Protein AF-A0A957Z2T8-F1 (afdb_monomer)

Foldseek 3Di:
DDDPPPPPCPPPDFPCVLLVDPLLLVLLLLLLLLLLLLVLLLVCVVVVVCDPVLSVLLSVLLSVLLSLLLVVLSVCLDPVNVVLPDVLLVVLSLLLSLVVSQVVVCVVVVVDDDPVCCQQPVCCSRDDPSSVSSSVSSVVSNVSSNLLSNLLSLLADRVVNVVVVVVPPDDDPPDDDDPNPPNVVSLVVLVVSLVVSLVVLVLSLLSSQPDPPPPDPCVVVPRCSPVSSVVSSLSSVLSSQLSSQSSVLSNVVNVCVVVVPDDDPVCSVCSSVVSNVVSVVVSVVVVPDPCVPCPVVCVVVSVVSVVVVVVVVVVVVVVVVVVVVVVVPDPPDPPPPPPPDDDDDDDPDDDDPPDPPPVVSSVVSVVVVVVVCVSSVVSCCSNCVPVPPPCVVVVVVVVVVVVVVVVVVVVVVVVVVVVVVVVVVVPDPDDDPDDDPPDCLLVDFLLVNLVVLLVVVQVLCVVLVQHDDDPQALVRSLVVSLVVLVVVVVVVVVVVVVVVVVVVPPDDDDDDDDDDDDDPPPPPPPVVVLSVLLSVLSVLSSVSNVCSVVVVDRDDPVRSVVNVVSSVSNSVSSVD

Solvent-accessible surface area (backbone atoms only — not comparable to full-atom values): 33283 Å² total; per-residue (Å²): 137,83,77,79,88,75,72,79,80,68,76,80,81,65,64,53,69,67,75,67,41,62,63,57,43,52,34,48,20,47,30,39,32,22,45,41,48,30,51,49,60,36,47,35,74,80,38,72,83,63,48,70,69,57,53,53,50,47,33,51,48,17,28,50,32,11,38,48,26,25,52,52,46,59,53,44,68,36,81,93,32,53,93,57,75,43,69,64,47,54,52,22,50,51,52,53,51,49,55,52,50,52,56,49,47,30,66,74,70,68,60,66,73,51,72,64,51,43,26,60,37,36,64,64,68,65,63,36,74,68,49,52,54,45,47,51,44,30,49,53,19,21,52,54,20,33,51,53,45,48,37,58,52,65,35,33,68,48,71,65,60,51,52,49,61,66,64,61,78,67,87,78,86,82,84,83,83,70,94,62,75,63,46,66,59,40,51,48,51,46,49,51,52,52,52,50,51,50,50,52,41,52,50,37,52,54,58,64,65,70,66,92,76,72,92,48,89,73,57,68,84,70,66,77,70,57,66,68,47,56,50,22,54,52,49,27,53,53,35,50,52,52,50,50,54,51,43,50,52,34,40,52,51,34,49,31,61,75,70,66,48,90,74,61,69,67,57,69,69,46,45,66,56,54,51,50,52,49,53,50,49,54,50,51,53,59,71,67,51,77,68,78,80,45,54,66,58,51,49,52,51,51,50,52,49,50,52,51,48,52,52,52,52,50,50,51,51,51,51,50,51,53,48,51,55,57,50,68,70,48,88,72,72,77,71,76,75,74,68,83,78,73,92,68,82,91,66,80,80,73,75,74,77,74,73,74,60,70,74,60,46,43,52,57,22,48,54,50,50,53,52,51,48,50,52,51,49,50,24,46,45,69,62,38,69,84,67,49,94,56,63,58,62,59,51,48,49,50,51,51,52,53,49,47,53,49,50,52,52,50,52,52,50,50,52,54,49,48,58,52,48,54,54,55,58,74,70,53,94,71,82,84,80,80,77,81,80,79,86,57,57,91,78,46,57,45,59,53,37,42,51,49,51,46,50,49,49,52,52,54,37,36,73,64,74,56,60,80,58,96,83,63,47,69,80,64,42,48,62,55,53,44,50,52,52,51,52,51,52,50,53,55,50,52,54,49,50,53,54,53,60,62,64,67,72,82,76,85,91,83,80,94,75,92,76,92,75,95,70,87,69,78,77,74,59,77,63,61,69,54,52,55,49,19,46,55,18,55,51,51,39,46,52,52,34,53,31,44,75,69,70,74,49,88,58,51,70,74,68,46,52,62,46,53,52,24,45,51,48,31,53,54,58,71,70,107

Mean predicted aligned error: 14.32 Å

Sequence (576 aa):
MAIPQALDARPIYYDTGWLSSFLRPTLIALMTAALNVTLLVFMRRFMPSLGSGYLGMLTALGVIASLVGCTTTTWIAQPNQRKRRTPAYRLAELGLLLVSARVIIWAVTATWPTLYLFVTRPLATLLDGLYLVAVAVVTISWVIATDMTGDLQSMALQPDELALLATDGVRTRDSLQPVATDRVTLLGSFTGRWVTGGMILVMLAAGTRVTIGSRGFFALTRQEIPGLVIAAIVIYFLAGLVLLSHGQLALLRARWTLDKIPSSDAVARSWPLYVTLLVLLVGLIAAVMPFGGTYWLAVIISTILAALYLVFFTVFQLITVVFMLLLSWLPFGAEDSTPPAQAAPMMPPPPPPGEPSALLEWASGTIFWIFAAVIVGYAAIVYFGDKGLQITWLRRLWEMLRWRWRALGQSFQSWRAHLISDNAQAGAPGTTRRRPVRRGWRKLEPDAQIRALYHALLEDAKAFGTPRQRGETPLHYEPRLIDTLDHHHRATGDEVNALVGSNAGEGELAGEGELVGDGAGEVITPHRGHLERAKAGIDAVTRAFVAVRYGRKTFSAEEVAPLEQSWRDVRHQLRK

Radius of gyration: 40.11 Å; Cα contacts (8 Å, |Δi|>4): 344; chains: 1; bounding box: 121×68×128 Å

Secondary structure (DSSP, 8-state):
----TTS--------HHHHT-THHHHHHHHHHHHHHHHHHHHHHHH-TT--HHHHHHHHHHHHHHHHHHHHHHHHHTSGGGGGG--HHHHHHHHHHHHHHHHHHHHHHHT-PPPHHHHHHSHHHHH--HHHHHHHHHHHHHHHHHHHHHHHHHHSS--HHHHHHHHHTTSS--SS-------HHHHHHHHHHHHHHHHHHHHHHHHHTT--TT---GGGGGG----HHHHHHHHHHHHHHHHHHHHHHHHHHHHHHHHTT----HHHHHHHHHHHHHHHHHHHHHHHHS-GGG-HHHHHHHHHHHHHHHHHHHHHHHHHHHHHHHHHTTS----------------PPPPPPPPPP-HHHHHHHHHHHHHHHHHHHHHHHHHHHTTT-S-THHHHHHHHHHHHHHHHHHHHHHHHHHHHHHHHHHHT--S-------TTSGGGS-HHHHHHHHHHHHHHHHHHTT-PPPTT--HHHHHHHHHHHHHHHHHHHHHHHHHHHHHHTTS---S---------------TTHHHHHHHHHHHHHHHHHHHHHHTTS-PPPHHHHHHHHHHHHHHHHHTT-

pLDDT: mean 82.46, std 15.46, range [39.81, 98.38]

Structure (mmCIF, N/CA/C/O backbone):
data_AF-A0A957Z2T8-F1
#
_entry.id   AF-A0A957Z2T8-F1
#
loop_
_atom_site.group_PDB
_atom_site.id
_atom_site.type_symbol
_atom_site.label_atom_id
_atom_site.label_alt_id
_atom_site.label_comp_id
_atom_site.label_asym_id
_atom_site.label_entity_id
_atom_site.label_seq_id
_atom_site.pdbx_PDB_ins_code
_atom_site.Cartn_x
_atom_site.Cartn_y
_atom_site.Cartn_z
_atom_site.occupancy
_atom_site.B_iso_or_equiv
_atom_site.auth_seq_id
_atom_site.auth_comp_id
_atom_site.auth_asym_id
_atom_site.auth_atom_id
_atom_site.pdbx_PDB_model_num
ATOM 1 N N . MET A 1 1 ? 2.663 27.159 40.465 1.00 45.22 1 MET A N 1
ATOM 2 C CA . MET A 1 1 ? 1.502 26.583 39.754 1.00 45.22 1 MET A CA 1
ATOM 3 C C . MET A 1 1 ? 1.806 25.105 39.531 1.00 45.22 1 MET A C 1
ATOM 5 O O . MET A 1 1 ? 2.593 24.779 38.655 1.00 45.22 1 MET A O 1
ATOM 9 N N . ALA A 1 2 ? 1.349 24.238 40.436 1.00 42.28 2 ALA A N 1
ATOM 10 C CA . ALA A 1 2 ? 1.685 22.815 40.428 1.00 42.28 2 ALA A CA 1
ATOM 11 C C . ALA A 1 2 ? 0.763 22.079 39.448 1.00 42.28 2 ALA A C 1
ATOM 13 O O . ALA A 1 2 ? -0.456 22.135 39.593 1.00 42.28 2 ALA A O 1
ATOM 14 N N . ILE A 1 3 ? 1.342 21.431 38.437 1.00 39.81 3 ILE A N 1
ATOM 15 C CA . ILE A 1 3 ? 0.602 20.582 37.500 1.00 39.81 3 ILE A CA 1
ATOM 16 C C . ILE A 1 3 ? 0.155 19.335 38.283 1.00 39.81 3 ILE A C 1
ATOM 18 O O . ILE A 1 3 ? 1.018 18.648 38.836 1.00 39.81 3 ILE A O 1
ATOM 22 N N . PRO A 1 4 ? -1.152 19.036 38.383 1.00 52.56 4 PRO A N 1
ATOM 23 C CA . PRO A 1 4 ? -1.632 17.882 39.134 1.00 52.56 4 PRO A CA 1
ATOM 24 C C . PRO A 1 4 ? -1.116 16.581 38.497 1.00 52.56 4 PRO A C 1
ATOM 26 O O . PRO A 1 4 ? -1.490 16.228 37.382 1.00 52.56 4 PRO A O 1
ATOM 29 N N . GLN A 1 5 ? -0.253 15.863 39.222 1.00 52.28 5 GLN A N 1
ATOM 30 C CA . GLN A 1 5 ? 0.412 14.617 38.804 1.00 52.28 5 GLN A CA 1
ATOM 31 C C . GLN A 1 5 ? -0.492 13.361 38.829 1.00 52.28 5 GLN A C 1
ATOM 33 O O . GLN A 1 5 ? 0.012 12.250 38.707 1.00 52.28 5 GLN A O 1
ATOM 38 N N . ALA A 1 6 ? -1.812 13.498 38.982 1.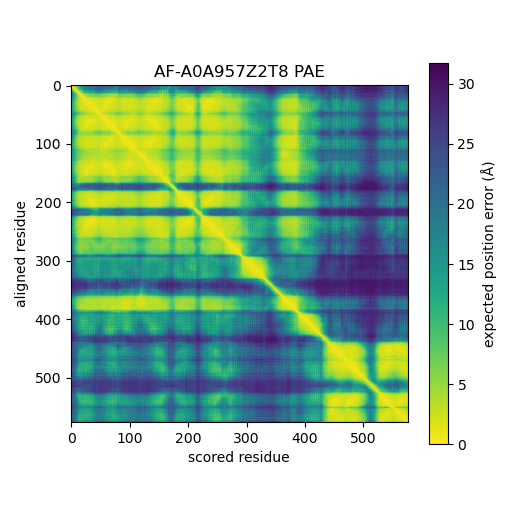00 43.19 6 ALA A N 1
ATOM 39 C CA . ALA A 1 6 ? -2.699 12.376 39.318 1.00 43.19 6 ALA A CA 1
ATOM 40 C C . ALA A 1 6 ? -3.778 12.052 38.266 1.00 43.19 6 ALA A C 1
ATOM 42 O O . ALA A 1 6 ? -4.788 11.433 38.592 1.00 43.19 6 ALA A O 1
ATOM 43 N N . LEU A 1 7 ? -3.593 12.445 37.002 1.00 46.22 7 LEU A N 1
ATOM 44 C CA . LEU A 1 7 ? -4.375 11.846 35.918 1.00 46.22 7 LEU A CA 1
ATOM 45 C C . LEU A 1 7 ? -3.738 10.502 35.573 1.00 46.22 7 LEU A C 1
ATOM 47 O O . LEU A 1 7 ? -2.703 10.462 34.909 1.00 46.22 7 LEU A O 1
ATOM 51 N N . ASP A 1 8 ? -4.353 9.422 36.065 1.00 46.44 8 ASP A N 1
ATOM 52 C CA . ASP A 1 8 ? -4.068 8.037 35.692 1.00 46.44 8 ASP A CA 1
ATOM 53 C C . ASP A 1 8 ? -3.708 7.959 34.208 1.00 46.44 8 ASP A C 1
ATOM 55 O O . ASP A 1 8 ? -4.560 8.150 33.332 1.00 46.44 8 ASP A O 1
ATOM 59 N N . ALA A 1 9 ? -2.432 7.685 33.931 1.00 49.22 9 ALA A N 1
ATOM 60 C CA . ALA A 1 9 ? -1.893 7.485 32.598 1.00 49.22 9 ALA A CA 1
ATOM 61 C C . ALA A 1 9 ? -2.442 6.172 32.032 1.00 49.22 9 ALA A C 1
ATOM 63 O O . ALA A 1 9 ? -1.722 5.188 31.867 1.00 49.22 9 ALA A O 1
ATOM 64 N N . ARG A 1 10 ? -3.747 6.128 31.747 1.00 52.28 10 ARG A N 1
ATOM 65 C CA . ARG A 1 10 ? -4.308 5.082 30.908 1.00 52.28 10 ARG A CA 1
ATOM 66 C C . ARG A 1 10 ? -3.565 5.206 29.584 1.00 52.28 10 ARG A C 1
ATOM 68 O O . ARG A 1 10 ? -3.649 6.268 28.963 1.00 52.28 10 ARG A O 1
ATOM 75 N N . PRO A 1 11 ? -2.787 4.188 29.178 1.00 57.88 11 PRO A N 1
ATOM 76 C CA . PRO A 1 11 ? -2.059 4.257 27.929 1.00 57.88 11 PRO A CA 1
ATOM 77 C C . PRO A 1 11 ? -3.090 4.536 26.845 1.00 57.88 11 PRO A C 1
ATOM 79 O O . PRO A 1 11 ? -4.045 3.776 26.680 1.00 57.88 11 PRO A O 1
ATOM 82 N N . ILE A 1 12 ? -2.945 5.675 26.169 1.00 57.12 12 ILE A N 1
ATOM 83 C CA . ILE A 1 12 ? -3.775 6.009 25.021 1.00 57.12 12 ILE A CA 1
ATOM 84 C C . ILE A 1 12 ? -3.482 4.907 24.005 1.00 57.12 12 ILE A C 1
ATOM 86 O O . ILE A 1 12 ? -2.394 4.844 23.431 1.00 57.12 12 ILE A O 1
ATOM 90 N N . TYR A 1 13 ? -4.411 3.961 23.877 1.00 60.56 13 TYR A N 1
ATOM 91 C CA . TYR A 1 13 ? -4.271 2.825 22.982 1.00 60.56 13 TYR A CA 1
ATOM 92 C C . TYR A 1 13 ? -4.406 3.339 21.549 1.00 60.56 13 TYR A C 1
ATOM 94 O O . TYR A 1 13 ? -5.495 3.416 20.990 1.00 60.56 13 TYR A O 1
ATOM 102 N N . TYR A 1 14 ? -3.276 3.725 20.960 1.00 69.00 14 TYR A N 1
ATOM 103 C CA . TYR A 1 14 ? -3.173 3.962 19.527 1.00 69.00 14 TYR A CA 1
ATOM 104 C C . TYR A 1 14 ? -3.490 2.667 18.773 1.00 69.00 14 TYR A C 1
ATOM 106 O O . TYR A 1 14 ? -3.238 1.567 19.280 1.00 69.00 14 TYR A O 1
ATOM 114 N N . ASP A 1 15 ? -3.962 2.788 17.530 1.00 73.12 15 ASP A N 1
ATOM 115 C CA . ASP A 1 15 ? -4.241 1.661 16.629 1.00 73.12 15 ASP A CA 1
ATOM 116 C C . ASP A 1 15 ? -2.928 1.034 16.100 1.00 73.12 15 ASP A C 1
ATOM 118 O O . ASP A 1 15 ? -2.636 0.951 14.905 1.00 73.12 15 ASP A O 1
ATOM 122 N N . THR A 1 16 ? -2.067 0.626 17.033 1.00 76.88 16 THR A N 1
ATOM 123 C CA . THR A 1 16 ? -0.755 0.017 16.800 1.00 76.88 16 THR A CA 1
ATOM 124 C C . THR A 1 16 ? -0.888 -1.305 16.059 1.00 76.88 16 THR A C 1
ATOM 126 O O . THR A 1 16 ? -0.032 -1.633 15.237 1.00 76.88 16 THR A O 1
ATOM 129 N N . GLY A 1 17 ? -1.979 -2.043 16.285 1.00 79.69 17 GLY A N 1
ATOM 130 C CA . GLY A 1 17 ? -2.302 -3.259 15.542 1.00 79.69 17 GLY A CA 1
ATOM 131 C C . GLY A 1 17 ? -2.467 -2.979 14.049 1.00 79.69 17 GLY A C 1
ATOM 132 O O . GLY A 1 17 ? -1.849 -3.653 13.225 1.00 79.69 17 GLY A O 1
ATOM 133 N N . TRP A 1 18 ? -3.218 -1.931 13.701 1.00 81.88 18 TRP A N 1
ATOM 134 C CA . TRP A 1 18 ? -3.372 -1.480 12.321 1.00 81.88 18 TRP A CA 1
ATOM 135 C C . TRP A 1 18 ? -2.053 -0.986 11.723 1.00 81.88 18 TRP A C 1
ATOM 137 O O . TRP A 1 18 ? -1.625 -1.469 10.670 1.00 81.88 18 TRP A O 1
ATOM 147 N N . LEU A 1 19 ? -1.373 -0.063 12.413 1.00 81.00 19 LEU A N 1
ATOM 148 C CA . LEU A 1 19 ? -0.150 0.564 11.907 1.00 81.00 19 LEU A CA 1
ATOM 149 C C . LEU A 1 19 ? 0.993 -0.437 11.718 1.00 81.00 19 LEU A C 1
ATOM 151 O O . LEU A 1 19 ? 1.755 -0.334 10.758 1.00 81.00 19 LEU A O 1
ATOM 155 N N . SER A 1 20 ? 1.081 -1.439 12.587 1.00 82.06 20 SER A N 1
ATOM 156 C CA . SER A 1 20 ? 2.117 -2.464 12.511 1.00 82.06 20 SER A CA 1
ATOM 157 C C . SER A 1 20 ? 1.730 -3.667 11.648 1.00 82.06 20 SER A C 1
ATOM 159 O O . SER A 1 20 ? 2.540 -4.579 11.509 1.00 82.06 20 SER A O 1
ATOM 161 N N . SER A 1 21 ? 0.518 -3.743 11.091 1.00 85.31 21 SER A N 1
ATOM 162 C CA . SER A 1 21 ? 0.089 -4.910 10.313 1.00 85.31 21 SER A CA 1
ATOM 163 C C . SER A 1 21 ? 0.930 -5.087 9.040 1.00 85.31 21 SER A C 1
ATOM 165 O O . SER A 1 21 ? 1.001 -4.181 8.209 1.00 85.31 21 SER A O 1
ATOM 167 N N . PHE A 1 22 ? 1.519 -6.279 8.864 1.00 88.31 22 PHE A N 1
ATOM 168 C CA . PHE A 1 22 ? 2.245 -6.660 7.640 1.00 88.31 22 PHE A CA 1
ATOM 169 C C . PHE A 1 22 ? 1.317 -6.875 6.450 1.00 88.31 22 PHE A C 1
ATOM 171 O O . PHE A 1 22 ? 1.776 -6.818 5.315 1.00 88.31 22 PHE A O 1
ATOM 178 N N . LEU A 1 23 ? 0.021 -7.070 6.705 1.00 90.12 23 LEU A N 1
ATOM 179 C CA . LEU A 1 23 ? -0.967 -7.311 5.663 1.00 90.12 23 LEU A CA 1
ATOM 180 C C . LEU A 1 23 ? -1.008 -6.159 4.648 1.00 90.12 23 LEU A C 1
ATOM 182 O O . LEU A 1 23 ? -1.129 -6.395 3.452 1.00 90.12 23 LEU A O 1
ATOM 186 N N . ARG A 1 24 ? -0.882 -4.904 5.106 1.00 93.50 24 ARG A N 1
ATOM 187 C CA . ARG A 1 24 ? -0.979 -3.740 4.210 1.00 93.50 24 ARG A CA 1
ATOM 188 C C . ARG A 1 24 ? 0.206 -3.683 3.238 1.00 93.50 24 ARG A C 1
ATOM 190 O O . ARG A 1 24 ? -0.056 -3.700 2.039 1.00 93.50 24 ARG A O 1
ATOM 197 N N . PRO A 1 25 ? 1.481 -3.707 3.692 1.00 95.62 25 PRO A N 1
ATOM 198 C CA . PRO A 1 25 ? 2.613 -3.793 2.772 1.00 95.62 25 PRO A CA 1
ATOM 199 C C . PRO A 1 25 ? 2.546 -4.994 1.829 1.00 95.62 25 PRO A C 1
ATOM 201 O O . PRO A 1 25 ? 2.871 -4.845 0.659 1.00 95.62 25 PRO A O 1
ATOM 204 N N . THR A 1 26 ? 2.105 -6.170 2.296 1.00 95.00 26 THR A N 1
ATOM 205 C CA . THR A 1 26 ? 2.034 -7.354 1.427 1.00 95.00 26 THR A CA 1
ATOM 206 C C . THR A 1 26 ? 0.958 -7.220 0.357 1.00 95.00 26 THR A C 1
ATOM 208 O O . THR A 1 26 ? 1.210 -7.581 -0.785 1.00 95.00 26 THR A O 1
ATOM 211 N N . LEU A 1 27 ? -0.219 -6.680 0.690 1.00 95.88 27 LEU A N 1
ATOM 212 C CA . LEU A 1 27 ? -1.285 -6.452 -0.289 1.00 95.88 27 LEU A CA 1
ATOM 213 C C . LEU A 1 27 ? -0.903 -5.366 -1.301 1.00 95.88 27 LEU A C 1
ATOM 215 O O . LEU A 1 27 ? -1.128 -5.552 -2.491 1.00 95.88 27 LEU A O 1
ATOM 219 N N . ILE A 1 28 ? -0.270 -4.276 -0.856 1.00 97.38 28 ILE A N 1
ATOM 220 C CA . ILE A 1 28 ? 0.228 -3.225 -1.756 1.00 97.38 28 ILE A CA 1
ATOM 221 C C . ILE A 1 28 ? 1.325 -3.783 -2.674 1.00 97.38 28 ILE A C 1
ATOM 223 O O . ILE A 1 28 ? 1.276 -3.563 -3.881 1.00 97.38 28 ILE A O 1
ATOM 227 N N . ALA A 1 29 ? 2.270 -4.561 -2.136 1.00 97.38 29 ALA A N 1
ATOM 228 C CA . ALA A 1 29 ? 3.310 -5.221 -2.926 1.00 97.38 29 ALA A CA 1
ATOM 229 C C . ALA A 1 29 ? 2.738 -6.232 -3.930 1.00 97.38 29 ALA A C 1
ATOM 231 O O . ALA A 1 29 ? 3.254 -6.381 -5.033 1.00 97.38 29 ALA A O 1
ATOM 232 N N . LEU A 1 30 ? 1.647 -6.911 -3.573 1.00 97.44 30 LEU A N 1
ATOM 233 C CA . LEU A 1 30 ? 0.944 -7.825 -4.466 1.00 97.44 30 LEU A CA 1
ATOM 234 C C . LEU A 1 30 ? 0.233 -7.071 -5.604 1.00 97.44 30 LEU A C 1
ATOM 236 O O . LEU A 1 30 ? 0.284 -7.501 -6.756 1.00 97.44 30 LEU A O 1
ATOM 240 N N . MET A 1 31 ? -0.375 -5.918 -5.310 1.00 98.12 31 MET A N 1
ATOM 241 C CA . MET A 1 31 ? -0.969 -5.042 -6.326 1.00 98.12 31 MET A CA 1
ATOM 242 C C . MET A 1 31 ? 0.083 -4.472 -7.281 1.00 98.12 31 MET A C 1
ATOM 244 O O . MET A 1 31 ? -0.115 -4.489 -8.496 1.00 98.12 31 MET A O 1
ATOM 248 N N . THR A 1 32 ? 1.214 -3.991 -6.762 1.00 97.56 32 THR A N 1
ATOM 249 C CA . THR A 1 32 ? 2.307 -3.483 -7.604 1.00 97.56 32 THR A CA 1
ATOM 250 C C . THR A 1 32 ? 2.937 -4.605 -8.426 1.00 97.56 32 THR A C 1
ATOM 252 O O . THR A 1 32 ? 3.183 -4.407 -9.612 1.00 97.56 32 THR A O 1
ATOM 255 N N . ALA A 1 33 ? 3.098 -5.812 -7.869 1.00 97.81 33 ALA A N 1
ATOM 256 C CA . ALA A 1 33 ? 3.528 -6.990 -8.624 1.00 97.81 33 ALA A CA 1
ATOM 257 C C . ALA A 1 33 ? 2.596 -7.286 -9.805 1.00 97.81 33 ALA A C 1
ATOM 259 O O . ALA A 1 33 ? 3.070 -7.491 -10.918 1.00 97.81 33 ALA A O 1
ATOM 260 N N . ALA A 1 34 ? 1.279 -7.274 -9.586 1.00 98.06 34 ALA A N 1
ATOM 261 C CA . ALA A 1 34 ? 0.297 -7.517 -10.639 1.00 98.06 34 ALA A CA 1
ATOM 262 C C . ALA A 1 34 ? 0.360 -6.466 -11.765 1.00 98.06 34 ALA A C 1
ATOM 264 O O . ALA A 1 34 ? 0.314 -6.816 -12.951 1.00 98.06 34 ALA A O 1
ATOM 265 N N . LEU A 1 35 ? 0.525 -5.189 -11.406 1.00 97.38 35 LEU A N 1
ATOM 266 C CA . LEU A 1 35 ? 0.758 -4.111 -12.370 1.00 97.38 35 LEU A CA 1
ATOM 267 C C . LEU A 1 35 ? 2.050 -4.332 -13.160 1.00 97.38 35 LEU A C 1
ATOM 269 O O . LEU A 1 35 ? 2.026 -4.288 -14.388 1.00 97.38 35 LEU A O 1
ATOM 273 N N . ASN A 1 36 ? 3.153 -4.631 -12.471 1.00 97.06 36 ASN A N 1
ATOM 274 C CA . ASN A 1 36 ? 4.453 -4.863 -13.094 1.00 97.06 36 ASN A CA 1
ATOM 275 C C . ASN A 1 36 ? 4.426 -6.052 -14.042 1.00 97.06 36 ASN A C 1
ATOM 277 O O . ASN A 1 36 ? 4.907 -5.938 -15.160 1.00 97.06 36 ASN A O 1
ATOM 281 N N . VAL A 1 37 ? 3.837 -7.176 -13.634 1.00 97.38 37 VAL A N 1
ATOM 282 C CA . VAL A 1 37 ? 3.698 -8.364 -14.482 1.00 97.38 37 VAL A CA 1
ATOM 283 C C . VAL A 1 37 ? 2.950 -8.015 -15.764 1.00 97.38 37 VAL A C 1
ATOM 285 O O . VAL A 1 37 ? 3.407 -8.352 -16.853 1.00 97.38 37 VAL A O 1
ATOM 288 N N . THR A 1 38 ? 1.836 -7.291 -15.653 1.00 96.62 38 THR A N 1
ATOM 289 C CA . THR A 1 38 ? 1.034 -6.899 -16.818 1.00 96.62 38 THR A CA 1
ATOM 290 C C . THR A 1 38 ? 1.801 -5.941 -17.733 1.00 96.62 38 THR A C 1
ATOM 292 O O . THR A 1 38 ? 1.843 -6.149 -18.946 1.00 96.62 38 THR A O 1
ATOM 295 N N . LEU A 1 39 ? 2.471 -4.937 -17.157 1.00 96.06 39 LEU A N 1
ATOM 296 C CA . LEU A 1 39 ? 3.325 -3.996 -17.882 1.00 96.06 39 LEU A CA 1
ATOM 297 C C . LEU A 1 39 ? 4.484 -4.706 -18.591 1.00 96.06 39 LEU A C 1
ATOM 299 O O . LEU A 1 39 ? 4.750 -4.436 -19.755 1.00 96.06 39 LEU A O 1
ATOM 303 N N . LEU A 1 40 ? 5.155 -5.634 -17.916 1.00 96.06 40 LEU A N 1
ATOM 304 C CA . LEU A 1 40 ? 6.304 -6.369 -18.440 1.00 96.06 40 LEU A CA 1
ATOM 305 C C . LEU A 1 40 ? 5.907 -7.349 -19.547 1.00 96.06 40 LEU A C 1
ATOM 307 O O . LEU A 1 40 ? 6.602 -7.442 -20.557 1.00 96.06 40 LEU A O 1
ATOM 311 N N . VAL A 1 41 ? 4.770 -8.038 -19.406 1.00 94.88 41 VAL A N 1
ATOM 312 C CA . VAL A 1 41 ? 4.207 -8.874 -20.480 1.00 94.88 41 VAL A CA 1
ATOM 313 C C . VAL A 1 41 ? 3.845 -8.017 -21.694 1.00 94.88 41 VAL A C 1
ATOM 315 O O . VAL A 1 41 ? 4.130 -8.410 -22.824 1.00 94.88 41 VAL A O 1
ATOM 318 N N . PHE A 1 42 ? 3.279 -6.830 -21.473 1.00 93.62 42 PHE A N 1
ATOM 319 C CA . PHE A 1 42 ? 3.008 -5.871 -22.540 1.00 93.62 42 PHE A CA 1
ATOM 320 C C . PHE A 1 42 ? 4.297 -5.359 -23.206 1.00 93.62 42 PHE A C 1
ATOM 322 O O . PHE A 1 42 ? 4.393 -5.373 -24.429 1.00 93.62 42 PHE A O 1
ATOM 329 N N . MET A 1 43 ? 5.324 -4.993 -22.436 1.00 92.06 43 MET A N 1
ATOM 330 C CA . MET A 1 43 ? 6.619 -4.527 -22.955 1.00 92.06 43 MET A CA 1
ATOM 331 C C . MET A 1 43 ? 7.376 -5.601 -23.740 1.00 92.06 43 MET A C 1
ATOM 333 O O . MET A 1 43 ? 7.982 -5.293 -24.765 1.00 92.06 43 MET A O 1
ATOM 337 N N . ARG A 1 44 ? 7.284 -6.874 -23.332 1.00 92.75 44 ARG A N 1
ATOM 338 C CA . ARG A 1 44 ? 7.874 -8.011 -24.064 1.00 92.75 44 ARG A CA 1
ATOM 339 C C . ARG A 1 44 ? 7.401 -8.085 -25.519 1.00 92.75 44 ARG A C 1
ATOM 341 O O . ARG A 1 44 ? 8.122 -8.594 -26.370 1.00 92.75 44 ARG A O 1
ATOM 348 N N . ARG A 1 45 ? 6.217 -7.548 -25.824 1.00 88.19 45 ARG A N 1
ATOM 349 C CA . ARG A 1 45 ? 5.705 -7.439 -27.194 1.00 88.19 45 ARG A CA 1
ATOM 350 C C . ARG A 1 45 ? 6.569 -6.535 -28.076 1.00 88.19 45 ARG A C 1
ATOM 352 O O . ARG A 1 45 ? 6.770 -6.845 -29.243 1.00 88.19 45 ARG A O 1
ATOM 359 N N . PHE A 1 46 ? 7.048 -5.425 -27.522 1.00 87.81 46 PHE A N 1
ATOM 360 C CA . PHE A 1 46 ? 7.877 -4.447 -28.231 1.00 87.81 46 PHE A CA 1
ATOM 361 C C . PHE A 1 46 ? 9.360 -4.806 -28.167 1.00 87.81 46 PHE A C 1
ATOM 363 O O . PHE A 1 46 ? 10.115 -4.470 -29.072 1.00 87.81 46 PHE A O 1
ATOM 370 N N . MET A 1 47 ? 9.768 -5.520 -27.116 1.00 91.38 47 MET A N 1
ATOM 371 C CA . MET A 1 47 ? 11.142 -5.972 -26.911 1.00 91.38 47 MET A CA 1
ATOM 372 C C . MET A 1 47 ? 11.171 -7.495 -26.703 1.00 91.38 47 MET A C 1
ATOM 374 O O . MET A 1 47 ? 11.312 -7.963 -25.569 1.00 91.38 47 MET A O 1
ATOM 378 N N . PRO A 1 48 ? 11.055 -8.297 -27.781 1.00 89.75 48 PRO A N 1
ATOM 379 C CA . PRO A 1 48 ? 11.063 -9.760 -27.685 1.00 89.75 48 PRO A CA 1
ATOM 380 C C . PRO A 1 48 ? 12.350 -10.331 -27.076 1.00 89.75 48 PRO A C 1
ATOM 382 O O . PRO A 1 48 ? 12.341 -11.445 -26.556 1.00 89.75 48 PRO A O 1
ATOM 385 N N . SER A 1 49 ? 13.442 -9.557 -27.105 1.00 89.25 49 SER A N 1
ATOM 386 C CA . SER A 1 49 ? 14.738 -9.886 -26.505 1.00 89.25 49 SER A CA 1
ATOM 387 C C . SER A 1 49 ? 14.728 -9.926 -24.972 1.00 89.25 49 SER A C 1
ATOM 389 O O . SER A 1 49 ? 15.693 -10.402 -24.374 1.00 89.25 49 SER A O 1
ATOM 391 N N . LEU A 1 50 ? 13.655 -9.468 -24.314 1.00 90.94 50 LEU A N 1
ATOM 392 C CA . LEU A 1 50 ? 13.504 -9.583 -22.865 1.00 90.94 50 LEU A CA 1
ATOM 393 C C . LEU A 1 50 ? 13.340 -11.058 -22.467 1.00 90.94 50 LEU A C 1
ATOM 395 O O . LEU A 1 50 ? 12.252 -11.639 -22.551 1.00 90.94 50 LEU A O 1
ATOM 399 N N . GLY A 1 51 ? 14.437 -11.666 -22.012 1.00 91.62 51 GLY A N 1
ATOM 400 C CA . GLY A 1 51 ? 14.442 -13.024 -21.476 1.00 91.62 51 GLY A CA 1
ATOM 401 C C . GLY A 1 51 ? 13.491 -13.179 -20.283 1.00 91.62 51 GLY A C 1
ATOM 402 O O . GLY A 1 51 ? 13.295 -12.256 -19.491 1.00 91.62 51 GLY A O 1
ATOM 403 N N . SER A 1 52 ? 12.913 -14.370 -20.111 1.00 92.31 52 SER A N 1
ATOM 404 C CA . SER A 1 52 ? 11.980 -14.667 -19.010 1.00 92.31 52 SER A CA 1
ATOM 405 C C . SER A 1 52 ? 12.595 -14.439 -17.624 1.00 92.31 52 SER A C 1
ATOM 407 O O . SER A 1 52 ? 11.925 -13.910 -16.738 1.00 92.31 52 SER A O 1
ATOM 409 N N . GLY A 1 53 ? 13.880 -14.769 -17.451 1.00 93.69 53 GLY A N 1
ATOM 410 C CA . GLY A 1 53 ? 14.617 -14.516 -16.210 1.00 93.69 53 GLY A CA 1
ATOM 411 C C . GLY A 1 53 ? 14.714 -13.026 -15.871 1.00 93.69 53 GLY A C 1
ATOM 412 O O . GLY A 1 53 ? 14.524 -12.639 -14.720 1.00 93.69 53 GLY A O 1
ATOM 413 N N . TYR A 1 54 ? 14.904 -12.178 -16.884 1.00 94.31 54 TYR A N 1
ATOM 414 C CA . TYR A 1 54 ? 14.952 -10.728 -16.710 1.00 94.31 54 TYR A CA 1
ATOM 415 C C . TYR A 1 54 ? 13.588 -10.160 -16.282 1.00 94.31 54 TYR A C 1
ATOM 417 O O . TYR A 1 54 ? 13.521 -9.344 -15.366 1.00 94.31 54 TYR A O 1
ATOM 425 N N . LEU A 1 55 ? 12.483 -10.650 -16.860 1.00 95.19 55 LEU A N 1
ATOM 426 C CA . LEU A 1 55 ? 11.121 -10.265 -16.449 1.00 95.19 55 LEU A CA 1
ATOM 427 C C . LEU A 1 55 ? 10.829 -10.658 -14.992 1.00 95.19 55 LEU A C 1
ATOM 429 O O . LEU A 1 55 ? 10.262 -9.868 -14.232 1.00 95.19 55 LEU A O 1
ATOM 433 N N . GLY A 1 56 ? 11.242 -11.865 -14.591 1.00 95.75 56 GLY A N 1
ATOM 434 C CA . GLY A 1 56 ? 11.145 -12.328 -13.206 1.00 95.75 56 GLY A CA 1
ATOM 435 C C . GLY A 1 56 ? 11.932 -11.437 -12.243 1.00 95.75 56 GLY A C 1
ATOM 436 O O . GLY A 1 56 ? 11.397 -11.005 -11.222 1.00 95.75 56 GLY A O 1
ATOM 437 N N . MET A 1 57 ? 13.168 -11.083 -12.607 1.00 97.12 57 MET A N 1
ATOM 438 C CA . MET A 1 57 ? 14.004 -10.162 -11.835 1.00 97.12 57 MET A CA 1
ATOM 439 C C . MET A 1 57 ? 13.374 -8.768 -11.718 1.00 97.12 57 MET A C 1
ATOM 441 O O . MET A 1 57 ? 13.316 -8.228 -10.616 1.00 97.12 57 MET A O 1
ATOM 445 N N . LEU A 1 58 ? 12.870 -8.183 -12.811 1.00 97.31 58 LEU A N 1
ATOM 446 C CA . LEU A 1 58 ? 12.226 -6.865 -12.765 1.00 97.31 58 LEU A CA 1
ATOM 447 C C . LEU A 1 58 ? 10.966 -6.866 -11.901 1.00 97.31 58 LEU A C 1
ATOM 449 O O . LEU A 1 58 ? 10.736 -5.926 -11.142 1.00 97.31 58 LEU A O 1
ATOM 453 N N . THR A 1 59 ? 10.182 -7.943 -11.960 1.00 97.25 59 THR A N 1
ATOM 454 C CA . THR A 1 59 ? 9.019 -8.118 -11.084 1.00 97.25 59 THR A CA 1
ATOM 455 C C . THR A 1 59 ? 9.455 -8.156 -9.617 1.00 97.25 59 THR A C 1
ATOM 457 O O . THR A 1 59 ? 8.870 -7.463 -8.785 1.00 97.25 59 THR A O 1
ATOM 460 N N . ALA A 1 60 ? 10.521 -8.899 -9.299 1.00 97.06 60 ALA A N 1
ATOM 461 C CA . ALA A 1 60 ? 11.075 -8.968 -7.949 1.00 97.06 60 ALA A CA 1
ATOM 462 C C . ALA A 1 60 ? 11.619 -7.611 -7.467 1.00 97.06 60 ALA A C 1
ATOM 464 O O . ALA A 1 60 ? 11.334 -7.211 -6.339 1.00 97.06 60 ALA A O 1
ATOM 465 N N . LEU A 1 61 ? 12.337 -6.870 -8.318 1.00 97.75 61 LEU A N 1
ATOM 466 C CA . LEU A 1 61 ? 12.812 -5.517 -8.009 1.00 97.75 61 LEU A CA 1
ATOM 467 C C . LEU A 1 61 ? 11.652 -4.557 -7.732 1.00 97.75 61 LEU A C 1
ATOM 469 O O . LEU A 1 61 ? 11.711 -3.806 -6.761 1.00 97.75 61 LEU A O 1
ATOM 473 N N . GLY A 1 62 ? 10.578 -4.615 -8.523 1.00 97.81 62 GLY A N 1
ATOM 474 C CA . GLY A 1 62 ? 9.371 -3.825 -8.284 1.00 97.81 62 GLY A CA 1
ATOM 475 C C . GLY A 1 62 ? 8.691 -4.162 -6.951 1.00 97.81 62 GLY A C 1
ATOM 476 O O . GLY A 1 62 ? 8.324 -3.261 -6.197 1.00 97.81 62 GLY A O 1
ATOM 477 N N . VAL A 1 63 ? 8.601 -5.449 -6.595 1.00 97.88 63 VAL A N 1
ATOM 478 C CA . VAL A 1 63 ? 8.087 -5.895 -5.285 1.00 97.88 63 VAL A CA 1
ATOM 479 C C . VAL A 1 63 ? 8.954 -5.378 -4.140 1.00 97.88 63 VAL A C 1
ATOM 481 O O . VAL A 1 63 ? 8.428 -4.843 -3.164 1.00 97.88 63 VAL A O 1
ATOM 484 N N . ILE A 1 64 ? 10.280 -5.493 -4.254 1.00 97.06 64 ILE A N 1
ATOM 485 C CA . ILE A 1 64 ? 11.219 -4.982 -3.248 1.00 97.06 64 ILE A CA 1
ATOM 486 C C . ILE A 1 64 ? 11.061 -3.466 -3.106 1.00 97.06 64 ILE A C 1
ATOM 488 O O . ILE A 1 64 ? 10.928 -2.978 -1.987 1.00 97.06 64 ILE A O 1
ATOM 492 N N . ALA A 1 65 ? 11.011 -2.730 -4.217 1.00 98.25 65 ALA A N 1
ATOM 493 C CA . ALA A 1 65 ? 10.818 -1.284 -4.220 1.00 98.25 65 ALA A CA 1
ATOM 494 C C . ALA A 1 65 ? 9.497 -0.880 -3.547 1.00 98.25 65 ALA A C 1
ATOM 496 O O . ALA A 1 65 ? 9.473 0.049 -2.741 1.00 98.25 65 ALA A O 1
ATOM 497 N N . SER A 1 66 ? 8.419 -1.625 -3.805 1.00 98.19 66 SER A N 1
ATOM 498 C CA . SER A 1 66 ? 7.123 -1.421 -3.158 1.00 98.19 66 SER A CA 1
ATOM 499 C C . SER A 1 66 ? 7.183 -1.680 -1.648 1.00 98.19 66 SER A C 1
ATOM 501 O O . SER A 1 66 ? 6.720 -0.853 -0.866 1.00 98.19 66 SER A O 1
ATOM 503 N N . LEU A 1 67 ? 7.810 -2.775 -1.208 1.00 96.44 67 LEU A N 1
ATOM 504 C CA . LEU A 1 67 ? 7.982 -3.076 0.218 1.00 96.44 67 LEU A CA 1
ATOM 505 C C . LEU A 1 67 ? 8.847 -2.023 0.924 1.00 96.44 67 LEU A C 1
ATOM 507 O O . LEU A 1 67 ? 8.510 -1.590 2.030 1.00 96.44 67 LEU A O 1
ATOM 511 N N . VAL A 1 68 ? 9.936 -1.582 0.290 1.00 96.12 68 VAL A N 1
ATOM 512 C CA . VAL A 1 68 ? 10.780 -0.493 0.799 1.00 96.12 68 VAL A CA 1
ATOM 513 C C . VAL A 1 68 ? 9.943 0.780 0.933 1.00 96.12 68 VAL A C 1
ATOM 515 O O . VAL A 1 68 ? 9.843 1.294 2.044 1.00 96.12 68 VAL A O 1
ATOM 518 N N . GLY A 1 69 ? 9.215 1.185 -0.111 1.00 97.00 69 GLY A N 1
ATOM 519 C CA . GLY A 1 69 ? 8.319 2.344 -0.076 1.00 97.00 69 GLY A CA 1
ATOM 520 C C . GLY A 1 69 ? 7.259 2.263 1.031 1.00 97.00 69 GLY A C 1
ATOM 521 O O . GLY A 1 69 ? 7.050 3.227 1.770 1.00 97.00 69 GLY A O 1
ATOM 522 N N . CYS A 1 70 ? 6.622 1.105 1.232 1.00 96.50 70 CYS A N 1
ATOM 523 C CA . CYS A 1 70 ? 5.663 0.903 2.323 1.00 96.50 70 CYS A CA 1
ATOM 524 C C . CYS A 1 70 ? 6.319 1.045 3.706 1.00 96.50 70 CYS A C 1
ATOM 526 O O . CYS A 1 70 ? 5.785 1.709 4.603 1.00 96.50 70 CYS A O 1
ATOM 528 N N . THR A 1 71 ? 7.472 0.404 3.907 1.00 93.62 71 THR A N 1
ATOM 529 C CA . THR A 1 71 ? 8.154 0.384 5.210 1.00 93.62 71 THR A CA 1
ATOM 530 C C . THR A 1 71 ? 8.711 1.753 5.580 1.00 93.62 71 THR A C 1
ATOM 532 O O . THR A 1 71 ? 8.501 2.204 6.707 1.00 93.62 71 THR A O 1
ATOM 535 N N . THR A 1 72 ? 9.344 2.456 4.640 1.00 94.31 72 THR A N 1
ATOM 536 C CA . THR A 1 72 ? 9.867 3.809 4.858 1.00 94.31 72 THR A CA 1
ATOM 537 C C . THR A 1 72 ? 8.742 4.799 5.114 1.00 94.31 72 THR A C 1
ATOM 539 O O . THR A 1 72 ? 8.843 5.587 6.050 1.00 94.31 72 THR A O 1
ATOM 542 N N . THR A 1 73 ? 7.624 4.704 4.386 1.00 95.31 73 THR A N 1
ATOM 543 C CA . THR A 1 73 ? 6.444 5.553 4.625 1.00 95.31 73 THR A CA 1
ATOM 544 C C . THR A 1 73 ? 5.869 5.338 6.017 1.00 95.31 73 THR A C 1
ATOM 546 O O . THR A 1 73 ? 5.653 6.298 6.751 1.00 95.31 73 THR A O 1
ATOM 549 N N . THR A 1 74 ? 5.725 4.079 6.435 1.00 92.56 74 THR A N 1
ATOM 550 C CA . THR A 1 74 ? 5.276 3.733 7.795 1.00 92.56 74 THR A CA 1
ATOM 551 C C . THR A 1 74 ? 6.213 4.235 8.878 1.00 92.56 74 THR A C 1
ATOM 553 O O . THR A 1 74 ? 5.765 4.678 9.935 1.00 92.56 74 THR A O 1
ATOM 556 N N . TRP A 1 75 ? 7.514 4.192 8.626 1.00 91.00 75 TRP A N 1
ATOM 557 C CA . TRP A 1 75 ? 8.504 4.671 9.573 1.00 91.00 75 TRP A CA 1
ATOM 558 C C . TRP A 1 75 ? 8.497 6.204 9.694 1.00 91.00 75 TRP A C 1
ATOM 560 O O . TRP A 1 75 ? 8.469 6.731 10.804 1.00 91.00 75 TRP A O 1
ATOM 570 N N . ILE A 1 76 ? 8.419 6.921 8.570 1.00 91.56 76 ILE A N 1
ATOM 571 C CA . ILE A 1 76 ? 8.341 8.392 8.515 1.00 91.56 76 ILE A CA 1
ATOM 572 C C . ILE A 1 76 ? 7.026 8.923 9.117 1.00 91.56 76 ILE A C 1
ATOM 574 O O . ILE A 1 76 ? 6.954 10.061 9.599 1.00 91.56 76 ILE A O 1
ATOM 578 N N . ALA A 1 77 ? 5.969 8.109 9.115 1.00 89.44 77 ALA A N 1
ATOM 579 C CA . ALA A 1 77 ? 4.701 8.464 9.737 1.00 89.44 77 ALA A CA 1
ATOM 580 C C . ALA A 1 77 ? 4.788 8.576 11.270 1.00 89.44 77 ALA A C 1
ATOM 582 O O . ALA A 1 77 ? 3.958 9.258 11.870 1.00 89.44 77 ALA A O 1
ATOM 583 N N . GLN A 1 78 ? 5.802 7.986 11.912 1.00 87.19 78 GLN A N 1
ATOM 584 C CA . GLN A 1 78 ? 5.957 8.050 13.366 1.00 87.19 78 GLN A CA 1
ATOM 585 C C . GLN A 1 78 ? 6.238 9.488 13.854 1.00 87.19 78 GLN A C 1
ATOM 587 O O . GLN A 1 78 ? 7.000 10.213 13.207 1.00 87.19 78 GLN A O 1
ATOM 592 N N . PRO A 1 79 ? 5.699 9.910 15.020 1.00 84.31 79 PRO A N 1
ATOM 593 C CA . PRO A 1 79 ? 5.864 11.276 15.535 1.00 84.31 79 PRO A CA 1
ATOM 594 C C . PRO A 1 79 ? 7.325 11.719 15.663 1.00 84.31 79 PRO A C 1
ATOM 596 O O . PRO A 1 79 ? 7.674 12.845 15.315 1.00 84.31 79 PRO A O 1
ATOM 599 N N . ASN A 1 80 ? 8.201 10.800 16.073 1.00 86.12 80 ASN A N 1
ATOM 600 C CA . ASN A 1 80 ? 9.625 11.076 16.273 1.00 86.12 80 ASN A CA 1
ATOM 601 C C . ASN A 1 80 ? 10.377 11.351 14.957 1.00 86.12 80 ASN A C 1
ATOM 603 O O . ASN A 1 80 ? 11.495 11.855 14.990 1.00 86.12 80 ASN A O 1
ATOM 607 N N . GLN A 1 81 ? 9.780 11.034 13.802 1.00 86.44 81 GLN A N 1
ATOM 608 C CA . GLN A 1 81 ? 10.407 11.141 12.481 1.00 86.44 81 GLN A CA 1
ATOM 609 C C . GLN A 1 81 ? 9.865 12.305 11.634 1.00 86.44 81 GLN A C 1
ATOM 611 O O . GLN A 1 81 ? 10.240 12.446 10.470 1.00 86.44 81 GLN A O 1
ATOM 616 N N . ARG A 1 82 ? 9.021 13.190 12.192 1.00 83.12 82 ARG A N 1
ATOM 617 C CA . ARG A 1 82 ? 8.368 14.277 11.429 1.00 83.12 82 ARG A CA 1
ATOM 618 C C . ARG A 1 82 ? 9.336 15.199 10.689 1.00 83.12 82 ARG A C 1
ATOM 620 O O . ARG A 1 82 ? 9.051 15.570 9.554 1.00 83.12 82 ARG A O 1
ATOM 627 N N . LYS A 1 83 ? 10.495 15.513 11.282 1.00 86.12 83 LYS A N 1
ATOM 628 C CA . LYS A 1 83 ? 11.529 16.367 10.658 1.00 86.12 83 LYS A CA 1
ATOM 629 C C . LYS A 1 83 ? 12.062 15.803 9.330 1.00 86.12 83 LYS A C 1
ATOM 631 O O . LYS A 1 83 ? 12.705 16.525 8.580 1.00 86.12 83 LYS A O 1
ATOM 636 N N . ARG A 1 84 ? 11.787 14.529 9.028 1.00 83.31 84 ARG A N 1
ATOM 637 C CA . ARG A 1 84 ? 12.284 13.810 7.847 1.00 83.31 84 ARG A CA 1
ATOM 638 C C . ARG A 1 84 ? 11.255 13.589 6.758 1.00 83.31 84 ARG A C 1
ATOM 640 O O . ARG A 1 84 ? 11.548 12.921 5.772 1.00 83.31 84 ARG A O 1
ATOM 647 N N . AR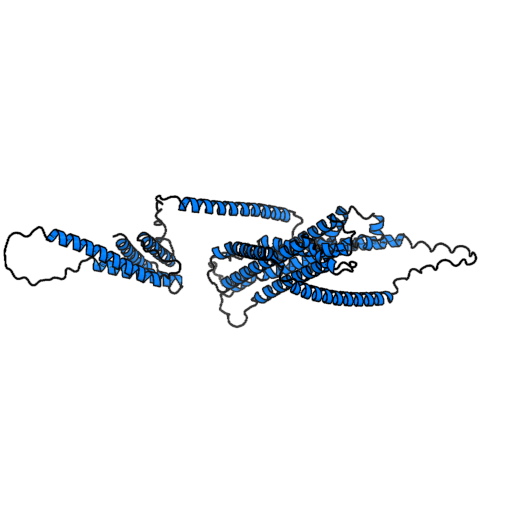G A 1 85 ? 10.062 14.166 6.892 1.00 85.69 85 ARG A N 1
ATOM 648 C CA . ARG A 1 85 ? 9.047 14.195 5.829 1.00 85.69 85 ARG A CA 1
ATOM 649 C C . ARG A 1 85 ? 9.445 15.135 4.679 1.00 85.69 85 ARG A C 1
ATOM 651 O O . ARG A 1 85 ? 8.591 15.787 4.094 1.00 85.69 85 ARG A O 1
ATOM 658 N N . THR A 1 86 ? 10.737 15.242 4.374 1.00 92.06 86 THR A N 1
ATOM 659 C CA . THR A 1 86 ? 11.242 16.090 3.300 1.00 92.06 86 THR A CA 1
ATOM 660 C C . THR A 1 86 ? 11.237 15.311 1.984 1.00 92.06 86 THR A C 1
ATOM 662 O O . THR A 1 86 ? 11.550 14.115 1.965 1.00 92.06 86 THR A O 1
ATOM 665 N N . PRO A 1 87 ? 10.925 15.969 0.855 1.00 93.25 87 PRO A N 1
ATOM 666 C CA . PRO A 1 87 ? 11.019 15.339 -0.461 1.00 93.25 87 PRO A CA 1
ATOM 667 C C . PRO A 1 87 ? 12.453 14.875 -0.767 1.00 93.25 87 PRO A C 1
ATOM 669 O O . PRO A 1 87 ? 12.638 13.874 -1.450 1.00 93.25 87 PRO A O 1
ATOM 672 N N . ALA A 1 88 ? 13.468 15.528 -0.188 1.00 92.50 88 ALA A N 1
ATOM 673 C CA . ALA A 1 88 ? 14.869 15.133 -0.318 1.00 92.50 88 ALA A CA 1
ATOM 674 C C . ALA A 1 88 ? 15.139 13.706 0.195 1.00 92.50 88 ALA A C 1
ATOM 676 O O . ALA A 1 88 ? 15.825 12.941 -0.478 1.00 92.50 88 ALA A O 1
ATOM 677 N N . TYR A 1 89 ? 14.559 13.310 1.337 1.00 93.75 89 TYR A N 1
ATOM 678 C CA . TYR A 1 89 ? 14.705 11.940 1.848 1.00 93.75 89 TYR A CA 1
ATOM 679 C C . TYR A 1 89 ? 14.109 10.911 0.879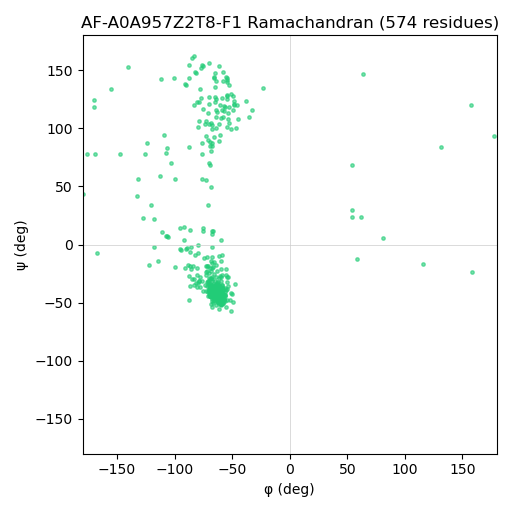 1.00 93.75 89 TYR A C 1
ATOM 681 O O . TYR A 1 89 ? 14.685 9.850 0.649 1.00 93.75 89 TYR A O 1
ATOM 689 N N . ARG A 1 90 ? 12.962 11.245 0.282 1.00 95.06 90 ARG A N 1
ATOM 690 C CA . ARG A 1 90 ? 12.254 10.397 -0.682 1.00 95.06 90 ARG A CA 1
ATOM 691 C C . ARG A 1 90 ? 13.000 10.249 -2.003 1.00 95.06 90 ARG A C 1
ATOM 693 O O . ARG A 1 90 ? 13.097 9.145 -2.526 1.00 95.06 90 ARG A O 1
ATOM 700 N N . LEU A 1 91 ? 13.580 11.338 -2.500 1.00 95.75 91 LEU A N 1
ATOM 701 C CA . LEU A 1 91 ? 14.442 11.310 -3.679 1.00 95.75 91 LEU A CA 1
ATOM 702 C C . LEU A 1 91 ? 15.724 10.511 -3.422 1.00 95.75 91 LEU A C 1
ATOM 704 O O . LEU A 1 91 ? 16.131 9.735 -4.282 1.00 95.75 91 LEU A O 1
ATOM 708 N N . ALA A 1 92 ? 16.324 10.639 -2.235 1.00 95.75 92 ALA A N 1
ATOM 709 C CA . ALA A 1 92 ? 17.484 9.840 -1.847 1.00 95.75 92 ALA A CA 1
ATOM 710 C C . ALA A 1 92 ? 17.153 8.338 -1.777 1.00 95.75 92 ALA A C 1
ATOM 712 O O . ALA A 1 92 ? 17.906 7.516 -2.293 1.00 95.75 92 ALA A O 1
ATOM 713 N N . GLU A 1 93 ? 16.007 7.979 -1.191 1.00 96.06 93 GLU A N 1
ATOM 714 C CA . GLU A 1 93 ? 15.500 6.603 -1.147 1.00 96.06 93 GLU A CA 1
ATOM 715 C C . GLU A 1 93 ? 15.327 6.015 -2.557 1.00 96.06 93 GLU A C 1
ATOM 717 O O . GLU A 1 93 ? 15.850 4.935 -2.840 1.00 96.06 93 GLU A O 1
ATOM 722 N N . LEU A 1 94 ? 14.649 6.739 -3.454 1.00 97.12 94 LEU A N 1
ATOM 723 C CA . LEU A 1 94 ? 14.460 6.309 -4.839 1.00 97.12 94 LEU A CA 1
ATOM 724 C C . LEU A 1 94 ? 15.801 6.196 -5.578 1.00 97.12 94 LEU A C 1
ATOM 726 O O . LEU A 1 94 ? 16.053 5.187 -6.230 1.00 97.12 94 LEU A O 1
ATOM 730 N N . GLY A 1 95 ? 16.691 7.181 -5.432 1.00 96.38 95 GLY A N 1
ATOM 731 C CA . GLY A 1 95 ? 18.020 7.160 -6.046 1.00 96.38 95 GLY A CA 1
ATOM 732 C C . GLY A 1 95 ? 18.833 5.927 -5.645 1.00 96.38 95 GLY A C 1
ATOM 733 O O . GLY A 1 95 ? 19.406 5.258 -6.505 1.00 96.38 95 GLY A O 1
ATOM 734 N N . LEU A 1 96 ? 18.816 5.557 -4.361 1.00 96.69 96 LEU A N 1
ATOM 735 C CA . LEU A 1 96 ? 19.478 4.341 -3.877 1.00 96.69 96 LEU A CA 1
ATOM 736 C C . LEU A 1 96 ? 18.846 3.063 -4.440 1.00 96.69 96 LEU A C 1
ATOM 738 O O . LEU A 1 96 ? 19.576 2.130 -4.783 1.00 96.69 96 LEU A O 1
ATOM 742 N N . LEU A 1 97 ? 17.515 3.006 -4.566 1.00 97.19 97 LEU A N 1
ATOM 743 C CA . LEU A 1 97 ? 16.826 1.874 -5.197 1.00 97.19 97 LEU A CA 1
ATOM 744 C C . LEU A 1 97 ? 17.220 1.722 -6.671 1.00 97.19 97 LEU A C 1
ATOM 746 O O . LEU A 1 97 ? 17.480 0.603 -7.110 1.00 97.19 97 LEU A O 1
ATOM 750 N N . LEU A 1 98 ? 17.318 2.825 -7.415 1.00 97.62 98 LEU A N 1
ATOM 751 C CA . LEU A 1 98 ? 17.700 2.814 -8.830 1.00 97.62 98 LEU A CA 1
ATOM 752 C C . LEU A 1 98 ? 19.156 2.374 -9.031 1.00 97.62 98 LEU A C 1
ATOM 754 O O . LEU A 1 98 ? 19.427 1.489 -9.842 1.00 97.62 98 LEU A O 1
ATOM 758 N N . VAL A 1 99 ? 20.088 2.901 -8.233 1.00 96.94 99 VAL A N 1
ATOM 759 C CA . VAL A 1 99 ? 21.497 2.468 -8.263 1.00 96.94 99 VAL A CA 1
ATOM 760 C C . VAL A 1 99 ? 21.621 0.986 -7.912 1.00 96.94 99 VAL A C 1
ATOM 762 O O . VAL A 1 99 ? 22.314 0.240 -8.602 1.00 96.94 99 VAL A O 1
ATOM 765 N N . SER A 1 100 ? 20.898 0.531 -6.885 1.00 96.94 100 SER A N 1
ATOM 766 C CA . SER A 1 100 ? 20.874 -0.885 -6.499 1.00 96.94 100 SER A CA 1
ATOM 767 C C . SER A 1 100 ? 20.321 -1.761 -7.626 1.00 96.94 100 SER A C 1
ATOM 769 O O . SER A 1 100 ? 20.895 -2.803 -7.934 1.00 96.94 100 SER A O 1
ATOM 771 N N . ALA A 1 101 ? 19.247 -1.321 -8.289 1.00 97.25 101 ALA A N 1
ATOM 772 C CA . ALA A 1 101 ? 18.684 -2.008 -9.444 1.00 97.25 101 ALA A CA 1
ATOM 773 C C . ALA A 1 101 ? 19.699 -2.112 -10.593 1.00 97.25 101 ALA A C 1
ATOM 775 O O . ALA A 1 101 ? 19.803 -3.178 -11.198 1.00 97.25 101 ALA A O 1
ATOM 776 N N . ARG A 1 102 ? 20.496 -1.063 -10.858 1.00 97.06 102 ARG A N 1
ATOM 777 C CA . ARG A 1 102 ? 21.548 -1.106 -11.889 1.00 97.06 102 ARG A CA 1
ATOM 778 C C . ARG A 1 102 ? 22.591 -2.178 -11.595 1.00 97.06 102 ARG A C 1
ATOM 780 O O . ARG A 1 102 ? 22.898 -2.984 -12.469 1.00 97.06 102 ARG A O 1
ATOM 787 N N . VAL A 1 103 ? 23.099 -2.208 -10.365 1.00 96.62 103 VAL A N 1
ATOM 788 C CA . VAL A 1 103 ? 24.106 -3.191 -9.938 1.00 96.62 103 VAL A CA 1
ATOM 789 C C . VAL A 1 103 ? 23.556 -4.616 -10.032 1.00 96.62 103 VAL A C 1
ATOM 791 O O . VAL A 1 103 ? 24.240 -5.511 -10.523 1.00 96.62 103 VAL A O 1
ATOM 794 N N . ILE A 1 104 ? 22.302 -4.826 -9.617 1.00 96.69 104 ILE A N 1
ATOM 795 C CA . ILE A 1 104 ? 21.632 -6.131 -9.717 1.00 96.69 104 ILE A CA 1
ATOM 796 C C . ILE A 1 104 ? 21.487 -6.559 -11.180 1.00 96.69 104 ILE A C 1
ATOM 798 O O . ILE A 1 104 ? 21.737 -7.720 -11.492 1.00 96.69 104 ILE A O 1
ATOM 802 N N . ILE A 1 105 ? 21.137 -5.637 -12.082 1.00 95.94 105 ILE A N 1
ATOM 803 C CA . ILE A 1 105 ? 21.041 -5.932 -13.516 1.00 95.94 105 ILE A CA 1
ATOM 804 C C . ILE A 1 105 ? 22.389 -6.411 -14.051 1.00 95.94 105 ILE A C 1
ATOM 806 O O . ILE A 1 105 ? 22.424 -7.500 -14.610 1.00 95.94 105 ILE A O 1
ATOM 810 N N . TRP A 1 106 ? 23.488 -5.680 -13.816 1.00 96.00 106 TRP A N 1
ATOM 811 C CA . TRP A 1 106 ? 24.828 -6.111 -14.246 1.00 96.00 106 TRP A CA 1
ATOM 812 C C . TRP A 1 106 ? 25.215 -7.487 -13.706 1.00 96.00 106 TRP A C 1
ATOM 814 O O . TRP A 1 106 ? 25.775 -8.303 -14.438 1.00 96.00 106 TRP A O 1
ATOM 824 N N . ALA A 1 107 ? 24.889 -7.760 -12.441 1.00 95.94 107 ALA A N 1
ATOM 825 C CA . ALA A 1 107 ? 25.164 -9.048 -11.821 1.00 95.94 107 ALA A CA 1
ATOM 826 C C . ALA A 1 107 ? 24.368 -10.192 -12.471 1.00 95.94 107 ALA A C 1
ATOM 828 O O . ALA A 1 107 ? 24.928 -11.255 -12.724 1.00 95.94 107 ALA A O 1
ATOM 829 N N . VAL A 1 108 ? 23.080 -9.983 -12.761 1.00 94.31 108 VAL A N 1
ATOM 830 C CA . VAL A 1 108 ? 22.190 -11.023 -13.306 1.00 94.31 108 VAL A CA 1
ATOM 831 C C . VAL A 1 108 ? 22.415 -11.257 -14.799 1.00 94.31 108 VAL A C 1
ATOM 833 O O . VAL A 1 108 ? 22.332 -12.397 -15.250 1.00 94.31 108 VAL A O 1
ATOM 836 N N . THR A 1 109 ? 22.708 -10.214 -15.576 1.00 93.25 109 THR A N 1
ATOM 837 C CA . THR A 1 109 ? 22.997 -10.350 -17.014 1.00 93.25 109 THR A CA 1
ATOM 838 C C . THR A 1 109 ? 24.444 -10.747 -17.291 1.00 93.25 109 THR A C 1
ATOM 840 O O . THR A 1 109 ? 24.770 -11.049 -18.435 1.00 93.25 109 THR A O 1
ATOM 843 N N . ALA A 1 110 ? 25.312 -10.737 -16.272 1.00 94.31 110 ALA A N 1
ATOM 844 C CA . ALA A 1 110 ? 26.760 -10.913 -16.398 1.00 94.31 110 ALA A CA 1
ATOM 845 C C . ALA A 1 110 ? 27.415 -9.934 -17.396 1.00 94.31 110 ALA A C 1
ATOM 847 O O . ALA A 1 110 ? 28.500 -10.191 -17.914 1.00 94.31 110 ALA A O 1
ATOM 848 N N . THR A 1 111 ? 26.781 -8.784 -17.651 1.00 92.69 111 THR A N 1
ATOM 849 C CA . THR A 1 111 ? 27.271 -7.747 -18.571 1.00 92.69 111 THR A CA 1
ATOM 850 C C . THR A 1 111 ? 27.951 -6.622 -17.799 1.00 92.69 111 THR A C 1
ATOM 852 O O . THR A 1 111 ? 27.537 -5.462 -17.875 1.00 92.69 111 THR A O 1
ATOM 855 N N . TRP A 1 112 ? 28.965 -6.963 -17.004 1.00 96.06 112 TRP A N 1
ATOM 856 C CA . TRP A 1 112 ? 29.768 -5.946 -16.331 1.00 96.06 112 TRP A CA 1
ATOM 857 C C . TRP A 1 112 ? 30.516 -5.112 -17.379 1.00 96.06 112 TRP A C 1
ATOM 859 O O . TRP A 1 112 ? 31.182 -5.688 -18.245 1.00 96.06 112 TRP A O 1
ATOM 869 N N . PRO A 1 113 ? 30.405 -3.773 -17.345 1.00 94.38 113 PRO A N 1
ATOM 870 C CA . PRO A 1 113 ? 31.115 -2.929 -18.292 1.00 94.38 113 PRO A CA 1
ATOM 871 C C . PRO A 1 113 ? 32.625 -3.075 -18.088 1.00 94.38 113 PRO A C 1
ATOM 873 O O . PRO A 1 113 ? 33.112 -3.140 -16.958 1.00 94.38 113 PRO A O 1
ATOM 876 N N . THR A 1 114 ? 33.383 -3.101 -19.184 1.00 95.12 114 THR A N 1
ATOM 877 C CA . THR A 1 114 ? 34.845 -3.017 -19.101 1.00 95.12 114 THR A CA 1
ATOM 878 C C . THR A 1 114 ? 35.241 -1.652 -18.541 1.00 95.12 114 THR A C 1
ATOM 880 O O . THR A 1 114 ? 34.569 -0.656 -18.810 1.00 95.12 114 THR A O 1
ATOM 883 N N . LEU A 1 115 ? 36.348 -1.581 -17.791 1.00 93.88 115 LEU A N 1
ATOM 884 C CA . LEU A 1 115 ? 36.835 -0.316 -17.214 1.00 93.88 115 LEU A CA 1
ATOM 885 C C . LEU A 1 115 ? 36.996 0.776 -18.278 1.00 93.88 115 LEU A C 1
ATOM 887 O O . LEU A 1 115 ? 36.679 1.935 -18.029 1.00 93.88 115 LEU A O 1
ATOM 891 N N . TYR A 1 116 ? 37.419 0.385 -19.482 1.00 93.38 116 TYR A N 1
ATOM 892 C CA . TYR A 1 116 ? 37.524 1.293 -20.614 1.00 93.38 116 TYR A CA 1
ATOM 893 C C . TYR A 1 116 ? 36.165 1.897 -20.999 1.00 93.38 116 TYR A C 1
ATOM 895 O O . TYR A 1 116 ? 36.030 3.114 -20.981 1.00 93.38 116 TYR A O 1
ATOM 903 N N . LEU A 1 117 ? 35.139 1.076 -21.272 1.00 91.38 117 LEU A N 1
ATOM 904 C CA . LEU A 1 117 ? 33.799 1.570 -21.632 1.00 91.38 117 LEU A CA 1
ATOM 905 C C . LEU A 1 117 ? 33.141 2.352 -20.496 1.00 91.38 117 LEU A C 1
ATOM 907 O O . LEU A 1 117 ? 32.426 3.321 -20.746 1.00 91.38 117 LEU A O 1
ATOM 911 N N . PHE A 1 118 ? 33.390 1.936 -19.256 1.00 92.44 118 PHE A N 1
ATOM 912 C CA . PHE A 1 118 ? 32.890 2.605 -18.064 1.00 92.44 118 PHE A CA 1
ATOM 913 C C . PHE A 1 118 ? 33.371 4.058 -18.009 1.00 92.44 118 PHE A C 1
ATOM 915 O O . PHE A 1 118 ? 32.580 4.953 -17.728 1.00 92.44 118 PHE A O 1
ATOM 922 N N . VAL A 1 119 ? 34.642 4.311 -18.335 1.00 93.88 119 VAL A N 1
ATOM 923 C CA . VAL A 1 119 ? 35.236 5.654 -18.291 1.00 93.88 119 VAL A CA 1
ATOM 924 C C . VAL A 1 119 ? 35.011 6.442 -19.585 1.00 93.88 119 VAL A C 1
ATOM 926 O O . VAL A 1 119 ? 34.790 7.643 -19.512 1.00 93.88 119 VAL A O 1
ATOM 929 N N . THR A 1 120 ? 35.026 5.819 -20.765 1.00 91.50 120 THR A N 1
ATOM 930 C CA . THR A 1 120 ? 34.883 6.559 -22.036 1.00 91.50 120 THR A CA 1
ATOM 931 C C . THR A 1 120 ? 33.433 6.822 -22.426 1.00 91.50 120 THR A C 1
ATOM 933 O O . THR A 1 120 ? 33.138 7.825 -23.069 1.00 91.50 120 THR A O 1
ATOM 936 N N . ARG A 1 121 ? 32.496 5.949 -22.033 1.00 93.56 121 ARG A N 1
ATOM 937 C CA . ARG A 1 121 ? 31.069 6.059 -22.384 1.00 93.56 121 ARG A CA 1
ATOM 938 C C . ARG A 1 121 ? 30.165 5.881 -21.159 1.00 93.56 121 ARG A C 1
ATOM 940 O O . ARG A 1 121 ? 29.254 5.047 -21.181 1.00 93.56 121 ARG A O 1
ATOM 947 N N . PRO A 1 122 ? 30.349 6.688 -20.098 1.00 92.69 122 PRO A N 1
ATOM 948 C CA . PRO A 1 122 ? 29.659 6.507 -18.822 1.00 92.69 122 PRO A CA 1
ATOM 949 C C . PRO A 1 122 ? 28.134 6.497 -18.972 1.00 92.69 122 PRO A C 1
ATOM 951 O O . PRO A 1 122 ? 27.470 5.608 -18.445 1.00 92.69 122 PRO A O 1
ATOM 954 N N . LEU A 1 123 ? 27.573 7.422 -19.758 1.00 92.19 123 LEU A N 1
ATOM 955 C CA . LEU A 1 123 ? 26.128 7.531 -19.947 1.00 92.19 123 LEU A CA 1
ATOM 956 C C . LEU A 1 123 ? 25.550 6.296 -20.647 1.00 92.19 123 LEU A C 1
ATOM 958 O O . LEU A 1 123 ? 24.543 5.767 -20.195 1.00 92.19 123 LEU A O 1
ATOM 962 N N . ALA A 1 124 ? 26.211 5.799 -21.696 1.00 90.56 124 ALA A N 1
ATOM 963 C CA . ALA A 1 124 ? 25.778 4.595 -22.404 1.00 90.56 124 ALA A CA 1
ATOM 964 C C . ALA A 1 124 ? 25.920 3.340 -21.529 1.00 90.56 124 ALA A C 1
ATOM 966 O O . ALA A 1 124 ? 25.080 2.445 -21.586 1.00 90.56 124 ALA A O 1
ATOM 967 N N . THR A 1 125 ? 26.956 3.282 -20.680 1.00 92.69 125 THR A N 1
ATOM 968 C CA . THR A 1 125 ? 27.102 2.185 -19.713 1.00 92.69 125 THR A CA 1
ATOM 969 C C . THR A 1 125 ? 26.114 2.268 -18.558 1.00 92.69 125 THR A C 1
ATOM 971 O O . THR A 1 125 ? 25.797 1.233 -17.985 1.00 92.69 125 THR A O 1
ATOM 974 N N . LEU A 1 126 ? 25.611 3.448 -18.192 1.00 93.69 126 LEU A N 1
ATOM 975 C CA . LEU A 1 126 ? 24.637 3.604 -17.111 1.00 93.69 126 LEU A CA 1
ATOM 976 C C . LEU A 1 126 ? 23.194 3.449 -17.617 1.00 93.69 126 LEU A C 1
ATOM 978 O O . LEU A 1 126 ? 22.414 2.720 -17.010 1.00 93.69 126 LEU A O 1
ATOM 982 N N . LEU A 1 127 ? 22.847 4.121 -18.717 1.00 94.25 127 LEU A N 1
ATOM 983 C CA . LEU A 1 127 ? 21.502 4.225 -19.287 1.00 94.25 127 LEU A CA 1
ATOM 984 C C . LEU A 1 127 ? 21.346 3.322 -20.515 1.00 94.25 127 LEU A C 1
ATOM 986 O O . LEU A 1 127 ? 21.223 3.797 -21.643 1.00 94.25 127 LEU A O 1
ATOM 990 N N . ASP A 1 128 ? 21.321 2.008 -20.294 1.00 93.00 128 ASP A N 1
ATOM 991 C CA . ASP A 1 128 ? 20.892 1.071 -21.334 1.00 93.00 128 ASP A CA 1
ATOM 992 C C . ASP A 1 128 ? 19.361 0.908 -21.353 1.00 93.00 128 ASP A C 1
ATOM 994 O O . ASP A 1 128 ? 18.654 1.215 -20.389 1.00 93.00 128 ASP A O 1
ATOM 998 N N . GLY A 1 129 ? 18.823 0.420 -22.475 1.00 90.69 129 GLY A N 1
ATOM 999 C CA . GLY A 1 129 ? 17.375 0.255 -22.640 1.00 90.69 129 GLY A CA 1
ATOM 1000 C C . GLY A 1 129 ? 16.749 -0.670 -21.590 1.00 90.69 129 GLY A C 1
ATOM 1001 O O . GLY A 1 129 ? 15.639 -0.416 -21.127 1.00 90.69 129 GLY A O 1
ATOM 1002 N N . LEU A 1 130 ? 17.478 -1.705 -21.159 1.00 93.06 130 LEU A N 1
ATOM 1003 C CA . LEU A 1 130 ? 17.049 -2.608 -20.089 1.00 93.06 130 LEU A CA 1
ATOM 1004 C C . LEU A 1 130 ? 16.890 -1.847 -18.764 1.00 93.06 130 LEU A C 1
ATOM 1006 O O . LEU A 1 130 ? 15.849 -1.917 -18.111 1.00 93.06 130 LEU A O 1
ATOM 1010 N N . TYR A 1 131 ? 17.889 -1.057 -18.384 1.00 95.69 131 TYR A N 1
ATOM 1011 C CA . TYR A 1 131 ? 17.853 -0.241 -17.182 1.00 95.69 131 TYR A CA 1
ATOM 1012 C C . TYR A 1 131 ? 16.751 0.804 -17.226 1.00 95.69 131 TYR A C 1
ATOM 1014 O O . TYR A 1 131 ? 16.100 0.999 -16.210 1.00 95.69 131 TYR A O 1
ATOM 1022 N N . LEU A 1 132 ? 16.461 1.416 -18.376 1.00 94.69 132 LEU A N 1
ATOM 1023 C CA . LEU A 1 132 ? 15.333 2.346 -18.489 1.00 94.69 132 LEU A CA 1
ATOM 1024 C C . LEU A 1 132 ? 13.988 1.670 -18.171 1.00 94.69 132 LEU A C 1
ATOM 1026 O O . LEU A 1 132 ? 13.175 2.236 -17.438 1.00 94.69 132 LEU A O 1
ATOM 1030 N N . VAL A 1 133 ? 13.774 0.432 -18.634 1.00 94.00 133 VAL A N 1
ATOM 1031 C CA . VAL A 1 133 ? 12.588 -0.360 -18.255 1.00 94.00 133 VAL A CA 1
ATOM 1032 C C . VAL A 1 133 ? 12.589 -0.644 -16.749 1.00 94.00 133 VAL A C 1
ATOM 1034 O O . VAL A 1 133 ? 11.556 -0.510 -16.091 1.00 94.00 133 VAL A O 1
ATOM 1037 N N . ALA A 1 134 ? 13.746 -0.981 -16.175 1.00 96.44 134 ALA A N 1
ATOM 1038 C CA . ALA A 1 134 ? 13.879 -1.207 -14.739 1.00 96.44 134 ALA A CA 1
ATOM 1039 C C . ALA A 1 134 ? 13.593 0.052 -13.908 1.00 96.44 134 ALA A C 1
ATOM 1041 O O . ALA A 1 134 ? 12.886 -0.032 -12.905 1.00 96.44 134 ALA A O 1
ATOM 1042 N N . VAL A 1 135 ? 14.089 1.217 -14.340 1.00 96.81 135 VAL A N 1
ATOM 1043 C CA . VAL A 1 135 ? 13.829 2.524 -13.724 1.00 96.81 135 VAL A CA 1
ATOM 1044 C C . VAL A 1 135 ? 12.331 2.794 -13.708 1.00 96.81 135 VAL A C 1
ATOM 1046 O O . VAL A 1 135 ? 11.801 3.153 -12.657 1.00 96.81 135 VAL A O 1
ATOM 1049 N N . ALA A 1 136 ? 11.633 2.564 -14.824 1.00 95.44 136 ALA A N 1
ATOM 1050 C CA . ALA A 1 136 ? 10.185 2.730 -14.897 1.00 95.44 136 ALA A CA 1
ATOM 1051 C C . ALA A 1 136 ? 9.455 1.795 -13.917 1.00 95.44 136 ALA A C 1
ATOM 1053 O O . ALA A 1 136 ? 8.653 2.261 -13.109 1.00 95.44 136 ALA A O 1
ATOM 1054 N N . VAL A 1 137 ? 9.773 0.496 -13.924 1.00 97.38 137 VAL A N 1
ATOM 1055 C CA . VAL A 1 137 ? 9.146 -0.505 -13.041 1.00 97.38 137 VAL A CA 1
ATOM 1056 C C . VAL A 1 137 ? 9.384 -0.188 -11.563 1.00 97.38 137 VAL A C 1
ATOM 1058 O O . VAL A 1 137 ? 8.435 -0.157 -10.778 1.00 97.38 137 VAL A O 1
ATOM 1061 N N . VAL A 1 138 ? 10.633 0.075 -11.173 1.00 98.19 138 VAL A N 1
ATOM 1062 C CA . VAL A 1 138 ? 11.012 0.379 -9.784 1.00 98.19 138 VAL A CA 1
ATOM 1063 C C . VAL A 1 138 ? 10.357 1.674 -9.318 1.00 98.19 138 VAL A C 1
ATOM 1065 O O . VAL A 1 138 ? 9.761 1.694 -8.242 1.00 98.19 138 VAL A O 1
ATOM 1068 N N . THR A 1 139 ? 10.400 2.729 -10.137 1.00 97.88 139 THR A N 1
ATOM 1069 C CA . THR A 1 139 ? 9.823 4.034 -9.789 1.00 97.88 139 THR A CA 1
ATOM 1070 C C . THR A 1 139 ? 8.308 3.953 -9.657 1.00 97.88 139 THR A C 1
ATOM 1072 O O . THR A 1 139 ? 7.774 4.382 -8.639 1.00 97.88 139 THR A O 1
ATOM 1075 N N . ILE A 1 140 ? 7.605 3.353 -10.625 1.00 96.62 140 ILE A N 1
ATOM 1076 C CA . ILE A 1 140 ? 6.142 3.194 -10.571 1.00 96.62 140 ILE A CA 1
ATOM 1077 C C . ILE A 1 140 ? 5.740 2.375 -9.340 1.00 96.62 140 ILE A C 1
ATOM 1079 O O . ILE A 1 140 ? 4.844 2.775 -8.597 1.00 96.62 140 ILE A O 1
ATOM 1083 N N . SER A 1 141 ? 6.426 1.256 -9.087 1.00 98.12 141 SER A N 1
ATOM 1084 C CA . SER A 1 141 ? 6.148 0.405 -7.924 1.00 98.12 141 SER A CA 1
ATOM 1085 C C . SER A 1 141 ? 6.335 1.151 -6.613 1.00 98.12 141 SER A C 1
ATOM 1087 O O . SER A 1 141 ? 5.517 1.022 -5.702 1.00 98.12 141 SER A O 1
ATOM 1089 N N . TRP A 1 142 ? 7.414 1.926 -6.518 1.00 98.38 142 TRP A N 1
ATOM 1090 C CA . TRP A 1 142 ? 7.732 2.706 -5.336 1.00 98.38 142 TRP A CA 1
ATOM 1091 C C . TRP A 1 142 ? 6.714 3.832 -5.117 1.00 98.38 142 TRP A C 1
ATOM 1093 O O . TRP A 1 142 ? 6.158 3.904 -4.026 1.00 98.38 142 TRP A O 1
ATOM 1103 N N . VAL A 1 143 ? 6.382 4.623 -6.149 1.00 97.75 143 VAL A N 1
ATOM 1104 C CA . VAL A 1 143 ? 5.397 5.722 -6.065 1.00 97.75 143 VAL A CA 1
ATOM 1105 C C . VAL A 1 143 ? 4.022 5.202 -5.649 1.00 97.75 143 VAL A C 1
ATOM 1107 O O . VAL A 1 143 ? 3.433 5.699 -4.690 1.00 97.75 143 VAL A O 1
ATOM 1110 N N . ILE A 1 144 ? 3.519 4.156 -6.316 1.00 97.44 144 ILE A N 1
ATOM 1111 C CA . ILE A 1 144 ? 2.220 3.558 -5.970 1.00 97.44 144 ILE A CA 1
ATOM 1112 C C . ILE A 1 144 ? 2.231 3.083 -4.516 1.00 97.44 144 ILE A C 1
ATOM 1114 O O . ILE A 1 144 ? 1.266 3.296 -3.779 1.00 97.44 144 ILE A O 1
ATOM 1118 N N . ALA A 1 145 ? 3.328 2.462 -4.082 1.00 97.69 145 ALA A N 1
ATOM 1119 C CA . ALA A 1 145 ? 3.440 1.959 -2.727 1.00 97.69 145 ALA A CA 1
ATOM 1120 C C . ALA A 1 145 ? 3.488 3.074 -1.680 1.00 97.69 145 ALA A C 1
ATOM 1122 O O . ALA A 1 145 ? 2.808 2.961 -0.656 1.00 97.69 145 ALA A O 1
ATOM 1123 N N . THR A 1 146 ? 4.254 4.143 -1.912 1.00 97.38 146 THR A N 1
ATOM 1124 C CA . THR A 1 146 ? 4.330 5.289 -0.997 1.00 97.38 146 THR A CA 1
ATOM 1125 C C . THR A 1 146 ? 2.994 6.012 -0.899 1.00 97.38 146 THR A C 1
ATOM 1127 O O . THR A 1 146 ? 2.559 6.310 0.213 1.00 97.38 146 THR A O 1
ATOM 1130 N N . ASP A 1 147 ? 2.309 6.209 -2.025 1.00 96.88 147 ASP A N 1
ATOM 1131 C CA . ASP A 1 147 ? 1.033 6.923 -2.090 1.00 96.88 147 ASP A CA 1
ATOM 1132 C C . ASP A 1 147 ? -0.088 6.135 -1.409 1.00 96.88 147 ASP A C 1
ATOM 1134 O O . ASP A 1 147 ? -0.746 6.648 -0.503 1.00 96.88 147 ASP A O 1
ATOM 1138 N N . MET A 1 148 ? -0.259 4.854 -1.761 1.00 96.94 148 MET A N 1
ATOM 1139 C CA . MET A 1 148 ? -1.275 4.001 -1.131 1.00 96.94 148 MET A CA 1
ATOM 1140 C C . MET A 1 148 ? -1.019 3.816 0.365 1.00 96.94 148 MET A C 1
ATOM 1142 O O . MET A 1 148 ? -1.953 3.791 1.168 1.00 96.94 148 MET A O 1
ATOM 1146 N N . THR A 1 149 ? 0.250 3.696 0.764 1.00 96.56 149 THR A N 1
ATOM 1147 C CA . THR A 1 149 ? 0.607 3.594 2.182 1.00 96.56 149 THR A CA 1
ATOM 1148 C C . THR A 1 149 ? 0.310 4.896 2.920 1.00 96.56 149 THR A C 1
ATOM 1150 O O . THR A 1 149 ? -0.192 4.845 4.043 1.00 96.56 149 THR A O 1
ATOM 1153 N N . GLY A 1 150 ? 0.588 6.042 2.292 1.00 95.19 150 GLY A N 1
ATOM 1154 C CA . GLY A 1 150 ? 0.265 7.363 2.819 1.00 95.19 150 GLY A CA 1
ATOM 1155 C C . GLY A 1 150 ? -1.232 7.525 3.069 1.00 95.19 150 GLY A C 1
ATOM 1156 O O . GLY A 1 150 ? -1.616 7.845 4.193 1.00 95.19 150 GLY A O 1
ATOM 1157 N N . ASP A 1 151 ? -2.066 7.207 2.075 1.00 95.50 151 ASP A N 1
ATOM 1158 C CA . ASP A 1 151 ? -3.532 7.273 2.183 1.00 95.50 151 ASP A CA 1
ATOM 1159 C C . ASP A 1 151 ? -4.065 6.375 3.312 1.00 95.50 151 ASP A C 1
ATOM 1161 O O . ASP A 1 151 ? -4.857 6.793 4.154 1.00 95.50 151 ASP A O 1
ATOM 1165 N N . LEU A 1 152 ? -3.604 5.123 3.388 1.00 94.50 152 LEU A N 1
ATOM 1166 C CA . LEU A 1 152 ? -4.067 4.180 4.414 1.00 94.50 152 LEU A CA 1
ATOM 1167 C C . LEU A 1 152 ? -3.588 4.536 5.829 1.00 94.50 152 LEU A C 1
ATOM 1169 O O . LEU A 1 152 ? -4.184 4.100 6.820 1.00 94.50 152 LEU A O 1
ATOM 1173 N N . GLN A 1 153 ? -2.484 5.271 5.952 1.00 92.81 153 GLN A N 1
ATOM 1174 C CA . GLN A 1 153 ? -1.997 5.766 7.240 1.00 92.81 153 GLN A CA 1
ATOM 1175 C C . GLN A 1 153 ? -2.737 7.012 7.685 1.00 92.81 153 GLN A C 1
ATOM 1177 O O . GLN A 1 153 ? -3.018 7.137 8.873 1.00 92.81 153 GLN A O 1
ATOM 1182 N N . SER A 1 154 ? -3.087 7.893 6.752 1.00 92.12 154 SER A N 1
ATOM 1183 C CA . SER A 1 154 ? -3.844 9.099 7.055 1.00 92.12 154 SER A CA 1
ATOM 1184 C C . SER A 1 154 ? -5.316 8.811 7.377 1.00 92.12 154 SER A C 1
ATOM 1186 O O . SER A 1 154 ? -5.920 9.572 8.127 1.00 92.12 154 SER A O 1
ATOM 1188 N N . MET A 1 155 ? -5.875 7.683 6.913 1.00 92.81 155 MET A N 1
ATOM 1189 C CA . MET A 1 155 ? -7.195 7.194 7.349 1.00 92.81 155 MET A CA 1
ATOM 1190 C C . MET A 1 155 ? -7.227 6.740 8.816 1.00 92.81 155 MET A C 1
ATOM 1192 O O . MET A 1 155 ? -8.273 6.822 9.467 1.00 92.81 155 MET A O 1
ATOM 1196 N N . ALA A 1 156 ? -6.106 6.229 9.333 1.00 90.88 156 ALA A N 1
ATOM 1197 C CA . ALA A 1 156 ? -6.016 5.776 10.715 1.00 90.88 156 ALA A CA 1
ATOM 1198 C C . ALA A 1 156 ? -6.059 6.963 11.684 1.00 90.88 156 ALA A C 1
ATOM 1200 O O . ALA A 1 156 ? -5.714 8.089 11.329 1.00 90.88 156 ALA A O 1
ATOM 1201 N N . LEU A 1 157 ? -6.466 6.708 12.928 1.00 87.81 157 LEU A N 1
ATOM 1202 C CA . LEU A 1 157 ? -6.405 7.719 13.978 1.00 87.81 157 LEU A CA 1
ATOM 1203 C C . LEU A 1 157 ? -4.939 8.088 14.239 1.00 87.81 157 LEU A C 1
ATOM 1205 O O . LEU A 1 157 ? -4.142 7.232 14.641 1.00 87.81 157 LEU A O 1
ATOM 1209 N N . GLN A 1 158 ? -4.574 9.341 13.967 1.00 86.31 158 GLN A N 1
ATOM 1210 C CA . GLN A 1 158 ? -3.199 9.796 14.122 1.00 86.31 158 GLN A CA 1
ATOM 1211 C C . GLN A 1 158 ? -2.918 10.135 15.590 1.00 86.31 158 GLN A C 1
ATOM 1213 O O . GLN A 1 158 ? -3.803 10.613 16.304 1.00 86.31 158 GLN A O 1
ATOM 1218 N N . PRO A 1 159 ? -1.680 9.923 16.068 1.00 81.81 159 PRO A N 1
ATOM 1219 C CA . PR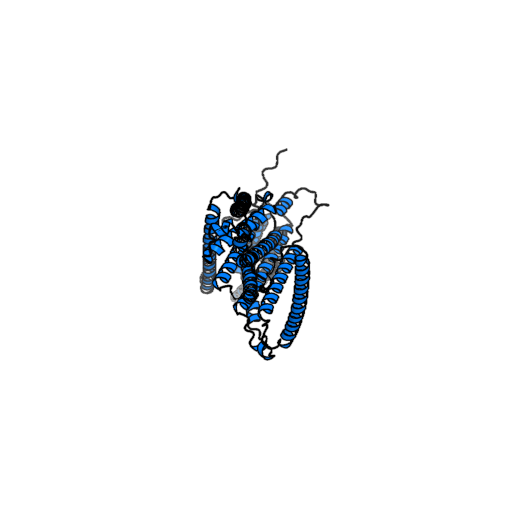O A 1 159 ? -1.323 10.265 17.440 1.00 81.81 159 PRO A CA 1
ATOM 1220 C C . PRO A 1 159 ? -1.492 11.759 17.742 1.00 81.81 159 PRO A C 1
ATOM 1222 O O . PRO A 1 159 ? -1.771 12.137 18.873 1.00 81.81 159 PRO A O 1
ATOM 1225 N N . ASP A 1 160 ? -1.374 12.590 16.714 1.00 81.38 160 ASP A N 1
ATOM 1226 C CA . ASP A 1 160 ? -1.489 14.042 16.775 1.00 81.38 160 ASP A CA 1
ATOM 1227 C C . ASP A 1 160 ? -2.925 14.467 17.089 1.00 81.38 160 ASP A C 1
ATOM 1229 O O . ASP A 1 160 ? -3.149 15.319 17.943 1.00 81.38 160 ASP A O 1
ATOM 1233 N N . GLU A 1 161 ? -3.899 13.814 16.454 1.00 83.12 161 GLU A N 1
ATOM 1234 C CA . GLU A 1 161 ? -5.323 14.049 16.704 1.00 83.12 161 GLU A CA 1
ATOM 1235 C C . GLU A 1 161 ? -5.691 13.640 18.136 1.00 83.12 161 GLU A C 1
ATOM 1237 O O . GLU A 1 161 ? -6.434 14.342 18.814 1.00 83.12 161 GLU A O 1
ATOM 1242 N N . LEU A 1 162 ? -5.116 12.542 18.636 1.00 81.44 162 LEU A N 1
ATOM 1243 C CA . LEU A 1 162 ? -5.299 12.105 20.022 1.00 81.44 162 LEU A CA 1
ATOM 1244 C C . LEU A 1 162 ? -4.642 13.044 21.037 1.00 81.44 162 LEU A C 1
ATOM 1246 O O . LEU A 1 162 ? -5.228 13.300 22.087 1.00 81.44 162 LEU A O 1
ATOM 1250 N N . ALA A 1 163 ? -3.453 13.569 20.738 1.00 80.69 163 ALA A N 1
ATOM 1251 C CA . ALA A 1 163 ? -2.784 14.544 21.596 1.00 80.69 163 ALA A CA 1
ATOM 1252 C C . ALA A 1 163 ? -3.593 15.847 21.699 1.00 80.69 163 ALA A C 1
ATOM 1254 O O . ALA A 1 163 ? -3.731 16.398 22.793 1.00 80.69 163 ALA A O 1
ATOM 1255 N N . LEU A 1 164 ? -4.185 16.297 20.588 1.00 76.44 164 LEU A N 1
ATOM 1256 C CA . LEU A 1 164 ? -5.104 17.438 20.573 1.00 76.44 164 LEU A CA 1
ATOM 1257 C C . LEU A 1 164 ? -6.350 17.156 21.424 1.00 76.44 164 LEU A C 1
ATOM 1259 O O . LEU A 1 164 ? -6.667 17.937 22.315 1.00 76.44 164 LEU A O 1
ATOM 1263 N N . LEU A 1 165 ? -6.983 15.990 21.254 1.00 75.19 165 LEU A N 1
ATOM 1264 C CA . LEU A 1 165 ? -8.147 15.581 22.056 1.00 75.19 165 LEU A CA 1
ATOM 1265 C C . LEU A 1 165 ? -7.850 15.467 23.556 1.00 75.19 165 LEU A C 1
ATOM 1267 O O . LEU A 1 165 ? -8.727 15.739 24.374 1.00 75.19 165 LEU A O 1
ATOM 1271 N N . ALA A 1 166 ? -6.639 15.045 23.923 1.00 76.94 166 ALA A N 1
ATOM 1272 C CA . ALA A 1 166 ? -6.213 14.961 25.317 1.00 76.94 166 ALA A CA 1
ATOM 1273 C C . ALA A 1 166 ? -5.978 16.350 25.936 1.00 76.94 166 ALA A C 1
ATOM 1275 O O . ALA A 1 166 ? -6.221 16.537 27.127 1.00 76.94 166 ALA A O 1
ATOM 1276 N N . THR A 1 167 ? -5.528 17.317 25.131 1.00 73.81 167 THR A N 1
ATOM 1277 C CA . THR A 1 167 ? -5.237 18.690 25.578 1.00 73.81 167 THR A CA 1
ATOM 1278 C C . THR A 1 167 ? -6.515 19.541 25.660 1.00 73.81 167 THR A C 1
ATOM 1280 O O . THR A 1 167 ? -6.665 20.339 26.583 1.00 73.81 167 THR A O 1
ATOM 1283 N N . ASP A 1 168 ? -7.492 19.296 24.779 1.00 63.06 168 ASP A N 1
ATOM 1284 C CA . ASP A 1 168 ? -8.758 20.046 24.659 1.00 63.06 168 ASP A CA 1
ATOM 1285 C C . ASP A 1 168 ? -9.814 19.740 25.749 1.00 63.06 168 ASP A C 1
ATOM 1287 O O . ASP A 1 168 ? -10.970 20.160 25.657 1.00 63.06 168 ASP A O 1
ATOM 1291 N N . GLY A 1 169 ? -9.437 19.084 26.853 1.00 59.31 169 GLY A N 1
ATOM 1292 C CA . GLY A 1 169 ? -10.273 19.008 28.063 1.00 59.31 169 GLY A CA 1
ATOM 1293 C C . GLY A 1 169 ? -10.567 20.378 28.706 1.00 59.31 169 GLY A C 1
ATOM 1294 O O . GLY A 1 169 ? -11.412 20.477 29.597 1.00 59.31 169 GLY A O 1
ATOM 1295 N N . VAL A 1 170 ? -9.902 21.444 28.247 1.00 52.28 170 VAL A N 1
ATOM 1296 C CA . VAL A 1 170 ? -9.967 22.802 28.793 1.00 52.28 170 VAL A CA 1
ATOM 1297 C C . VAL A 1 170 ? -10.770 23.727 27.861 1.00 52.28 170 VAL A C 1
ATOM 1299 O O . VAL A 1 170 ? -10.231 24.480 27.067 1.00 52.28 170 VAL A O 1
ATOM 1302 N N . ARG A 1 171 ? -12.099 23.683 28.008 1.00 48.94 171 ARG A N 1
ATOM 1303 C CA . ARG A 1 171 ? -13.068 24.797 27.857 1.00 48.94 171 ARG A CA 1
ATOM 1304 C C . ARG A 1 171 ? -13.221 25.614 26.557 1.00 48.94 171 ARG A C 1
ATOM 1306 O O . ARG A 1 171 ? -14.238 26.294 26.468 1.00 48.94 171 ARG A O 1
ATOM 1313 N N . THR A 1 172 ? -12.358 25.560 25.551 1.00 49.97 172 THR A N 1
ATOM 1314 C CA . THR A 1 172 ? -12.519 26.382 24.325 1.00 49.97 172 THR A CA 1
ATOM 1315 C C . THR A 1 172 ? -12.944 25.540 23.130 1.00 49.97 172 THR A C 1
ATOM 1317 O O . THR A 1 172 ? -12.143 25.175 22.279 1.00 49.97 172 THR A O 1
ATOM 1320 N N . ARG A 1 173 ? -14.240 25.217 23.080 1.00 50.59 173 ARG A N 1
ATOM 1321 C CA . ARG A 1 173 ? -14.849 24.383 22.032 1.00 50.59 173 ARG A CA 1
ATOM 1322 C C . ARG A 1 173 ? -15.406 25.176 20.838 1.00 50.59 173 ARG A C 1
ATOM 1324 O O . ARG A 1 173 ? -15.987 24.570 19.949 1.00 50.59 173 ARG A O 1
ATOM 1331 N N . ASP A 1 174 ? -15.239 26.499 20.802 1.00 48.53 174 ASP A N 1
ATOM 1332 C CA . ASP A 1 174 ? -16.232 27.352 20.132 1.00 48.53 174 ASP A CA 1
ATOM 1333 C C . ASP A 1 174 ? -15.831 28.053 18.827 1.00 48.53 174 ASP A C 1
ATOM 1335 O O . ASP A 1 174 ? -16.582 28.901 18.362 1.00 48.53 174 ASP A O 1
ATOM 1339 N N . SER A 1 175 ? -14.700 27.757 18.176 1.00 46.41 175 SER A N 1
ATOM 1340 C CA . SER A 1 175 ? -14.478 28.371 16.837 1.00 46.41 175 SER A CA 1
ATOM 1341 C C . SER A 1 175 ? -13.349 27.829 15.962 1.00 46.41 175 SER A C 1
ATOM 1343 O O . SER A 1 175 ? -13.259 28.238 14.808 1.00 46.41 175 SER A O 1
ATOM 1345 N N . LEU A 1 176 ? -12.491 26.924 16.443 1.00 43.47 176 LEU A N 1
ATOM 1346 C CA . LEU A 1 176 ? -11.277 26.544 15.699 1.00 43.47 176 LEU A CA 1
ATOM 1347 C C . LEU A 1 176 ? -11.081 25.042 15.482 1.00 43.47 176 LEU A C 1
ATOM 1349 O O . LEU A 1 176 ? -9.957 24.618 15.218 1.00 43.47 176 LEU A O 1
ATOM 1353 N N . GLN A 1 177 ? -12.139 24.226 15.532 1.00 50.44 177 GLN A N 1
ATOM 1354 C CA . GLN A 1 177 ? -12.009 22.827 15.118 1.00 50.44 177 GLN A CA 1
ATOM 1355 C C . GLN A 1 177 ? -12.779 22.490 13.830 1.00 50.44 177 GLN A C 1
ATOM 1357 O O . GLN A 1 177 ? -13.920 22.934 13.704 1.00 50.44 177 GLN A O 1
ATOM 1362 N N . PRO A 1 178 ? -12.227 21.626 12.939 1.00 49.91 178 PRO A N 1
ATOM 1363 C CA . PRO A 1 178 ? -10.984 20.855 13.129 1.00 49.91 178 PRO A CA 1
ATOM 1364 C C . PRO A 1 178 ? -10.061 20.729 11.895 1.00 49.91 178 PRO A C 1
ATOM 1366 O O . PRO A 1 178 ? -10.500 20.577 10.759 1.00 49.91 178 PRO A O 1
ATOM 1369 N N . VAL A 1 179 ? -8.755 20.564 12.148 1.00 56.28 179 VAL A N 1
ATOM 1370 C CA . VAL A 1 179 ? -7.864 19.745 11.295 1.00 56.28 179 VAL A CA 1
ATOM 1371 C C . VAL A 1 179 ? -8.271 18.267 11.456 1.00 56.28 179 VAL A C 1
ATOM 1373 O O . VAL A 1 179 ? -7.465 17.401 11.778 1.00 56.28 179 VAL A O 1
ATOM 1376 N N . ALA A 1 180 ? -9.564 17.957 11.327 1.00 62.69 180 ALA A N 1
ATOM 1377 C CA . ALA A 1 180 ? -10.011 16.590 11.171 1.00 62.69 180 ALA A CA 1
ATOM 1378 C C . ALA A 1 180 ? -9.728 16.304 9.716 1.00 62.69 180 ALA A C 1
ATOM 1380 O O . ALA A 1 180 ? -10.385 16.844 8.827 1.00 62.69 180 ALA A O 1
ATOM 1381 N N . THR A 1 181 ? -8.694 15.508 9.482 1.00 73.69 181 THR A N 1
ATOM 1382 C CA . THR A 1 181 ? -8.393 15.033 8.141 1.00 73.69 181 THR A CA 1
ATOM 1383 C C . THR A 1 181 ? -9.691 14.499 7.538 1.00 73.69 181 THR A C 1
ATOM 1385 O O . THR A 1 181 ? -10.336 13.643 8.155 1.00 73.69 181 THR A O 1
ATOM 1388 N N . ASP A 1 182 ? -10.113 15.026 6.385 1.00 87.56 182 ASP A N 1
ATOM 1389 C CA . ASP A 1 182 ? -11.302 14.528 5.700 1.00 87.56 182 ASP A CA 1
ATOM 1390 C C . ASP A 1 182 ? -11.005 13.123 5.165 1.00 87.56 182 ASP A C 1
ATOM 1392 O O . ASP A 1 182 ? -10.521 12.905 4.052 1.00 87.56 182 ASP A O 1
ATOM 1396 N N . ARG A 1 183 ? -11.255 12.137 6.025 1.00 90.75 183 ARG A N 1
ATOM 1397 C CA . ARG A 1 183 ? -10.968 10.735 5.741 1.00 90.75 183 ARG A CA 1
ATOM 1398 C C . ARG A 1 183 ? -11.857 10.174 4.635 1.00 90.75 183 ARG A C 1
ATOM 1400 O O . ARG A 1 183 ? -11.492 9.158 4.051 1.00 90.75 183 ARG A O 1
ATOM 1407 N N . VAL A 1 184 ? -12.999 10.804 4.343 1.00 90.12 184 VAL A N 1
ATOM 1408 C CA . VAL A 1 184 ? -13.844 10.406 3.208 1.00 90.12 184 VAL A CA 1
ATOM 1409 C C . VAL A 1 184 ? -13.142 10.778 1.908 1.00 90.12 184 VAL A C 1
ATOM 1411 O O . VAL A 1 184 ? -13.040 9.936 1.018 1.00 90.12 184 VAL A O 1
ATOM 1414 N N . THR A 1 185 ? -12.558 11.975 1.838 1.00 93.56 185 THR A N 1
ATOM 1415 C CA . THR A 1 185 ? -11.733 12.392 0.696 1.00 93.56 185 THR A CA 1
ATOM 1416 C C . THR A 1 185 ? -10.501 11.500 0.523 1.00 93.56 185 THR A C 1
ATOM 1418 O O . THR A 1 185 ? -10.214 11.084 -0.597 1.00 93.56 185 THR A O 1
ATOM 1421 N N . LEU A 1 186 ? -9.822 11.107 1.609 1.00 93.62 186 LEU A N 1
ATOM 1422 C CA . LEU A 1 186 ? -8.698 10.153 1.542 1.00 93.62 186 LEU A CA 1
ATOM 1423 C C . LEU A 1 186 ? -9.113 8.767 1.034 1.00 93.62 186 LEU A C 1
ATOM 1425 O O . LEU A 1 186 ? -8.397 8.116 0.274 1.00 93.62 186 LEU A O 1
ATOM 1429 N N . LEU A 1 187 ? -10.275 8.282 1.466 1.00 94.69 187 LEU A N 1
ATOM 1430 C CA . LEU A 1 187 ? -10.819 7.030 0.957 1.00 94.69 187 LEU A CA 1
ATOM 1431 C C . LEU A 1 187 ? -11.164 7.151 -0.533 1.00 94.69 187 LEU A C 1
ATOM 1433 O O . LEU A 1 187 ? -10.906 6.223 -1.303 1.00 94.69 187 LEU A O 1
ATOM 1437 N N . GLY A 1 188 ? -11.697 8.302 -0.945 1.00 95.56 188 GLY A N 1
ATOM 1438 C CA . GLY A 1 188 ? -11.930 8.649 -2.342 1.00 95.56 188 GLY A CA 1
ATOM 1439 C C . GLY A 1 188 ? -10.640 8.662 -3.162 1.00 95.56 188 GLY A C 1
ATOM 1440 O O . GLY A 1 188 ? -10.605 8.051 -4.228 1.00 95.56 188 GLY A O 1
ATOM 1441 N N . SER A 1 189 ? -9.557 9.265 -2.658 1.00 95.44 189 SER A N 1
ATOM 1442 C CA . SER A 1 189 ? -8.260 9.298 -3.349 1.00 95.44 189 SER A CA 1
ATOM 1443 C C . SER A 1 189 ? -7.648 7.906 -3.485 1.00 95.44 189 SER A C 1
ATOM 1445 O O . SER A 1 189 ? -7.205 7.541 -4.576 1.00 95.44 189 SER A O 1
ATOM 1447 N N . PHE A 1 190 ? -7.699 7.092 -2.425 1.00 96.44 190 PHE A N 1
ATOM 1448 C CA . PHE A 1 190 ? -7.256 5.699 -2.473 1.00 96.44 190 PHE A CA 1
ATOM 1449 C C . PHE A 1 190 ? -8.054 4.899 -3.510 1.00 96.44 190 PHE A C 1
ATOM 1451 O O . PHE A 1 190 ? -7.475 4.225 -4.364 1.00 96.44 190 PHE A O 1
ATOM 1458 N N . THR A 1 191 ? -9.386 5.011 -3.471 1.00 96.88 191 THR A N 1
ATOM 1459 C CA . THR A 1 191 ? -10.287 4.319 -4.406 1.00 96.88 191 THR A CA 1
ATOM 1460 C C . THR A 1 191 ? -10.028 4.768 -5.841 1.00 96.88 191 THR A C 1
ATOM 1462 O O . THR A 1 191 ? -9.905 3.928 -6.727 1.00 96.88 191 THR A O 1
ATOM 1465 N N . GLY A 1 192 ? -9.869 6.072 -6.075 1.00 96.44 192 GLY A N 1
ATOM 1466 C CA . GLY A 1 192 ? -9.559 6.631 -7.388 1.00 96.44 192 GLY A CA 1
ATOM 1467 C C . GLY A 1 192 ? -8.235 6.106 -7.942 1.00 96.44 192 GLY A C 1
ATOM 1468 O O . GLY A 1 192 ? -8.187 5.665 -9.090 1.00 96.44 192 GLY A O 1
ATOM 1469 N N . ARG A 1 193 ? -7.175 6.064 -7.124 1.00 96.75 193 ARG A N 1
ATOM 1470 C CA . ARG A 1 193 ? -5.869 5.506 -7.521 1.00 96.75 193 ARG A CA 1
ATOM 1471 C C . ARG A 1 193 ? -5.944 4.009 -7.810 1.00 96.75 193 ARG A C 1
ATOM 1473 O O . ARG A 1 193 ? -5.372 3.556 -8.798 1.00 96.75 193 ARG A O 1
ATOM 1480 N N . TRP A 1 194 ? -6.662 3.249 -6.985 1.00 97.56 194 TRP A N 1
ATOM 1481 C CA . TRP A 1 194 ? -6.882 1.818 -7.198 1.00 97.56 194 TRP A CA 1
ATOM 1482 C C . TRP A 1 194 ? -7.653 1.539 -8.495 1.00 97.56 194 TRP A C 1
ATOM 1484 O O . TRP A 1 194 ? -7.213 0.728 -9.307 1.00 97.56 194 TRP A O 1
ATOM 1494 N N . VAL A 1 195 ? -8.762 2.241 -8.737 1.00 96.69 195 VAL A N 1
ATOM 1495 C CA . VAL A 1 195 ? -9.545 2.095 -9.974 1.00 96.69 195 VAL A CA 1
ATOM 1496 C C . VAL A 1 195 ? -8.723 2.516 -11.190 1.00 96.69 195 VAL A C 1
ATOM 1498 O O . VAL A 1 195 ? -8.707 1.797 -12.185 1.00 96.69 195 VAL A O 1
ATOM 1501 N N . THR A 1 196 ? -7.981 3.624 -11.101 1.00 96.06 196 THR A N 1
ATOM 1502 C CA . THR A 1 196 ? -7.104 4.097 -12.186 1.00 96.06 196 THR A CA 1
ATOM 1503 C C . THR A 1 196 ? -6.020 3.069 -12.504 1.00 96.06 196 THR A C 1
ATOM 1505 O O . THR A 1 196 ? -5.825 2.721 -13.666 1.00 96.06 196 THR A O 1
ATOM 1508 N N . GLY A 1 197 ? -5.349 2.521 -11.486 1.00 96.50 197 GLY A N 1
ATOM 1509 C CA . GLY A 1 197 ? -4.362 1.461 -11.680 1.00 96.50 197 GLY A CA 1
ATOM 1510 C C . GLY A 1 197 ? -4.982 0.200 -12.289 1.00 96.50 197 GLY A C 1
ATOM 1511 O O . GLY A 1 197 ? -4.418 -0.359 -13.224 1.00 96.50 197 GLY A O 1
ATOM 1512 N N . GLY A 1 198 ? -6.176 -0.198 -11.844 1.00 96.44 198 GLY A N 1
ATOM 1513 C CA . GLY A 1 198 ? -6.928 -1.310 -12.430 1.00 96.44 198 GLY A CA 1
ATOM 1514 C C . GLY A 1 198 ? -7.307 -1.071 -13.893 1.00 96.44 198 GLY A C 1
ATOM 1515 O O . GLY A 1 198 ? -7.169 -1.972 -14.717 1.00 96.44 198 GLY A O 1
ATOM 1516 N N . MET A 1 199 ? -7.715 0.150 -14.242 1.00 92.50 199 MET A N 1
ATOM 1517 C CA . MET A 1 199 ? -8.023 0.546 -15.617 1.00 92.50 199 MET A CA 1
ATOM 1518 C C . MET A 1 199 ? -6.778 0.489 -16.505 1.00 92.50 199 MET A C 1
ATOM 1520 O O . MET A 1 199 ? -6.832 -0.114 -17.575 1.00 92.50 199 MET A O 1
ATOM 1524 N N . ILE A 1 200 ? -5.643 1.030 -16.044 1.00 92.88 200 ILE A N 1
ATOM 1525 C CA . ILE A 1 200 ? -4.355 0.924 -16.749 1.00 92.88 200 ILE A CA 1
ATOM 1526 C C . ILE A 1 200 ? -3.984 -0.549 -16.945 1.00 92.88 200 ILE A C 1
ATOM 1528 O O . ILE A 1 200 ? -3.603 -0.947 -18.042 1.00 92.88 200 ILE A O 1
ATOM 1532 N N . LEU A 1 201 ? -4.139 -1.377 -15.910 1.00 95.62 201 LEU A N 1
ATOM 1533 C CA . LEU A 1 201 ? -3.840 -2.806 -15.962 1.00 95.62 201 LEU A CA 1
ATOM 1534 C C . LEU A 1 201 ? -4.701 -3.518 -17.020 1.00 95.62 201 LEU A C 1
ATOM 1536 O O . LEU A 1 201 ? -4.170 -4.249 -17.853 1.00 95.62 201 LEU A O 1
ATOM 1540 N N . VAL A 1 202 ? -6.011 -3.256 -17.054 1.00 92.44 202 VAL A N 1
ATOM 1541 C CA . VAL A 1 202 ? -6.925 -3.808 -18.069 1.00 92.44 202 VAL A CA 1
ATOM 1542 C C . VAL A 1 202 ? -6.593 -3.289 -19.472 1.00 92.44 202 VAL A C 1
ATOM 1544 O O . VAL A 1 202 ? -6.613 -4.071 -20.421 1.00 92.44 202 VAL A O 1
ATOM 1547 N N . MET A 1 203 ? -6.237 -2.010 -19.623 1.00 87.56 203 MET A N 1
ATOM 1548 C CA . MET A 1 203 ? -5.811 -1.441 -20.907 1.00 87.56 203 MET A CA 1
ATOM 1549 C C . MET A 1 203 ? -4.516 -2.083 -21.415 1.00 87.56 203 MET A C 1
ATOM 1551 O O . MET A 1 203 ? -4.443 -2.458 -22.583 1.00 87.56 203 MET A O 1
ATOM 1555 N N . LEU A 1 204 ? -3.518 -2.276 -20.548 1.00 91.75 204 LEU A N 1
ATOM 1556 C CA . LEU A 1 204 ? -2.279 -2.981 -20.888 1.00 91.75 204 LEU A CA 1
ATOM 1557 C C . LEU A 1 204 ? -2.570 -4.433 -21.277 1.00 91.75 204 LEU A C 1
ATOM 1559 O O . LEU A 1 204 ? -2.085 -4.901 -22.307 1.00 91.75 204 LEU A O 1
ATOM 1563 N N . ALA A 1 205 ? -3.421 -5.125 -20.514 1.00 90.75 205 ALA A N 1
ATOM 1564 C CA . ALA A 1 205 ? -3.857 -6.480 -20.831 1.00 90.75 205 ALA A CA 1
ATOM 1565 C C . ALA A 1 205 ? -4.578 -6.545 -22.188 1.00 90.75 205 ALA A C 1
ATOM 1567 O O . ALA A 1 205 ? -4.292 -7.424 -22.999 1.00 90.75 205 ALA A O 1
ATOM 1568 N N . ALA A 1 206 ? -5.455 -5.590 -22.496 1.00 85.12 206 ALA A N 1
ATOM 1569 C CA . ALA A 1 206 ? -6.090 -5.485 -23.806 1.00 85.12 206 ALA A CA 1
ATOM 1570 C C . ALA A 1 206 ? -5.060 -5.203 -24.915 1.00 85.12 206 ALA A C 1
ATOM 1572 O O . ALA A 1 206 ? -5.110 -5.828 -25.972 1.00 85.12 206 ALA A O 1
ATOM 1573 N N . GLY A 1 207 ? -4.064 -4.353 -24.658 1.00 85.94 207 GLY A N 1
ATOM 1574 C CA . GLY A 1 207 ? -2.959 -4.071 -25.578 1.00 85.94 207 GLY A CA 1
ATOM 1575 C C . GLY A 1 207 ? -2.109 -5.303 -25.913 1.00 85.94 207 GLY A C 1
ATOM 1576 O O . GLY A 1 207 ? -1.601 -5.425 -27.032 1.00 85.94 207 GLY A O 1
ATOM 1577 N N . THR A 1 208 ? -2.018 -6.286 -25.006 1.00 87.50 208 THR A N 1
ATOM 1578 C CA . THR A 1 208 ? -1.358 -7.573 -25.313 1.00 87.50 208 THR A CA 1
ATOM 1579 C C . THR A 1 208 ? -2.081 -8.368 -26.408 1.00 87.50 208 THR A C 1
ATOM 1581 O O . THR A 1 208 ? -1.464 -9.207 -27.063 1.00 87.50 208 THR A O 1
ATOM 1584 N N . ARG A 1 209 ? -3.347 -8.050 -26.714 1.00 79.38 209 ARG A N 1
ATOM 1585 C CA . ARG A 1 209 ? -4.153 -8.734 -27.737 1.00 79.38 209 ARG A CA 1
ATOM 1586 C C . ARG A 1 209 ? -3.987 -8.215 -29.168 1.00 79.38 209 ARG A C 1
ATOM 1588 O O . ARG A 1 209 ? -4.323 -8.937 -30.103 1.00 79.38 209 ARG A O 1
ATOM 1595 N N . VAL A 1 210 ? -3.518 -6.982 -29.361 1.00 72.69 210 VAL A N 1
ATOM 1596 C CA . VAL A 1 210 ? -3.493 -6.314 -30.679 1.00 72.69 210 VAL A CA 1
ATOM 1597 C C . VAL A 1 210 ? -2.353 -6.853 -31.555 1.00 72.69 210 VAL A C 1
ATOM 1599 O O . VAL A 1 210 ? -1.291 -6.248 -31.662 1.00 72.69 210 VAL A O 1
ATOM 1602 N N . THR A 1 211 ? -2.529 -8.032 -32.158 1.00 64.06 211 THR A N 1
ATOM 1603 C CA . THR A 1 211 ? -1.557 -8.634 -33.089 1.00 64.06 211 THR A CA 1
ATOM 1604 C C . THR A 1 211 ? -1.556 -7.908 -34.427 1.00 64.06 211 THR A C 1
ATOM 1606 O O . THR A 1 211 ? -2.471 -8.057 -35.233 1.00 64.06 211 THR A O 1
ATOM 1609 N N . ILE A 1 212 ? -0.500 -7.127 -34.668 1.00 59.91 212 ILE A N 1
ATOM 1610 C CA . ILE A 1 212 ? -0.203 -6.478 -35.948 1.00 59.91 212 ILE A CA 1
ATOM 1611 C C . ILE A 1 212 ? 0.149 -7.592 -36.950 1.00 59.91 212 ILE A C 1
ATOM 1613 O O . ILE A 1 212 ? 1.308 -7.969 -37.072 1.00 59.91 212 ILE A O 1
ATOM 1617 N N . GLY A 1 213 ? -0.846 -8.208 -37.595 1.00 56.66 213 GLY A N 1
ATOM 1618 C CA . GLY A 1 213 ? -0.573 -9.184 -38.659 1.00 56.66 213 GLY A CA 1
ATOM 1619 C C . GLY A 1 213 ? -1.662 -10.201 -38.988 1.00 56.66 213 GLY A C 1
ATOM 1620 O O . GLY A 1 213 ? -1.697 -10.678 -40.118 1.00 56.66 213 GLY A O 1
ATOM 1621 N N . SER A 1 214 ? -2.594 -10.524 -38.087 1.00 51.94 214 SER A N 1
ATOM 1622 C CA . SER A 1 214 ? -3.656 -11.486 -38.417 1.00 51.94 214 SER A CA 1
ATOM 1623 C C . SER A 1 214 ? -4.847 -10.777 -39.068 1.00 51.94 214 SER A C 1
ATOM 1625 O O . SER A 1 214 ? -5.821 -10.429 -38.400 1.00 51.94 214 SER A O 1
ATOM 1627 N N . ARG A 1 215 ? -4.773 -10.549 -40.385 1.00 48.69 215 ARG A N 1
ATOM 1628 C CA . ARG A 1 215 ? -5.930 -10.181 -41.221 1.00 48.69 215 ARG A CA 1
ATOM 1629 C C . ARG A 1 215 ? -6.886 -11.378 -41.313 1.00 48.69 215 ARG A C 1
ATOM 1631 O O . ARG A 1 215 ? -6.846 -12.139 -42.270 1.00 48.69 215 ARG A O 1
ATOM 1638 N N . GLY A 1 216 ? -7.716 -11.581 -40.296 1.00 56.88 216 GLY A N 1
ATOM 1639 C CA . GLY A 1 216 ? -8.729 -12.633 -40.298 1.00 56.88 216 GLY A CA 1
ATOM 1640 C C . GLY A 1 216 ? -9.696 -12.491 -39.129 1.00 56.88 216 GLY A C 1
ATOM 1641 O O . GLY A 1 216 ? -9.279 -12.482 -37.974 1.00 56.88 216 GLY A O 1
ATOM 1642 N N . PHE A 1 217 ? -10.994 -12.419 -39.430 1.00 51.28 217 PHE A N 1
ATOM 1643 C CA . PHE A 1 217 ? -12.083 -12.239 -38.457 1.00 51.28 217 PHE A CA 1
ATOM 1644 C C . PHE A 1 217 ? -12.133 -13.365 -37.397 1.00 51.28 217 PHE A C 1
ATOM 1646 O O . PHE A 1 217 ? -12.531 -13.143 -36.258 1.00 51.28 217 PHE A O 1
ATOM 1653 N N . PHE A 1 218 ? -11.632 -14.559 -37.738 1.00 51.25 218 PHE A N 1
ATOM 1654 C CA . PHE A 1 218 ? -11.564 -15.735 -36.857 1.00 51.25 218 PHE A CA 1
ATOM 1655 C C . PHE A 1 218 ? -10.314 -15.807 -35.956 1.00 51.25 218 PHE A C 1
ATOM 1657 O O . PHE A 1 218 ? -10.205 -16.713 -35.127 1.00 51.25 218 PHE A O 1
ATOM 1664 N N . ALA A 1 219 ? -9.376 -14.857 -36.056 1.00 51.53 219 ALA A N 1
ATOM 1665 C CA . ALA A 1 219 ? -8.231 -14.782 -35.142 1.00 51.53 219 ALA A CA 1
ATOM 1666 C C . ALA A 1 219 ? -8.625 -14.289 -33.730 1.00 51.53 219 ALA A C 1
ATOM 1668 O O . ALA A 1 219 ? -7.904 -14.544 -32.767 1.00 51.53 219 ALA A O 1
ATOM 1669 N N . LEU A 1 220 ? -9.795 -13.651 -33.576 1.00 49.09 220 LEU A N 1
ATOM 1670 C CA . LEU A 1 220 ? -10.311 -13.207 -32.273 1.00 49.09 220 LEU A CA 1
ATOM 1671 C C . LEU A 1 220 ? -10.713 -14.372 -31.355 1.00 49.09 220 LEU A C 1
ATOM 1673 O O . LEU A 1 220 ? -10.627 -14.253 -30.137 1.00 49.09 220 LEU A O 1
ATOM 1677 N N . THR A 1 221 ? -11.123 -15.512 -31.914 1.00 49.44 221 THR A N 1
ATOM 1678 C CA . THR A 1 221 ? -11.581 -16.674 -31.132 1.00 49.44 221 THR A CA 1
ATOM 1679 C C . THR A 1 221 ? -10.448 -17.529 -30.551 1.00 49.44 221 THR A C 1
ATOM 1681 O O . THR A 1 221 ? -10.717 -18.397 -29.730 1.00 49.44 221 THR A O 1
ATOM 1684 N N . ARG A 1 222 ? -9.180 -17.267 -30.912 1.00 52.28 222 ARG A N 1
ATOM 1685 C CA . ARG A 1 222 ? -7.984 -17.902 -30.313 1.00 52.28 222 ARG A CA 1
ATOM 1686 C C . ARG A 1 222 ? -7.042 -16.880 -29.672 1.00 52.28 222 ARG A C 1
ATOM 1688 O O . ARG A 1 222 ? -5.824 -17.017 -29.730 1.00 52.28 222 ARG A O 1
ATOM 1695 N N . GLN A 1 223 ? -7.595 -15.813 -29.103 1.00 55.88 223 GLN A N 1
ATOM 1696 C CA . GLN A 1 223 ? -6.802 -14.830 -28.370 1.00 55.88 223 GLN A CA 1
ATOM 1697 C C . GLN A 1 223 ? -6.437 -15.394 -26.995 1.00 55.88 223 GLN A C 1
ATOM 1699 O O . GLN A 1 223 ? -7.147 -15.203 -26.008 1.00 55.88 223 GLN A O 1
ATOM 1704 N N . GLU A 1 224 ? -5.321 -16.115 -26.949 1.00 71.69 224 GLU A N 1
ATOM 1705 C CA . GLU A 1 224 ? -4.707 -16.599 -25.718 1.00 71.69 224 GLU A CA 1
ATOM 1706 C C . GLU A 1 224 ? -4.180 -15.399 -24.921 1.00 71.69 224 GLU A C 1
ATOM 1708 O O . GLU A 1 224 ? -3.030 -14.984 -25.059 1.00 71.69 224 GLU A O 1
ATOM 1713 N N . ILE A 1 225 ? -5.035 -14.790 -24.090 1.00 81.62 225 ILE A N 1
ATOM 1714 C CA . ILE A 1 225 ? -4.530 -13.921 -23.026 1.00 81.62 225 ILE A CA 1
ATOM 1715 C C . ILE A 1 225 ? -3.627 -14.806 -22.166 1.00 81.62 225 ILE A C 1
ATOM 1717 O O . ILE A 1 225 ? -4.100 -15.841 -21.684 1.00 81.62 225 ILE A O 1
ATOM 1721 N N . PRO A 1 226 ? -2.362 -14.421 -21.926 1.00 89.06 226 PRO A N 1
ATOM 1722 C CA . PRO A 1 226 ? -1.505 -15.188 -21.043 1.00 89.06 226 PRO A CA 1
ATOM 1723 C C . PRO A 1 226 ? -2.206 -15.357 -19.694 1.00 89.06 226 PRO A C 1
ATOM 1725 O O . PRO A 1 226 ? -2.592 -14.365 -19.072 1.00 89.06 226 PRO A O 1
ATOM 1728 N N . GLY A 1 227 ? -2.362 -16.598 -19.222 1.00 87.81 227 GLY A N 1
ATOM 1729 C CA . GLY A 1 227 ? -3.052 -16.876 -17.954 1.00 87.81 227 GLY A CA 1
ATOM 1730 C C . GLY A 1 227 ? -2.469 -16.088 -16.774 1.00 87.81 227 GLY A C 1
ATOM 1731 O O . GLY A 1 227 ? -3.196 -15.692 -15.867 1.00 87.81 227 GLY A O 1
ATOM 1732 N N . LEU A 1 228 ? -1.175 -15.754 -16.845 1.00 92.44 228 LEU A N 1
ATOM 1733 C CA . LEU A 1 228 ? -0.484 -14.887 -15.892 1.00 92.44 228 LEU A CA 1
ATOM 1734 C C . LEU A 1 228 ? -1.090 -13.472 -15.802 1.00 92.44 228 LEU A C 1
ATOM 1736 O O . LEU A 1 228 ? -1.196 -12.930 -14.706 1.00 92.44 228 LEU A O 1
ATOM 1740 N N . VAL A 1 229 ? -1.510 -12.876 -16.923 1.00 94.31 229 VAL A N 1
ATOM 1741 C CA . VAL A 1 229 ? -2.138 -11.542 -16.952 1.00 94.31 229 VAL A CA 1
ATOM 1742 C C . VAL A 1 229 ? -3.537 -11.599 -16.345 1.00 94.31 229 VAL A C 1
ATOM 1744 O O . VAL A 1 229 ? -3.899 -10.725 -15.565 1.00 94.31 229 VAL A O 1
ATOM 1747 N N . ILE A 1 230 ? -4.305 -12.656 -16.636 1.00 90.25 230 ILE A N 1
ATOM 1748 C CA . ILE A 1 230 ? -5.618 -12.876 -16.010 1.00 90.25 230 ILE A CA 1
ATOM 1749 C C . ILE A 1 230 ? -5.455 -13.003 -14.492 1.00 90.25 230 ILE A C 1
ATOM 1751 O O . ILE A 1 230 ? -6.140 -12.315 -13.736 1.00 90.25 230 ILE A O 1
ATOM 1755 N N . ALA A 1 231 ? -4.505 -13.829 -14.043 1.00 91.06 231 ALA A N 1
ATOM 1756 C CA . ALA A 1 231 ? -4.196 -13.982 -12.627 1.00 91.06 231 ALA A CA 1
ATOM 1757 C C . ALA A 1 231 ? -3.782 -12.646 -11.989 1.00 91.06 231 ALA A C 1
ATOM 1759 O O . ALA A 1 231 ? -4.280 -12.310 -10.917 1.00 91.06 231 ALA A O 1
ATOM 1760 N N . ALA A 1 232 ? -2.939 -11.853 -12.659 1.00 95.56 232 ALA A N 1
ATOM 1761 C CA . ALA A 1 232 ? -2.533 -10.531 -12.192 1.00 95.56 232 ALA A CA 1
ATOM 1762 C C . ALA A 1 232 ? -3.729 -9.574 -12.037 1.00 95.56 232 ALA A C 1
ATOM 1764 O O . ALA A 1 232 ? -3.861 -8.949 -10.987 1.00 95.56 232 ALA A O 1
ATOM 1765 N N . ILE A 1 233 ? -4.635 -9.506 -13.023 1.00 93.94 233 ILE A N 1
ATOM 1766 C CA . ILE A 1 233 ? -5.869 -8.703 -12.945 1.00 93.94 233 ILE A CA 1
ATOM 1767 C C . ILE A 1 233 ? -6.678 -9.094 -11.702 1.00 93.94 233 ILE A C 1
ATOM 1769 O O . ILE A 1 233 ? -7.016 -8.239 -10.882 1.00 93.94 233 ILE A O 1
ATOM 1773 N N . VAL A 1 234 ? -6.969 -10.387 -11.540 1.00 91.38 234 VAL A N 1
ATOM 1774 C CA . VAL A 1 234 ? -7.786 -10.892 -10.426 1.00 91.38 234 VAL A CA 1
ATOM 1775 C C . VAL A 1 234 ? -7.128 -10.568 -9.086 1.00 91.38 234 VAL A C 1
ATOM 1777 O O . VAL A 1 234 ? -7.765 -9.998 -8.200 1.00 91.38 234 VAL A O 1
ATOM 1780 N N . ILE A 1 235 ? -5.836 -10.868 -8.953 1.00 94.06 235 ILE A N 1
ATOM 1781 C CA . ILE A 1 235 ? -5.057 -10.598 -7.744 1.00 94.06 235 ILE A CA 1
ATOM 1782 C C . ILE A 1 235 ? -5.064 -9.101 -7.401 1.00 94.06 235 ILE A C 1
ATOM 1784 O O . ILE A 1 235 ? -5.257 -8.748 -6.237 1.00 94.06 235 ILE A O 1
ATOM 1788 N N . TYR A 1 236 ? -4.903 -8.222 -8.395 1.00 96.56 236 TYR A N 1
ATOM 1789 C CA . TYR A 1 236 ? -4.914 -6.772 -8.208 1.00 96.56 236 TYR A CA 1
ATOM 1790 C C . TYR A 1 236 ? -6.237 -6.275 -7.612 1.00 96.56 236 TYR A C 1
ATOM 1792 O O . TYR A 1 236 ? -6.243 -5.548 -6.614 1.00 96.56 236 TYR A O 1
ATOM 1800 N N . PHE A 1 237 ? -7.368 -6.681 -8.197 1.00 95.12 237 PHE A N 1
ATOM 1801 C CA . PHE A 1 237 ? -8.687 -6.251 -7.731 1.00 95.12 237 PHE A CA 1
ATOM 1802 C C . PHE A 1 237 ? -9.037 -6.843 -6.363 1.00 95.12 237 PHE A C 1
ATOM 1804 O O . PHE A 1 237 ? -9.530 -6.113 -5.504 1.00 95.12 237 PHE A O 1
ATOM 1811 N N . LEU A 1 238 ? -8.729 -8.122 -6.117 1.00 92.50 238 LEU A N 1
ATOM 1812 C CA . LEU A 1 238 ? -8.954 -8.745 -4.809 1.00 92.50 238 LEU A CA 1
ATOM 1813 C C . LEU A 1 238 ? -8.128 -8.059 -3.714 1.00 92.50 238 LEU A C 1
ATOM 1815 O O . LEU A 1 238 ? -8.670 -7.711 -2.665 1.00 92.50 238 LEU A O 1
ATOM 1819 N N . ALA A 1 239 ? -6.839 -7.810 -3.959 1.00 94.94 239 ALA A N 1
ATOM 1820 C CA . ALA A 1 239 ? -5.977 -7.132 -2.994 1.00 94.94 239 ALA A CA 1
ATOM 1821 C C . ALA A 1 239 ? -6.458 -5.702 -2.699 1.00 94.94 239 ALA A C 1
ATOM 1823 O O . ALA A 1 239 ? -6.514 -5.303 -1.534 1.00 94.94 239 ALA A O 1
ATOM 1824 N N . GLY A 1 240 ? -6.882 -4.963 -3.729 1.00 95.81 240 GLY A N 1
ATOM 1825 C CA . GLY A 1 240 ? -7.450 -3.625 -3.575 1.00 95.81 240 GLY A CA 1
ATOM 1826 C C . GLY A 1 240 ? -8.762 -3.604 -2.788 1.00 95.81 240 GLY A C 1
ATOM 1827 O O . GLY A 1 240 ? -8.910 -2.775 -1.896 1.00 95.81 240 GLY A O 1
ATOM 1828 N N . LEU A 1 241 ? -9.677 -4.553 -3.024 1.00 94.69 241 LEU A N 1
ATOM 1829 C CA . LEU A 1 241 ? -10.920 -4.688 -2.249 1.00 94.69 241 LEU A CA 1
ATOM 1830 C C . LEU A 1 241 ? -10.651 -5.002 -0.775 1.00 94.69 241 LEU A C 1
ATOM 1832 O O . LEU A 1 241 ? -11.280 -4.423 0.116 1.00 94.69 241 LEU A O 1
ATOM 1836 N N . VAL A 1 242 ? -9.691 -5.892 -0.506 1.00 92.00 242 VAL A N 1
ATOM 1837 C CA . VAL A 1 242 ? -9.279 -6.200 0.867 1.00 92.00 242 VAL A CA 1
ATOM 1838 C C . VAL A 1 242 ? -8.704 -4.951 1.534 1.00 92.00 242 VAL A C 1
ATOM 1840 O O . VAL A 1 242 ? -9.104 -4.642 2.657 1.00 92.00 242 VAL A O 1
ATOM 1843 N N . LEU A 1 243 ? -7.825 -4.199 0.858 1.00 94.44 243 LEU A N 1
ATOM 1844 C CA . LEU A 1 243 ? -7.282 -2.939 1.380 1.00 94.44 243 LEU A CA 1
ATOM 1845 C C . LEU A 1 243 ? -8.365 -1.879 1.605 1.00 94.44 243 LEU A C 1
ATOM 1847 O O . LEU A 1 243 ? -8.351 -1.224 2.646 1.00 94.44 243 LEU A O 1
ATOM 1851 N N . LEU A 1 244 ? -9.318 -1.741 0.683 1.00 95.25 244 LEU A N 1
ATOM 1852 C CA . LEU A 1 244 ? -10.419 -0.784 0.782 1.00 95.25 244 LEU A CA 1
ATOM 1853 C C . LEU A 1 244 ? -11.286 -1.065 2.012 1.00 95.25 244 LEU A C 1
ATOM 1855 O O . LEU A 1 244 ? -11.576 -0.164 2.796 1.00 95.25 244 LEU A O 1
ATOM 1859 N N . SER A 1 245 ? -11.649 -2.328 2.225 1.00 93.19 245 SER A N 1
ATOM 1860 C CA . SER A 1 245 ? -12.419 -2.734 3.402 1.00 93.19 245 SER A CA 1
ATOM 1861 C C . SER A 1 245 ? -11.652 -2.523 4.710 1.00 93.19 245 SER A C 1
ATOM 1863 O O . SER A 1 245 ? -12.211 -2.090 5.719 1.00 93.19 245 SER A O 1
ATOM 1865 N N . HIS A 1 246 ? -10.344 -2.773 4.689 1.00 91.94 246 HIS A N 1
ATOM 1866 C CA . HIS A 1 246 ? -9.463 -2.465 5.806 1.00 91.94 246 HIS A CA 1
ATOM 1867 C C . HIS A 1 246 ? -9.451 -0.947 6.084 1.00 91.94 246 HIS A C 1
ATOM 1869 O O . HIS A 1 246 ? -9.568 -0.540 7.241 1.00 91.94 246 HIS A O 1
ATOM 1875 N N . GLY A 1 247 ? -9.365 -0.110 5.045 1.00 92.94 247 GLY A N 1
ATOM 1876 C CA . GLY A 1 247 ? -9.447 1.351 5.154 1.00 92.94 247 GLY A CA 1
ATOM 1877 C C . GLY A 1 247 ? -10.777 1.825 5.751 1.00 92.94 247 GLY A C 1
ATOM 1878 O O . GLY A 1 247 ? -10.781 2.629 6.680 1.00 92.94 247 GLY A O 1
ATOM 1879 N N . GLN A 1 248 ? -11.898 1.247 5.311 1.00 93.62 248 GLN A N 1
ATOM 1880 C CA . GLN A 1 248 ? -13.233 1.501 5.872 1.00 93.62 248 GLN A CA 1
ATOM 1881 C C . GLN A 1 248 ? -13.324 1.139 7.360 1.00 93.62 248 GLN A C 1
ATOM 1883 O O . GLN A 1 248 ? -13.862 1.900 8.162 1.00 93.62 248 GLN A O 1
ATOM 1888 N N . LEU A 1 249 ? -12.752 0.002 7.766 1.00 91.75 249 LEU A N 1
ATOM 1889 C CA . LEU A 1 249 ? -12.701 -0.377 9.178 1.00 91.75 249 LEU A CA 1
ATOM 1890 C C . LEU A 1 249 ? -11.862 0.613 10.001 1.00 91.75 249 LEU A C 1
ATOM 1892 O O . LEU A 1 249 ? -12.213 0.916 11.141 1.00 91.75 249 LEU A O 1
ATOM 1896 N N . ALA A 1 250 ? -10.743 1.101 9.461 1.00 91.19 250 ALA A N 1
ATOM 1897 C CA . ALA A 1 250 ? -9.934 2.125 10.122 1.00 91.19 250 ALA A CA 1
ATOM 1898 C C . ALA A 1 250 ? -10.717 3.441 10.278 1.00 91.19 250 ALA A C 1
ATOM 1900 O O . ALA A 1 250 ? -10.701 4.034 11.355 1.00 91.19 250 ALA A O 1
ATOM 1901 N N . LEU A 1 251 ? -11.477 3.835 9.250 1.00 91.94 251 LEU A N 1
ATOM 1902 C CA . LEU A 1 251 ? -12.365 4.996 9.279 1.00 91.94 251 LEU A CA 1
ATOM 1903 C C . LEU A 1 251 ? -13.451 4.871 10.357 1.00 91.94 251 LEU A C 1
ATOM 1905 O O . LEU A 1 251 ? -13.633 5.791 11.154 1.00 91.94 251 LEU A O 1
ATOM 1909 N N . LEU A 1 252 ? -14.157 3.737 10.404 1.00 91.75 252 LEU A N 1
ATOM 1910 C CA . LEU A 1 252 ? -15.200 3.480 11.403 1.00 91.75 252 LEU A CA 1
ATOM 1911 C C . LEU A 1 252 ? -14.631 3.480 12.821 1.00 91.75 252 LEU A C 1
ATOM 1913 O O . LEU A 1 252 ? -15.211 4.097 13.709 1.00 91.75 252 LEU A O 1
ATOM 1917 N N . ARG A 1 253 ? -13.466 2.856 13.027 1.00 89.94 253 ARG A N 1
ATOM 1918 C CA . ARG A 1 253 ? -12.792 2.862 14.332 1.00 89.94 253 ARG A CA 1
ATOM 1919 C C . ARG A 1 253 ? -12.361 4.259 14.754 1.00 89.94 253 ARG A C 1
ATOM 1921 O O . ARG A 1 253 ? -12.550 4.615 15.916 1.00 89.94 253 ARG A O 1
ATOM 1928 N N . ALA A 1 254 ? -11.827 5.057 13.831 1.00 89.88 254 ALA A N 1
ATOM 1929 C CA . ALA A 1 254 ? -11.494 6.448 14.109 1.00 89.88 254 ALA A CA 1
ATOM 1930 C C . ALA A 1 254 ? -12.747 7.234 14.526 1.00 89.88 254 ALA A C 1
ATOM 1932 O O . ALA A 1 254 ? -12.723 7.877 15.570 1.00 89.88 254 ALA A O 1
ATOM 1933 N N . ARG A 1 255 ? -13.860 7.104 13.788 1.00 90.25 255 ARG A N 1
ATOM 1934 C CA . ARG A 1 255 ? -15.143 7.743 14.133 1.00 90.25 255 ARG A CA 1
ATOM 1935 C C . ARG A 1 255 ? -15.661 7.306 15.502 1.00 90.25 255 ARG A C 1
ATOM 1937 O O . ARG A 1 255 ? -15.888 8.156 16.347 1.00 90.25 255 ARG A O 1
ATOM 1944 N N . TRP A 1 256 ? -15.741 6.004 15.778 1.00 90.00 256 TRP A N 1
ATOM 1945 C CA . TRP A 1 256 ? -16.187 5.512 17.089 1.00 90.00 256 TRP A CA 1
ATOM 1946 C C . TRP A 1 256 ? -15.312 6.009 18.240 1.00 90.00 256 TRP A C 1
ATOM 1948 O O . TRP A 1 256 ? -15.831 6.317 19.309 1.00 90.00 256 TRP A O 1
ATOM 1958 N N . THR A 1 257 ? -13.998 6.118 18.021 1.00 87.25 257 THR A N 1
ATOM 1959 C CA . THR A 1 257 ? -13.070 6.636 19.036 1.00 87.25 257 THR A CA 1
ATOM 1960 C C . THR A 1 257 ? -13.286 8.131 19.276 1.00 87.25 257 THR A C 1
ATOM 1962 O O . THR A 1 257 ? -13.322 8.557 20.429 1.00 87.25 257 THR A O 1
ATOM 1965 N N . LEU A 1 258 ? -13.475 8.916 18.209 1.00 85.38 258 LEU A N 1
ATOM 1966 C CA . LEU A 1 258 ? -13.775 10.350 18.291 1.00 85.38 258 LEU A CA 1
ATOM 1967 C C . LEU A 1 258 ? -15.129 10.612 18.969 1.00 85.38 258 LEU A C 1
ATOM 1969 O O . LEU A 1 258 ? -15.218 11.460 19.856 1.00 85.38 258 LEU A O 1
ATOM 1973 N N . ASP A 1 259 ? -16.144 9.818 18.630 1.00 87.69 259 ASP A N 1
ATOM 1974 C CA . ASP A 1 259 ? -17.504 9.910 19.173 1.00 87.69 259 ASP A CA 1
ATOM 1975 C C . ASP A 1 259 ? -17.645 9.254 20.559 1.00 87.69 259 ASP A C 1
ATOM 1977 O O . ASP A 1 259 ? -18.727 9.252 21.148 1.00 87.69 259 ASP A O 1
ATOM 1981 N N . LYS A 1 260 ? -16.558 8.682 21.101 1.00 85.88 260 LYS A N 1
ATOM 1982 C CA . LYS A 1 260 ? -16.525 7.941 22.377 1.00 85.88 260 LYS A CA 1
ATOM 1983 C C . LYS A 1 260 ? -17.554 6.801 22.448 1.00 85.88 260 LYS A C 1
ATOM 1985 O O . LYS A 1 260 ? -18.017 6.439 23.531 1.00 85.88 260 LYS A O 1
ATOM 1990 N N . ILE A 1 261 ? -17.897 6.210 21.304 1.00 87.50 261 ILE A N 1
ATOM 1991 C CA . ILE A 1 261 ? -18.818 5.077 21.218 1.00 87.50 261 ILE A CA 1
ATOM 1992 C C . ILE A 1 261 ? -18.043 3.809 21.611 1.00 87.50 261 ILE A C 1
ATOM 1994 O O . ILE A 1 261 ? -17.030 3.494 20.979 1.00 87.50 261 ILE A O 1
ATOM 1998 N N . PRO A 1 262 ? -18.483 3.054 22.637 1.00 81.81 262 PRO A N 1
ATOM 1999 C CA . PRO A 1 262 ? -17.797 1.838 23.052 1.00 81.81 262 PRO A CA 1
ATOM 2000 C C . PRO A 1 262 ? -17.859 0.799 21.927 1.00 81.81 262 PRO A C 1
ATOM 2002 O O . PRO A 1 262 ? -18.917 0.242 21.635 1.00 81.81 262 PRO A O 1
ATOM 2005 N N . SER A 1 263 ? -16.717 0.535 21.293 1.00 81.50 263 SER A N 1
ATOM 2006 C CA . SER A 1 263 ? -16.598 -0.497 20.263 1.00 81.50 263 SER A CA 1
ATOM 2007 C C . SER A 1 263 ? -16.192 -1.830 20.890 1.00 81.50 263 SER A C 1
ATOM 2009 O O . SER A 1 263 ? -15.360 -1.889 21.794 1.00 81.50 263 SER A O 1
ATOM 2011 N N . SER A 1 264 ? -16.810 -2.923 20.446 1.00 84.50 264 SER A N 1
ATOM 2012 C CA . SER A 1 264 ? -16.426 -4.261 20.891 1.00 84.50 264 SER A CA 1
ATOM 2013 C C . SER A 1 264 ? -15.194 -4.743 20.121 1.00 84.50 264 SER A C 1
ATOM 2015 O O . SER A 1 264 ? -15.263 -4.904 18.898 1.00 84.50 264 SER A O 1
ATOM 2017 N N . ASP A 1 265 ? -14.116 -5.083 20.828 1.00 80.69 265 ASP A N 1
ATOM 2018 C CA . ASP A 1 265 ? -12.874 -5.614 20.238 1.00 80.69 265 ASP A CA 1
ATOM 2019 C C . ASP A 1 265 ? -13.090 -6.856 19.354 1.00 80.69 265 ASP A C 1
ATOM 2021 O O . ASP A 1 265 ? -12.333 -7.113 18.415 1.00 80.69 265 ASP A O 1
ATOM 2025 N N . ALA A 1 266 ? -14.140 -7.635 19.634 1.00 81.75 266 ALA A N 1
ATOM 2026 C CA . ALA A 1 266 ? -14.477 -8.848 18.893 1.00 81.75 266 ALA A CA 1
ATOM 2027 C C . ALA A 1 266 ? -14.815 -8.576 17.415 1.00 81.75 266 ALA A C 1
ATOM 2029 O O . ALA A 1 266 ? -14.398 -9.333 16.533 1.00 81.75 266 ALA A O 1
ATOM 2030 N N . VAL A 1 267 ? -15.527 -7.479 17.131 1.00 81.81 267 VAL A N 1
ATOM 2031 C CA . VAL A 1 267 ? -15.902 -7.105 15.757 1.00 81.81 267 VAL A CA 1
ATOM 2032 C C . VAL A 1 267 ? -14.658 -6.688 14.976 1.00 81.81 267 VAL A C 1
ATOM 2034 O O . VAL A 1 267 ? -14.433 -7.179 13.874 1.00 81.81 267 VAL A O 1
ATOM 2037 N N . ALA A 1 268 ? -13.785 -5.875 15.577 1.00 79.81 268 ALA A N 1
ATOM 2038 C CA . ALA A 1 268 ? -12.557 -5.416 14.928 1.00 79.81 268 ALA A CA 1
ATOM 2039 C C . ALA A 1 268 ? -11.591 -6.566 14.588 1.00 79.81 268 ALA A C 1
ATOM 2041 O O . ALA A 1 268 ? -10.941 -6.533 13.544 1.00 79.81 268 ALA A O 1
ATOM 2042 N N . ARG A 1 269 ? -11.508 -7.599 15.439 1.00 81.69 269 ARG A N 1
ATOM 2043 C CA . ARG A 1 269 ? -10.635 -8.765 15.205 1.00 81.69 269 ARG A CA 1
ATOM 2044 C C . ARG A 1 269 ? -11.146 -9.705 14.115 1.00 81.69 269 ARG A C 1
ATOM 2046 O O . ARG A 1 269 ? -10.336 -10.292 13.406 1.00 81.69 269 ARG A O 1
ATOM 2053 N N . SER A 1 270 ? -12.463 -9.870 13.996 1.00 86.00 270 SER A N 1
ATOM 2054 C CA . SER A 1 270 ? -13.076 -10.823 13.057 1.00 86.00 270 SER A CA 1
ATOM 2055 C C . SER A 1 270 ? -13.389 -10.219 11.683 1.00 86.00 270 SER A C 1
ATOM 2057 O O . SER A 1 270 ? -13.459 -10.946 10.694 1.00 86.00 270 SER A O 1
ATOM 2059 N N . TRP A 1 271 ? -13.488 -8.890 11.589 1.00 87.00 271 TRP A N 1
ATOM 2060 C CA . TRP A 1 271 ? -13.783 -8.176 10.344 1.00 87.00 271 TRP A CA 1
ATOM 2061 C C . TRP A 1 271 ? -12.879 -8.548 9.153 1.00 87.00 271 TRP A C 1
ATOM 2063 O O . TRP A 1 271 ? -13.424 -8.856 8.090 1.00 87.00 271 TRP A O 1
ATOM 2073 N N . PRO A 1 272 ? -11.532 -8.605 9.280 1.00 79.69 272 PRO A N 1
ATOM 2074 C CA . PRO A 1 272 ? -10.666 -8.969 8.157 1.00 79.69 272 PRO A CA 1
ATOM 2075 C C . PRO A 1 272 ? -10.978 -10.349 7.584 1.00 79.69 272 PRO A C 1
ATOM 2077 O O . PRO A 1 272 ? -10.939 -10.536 6.369 1.00 79.69 272 PRO A O 1
ATOM 2080 N N . LEU A 1 273 ? -11.311 -11.307 8.454 1.00 83.50 273 LEU A N 1
ATOM 2081 C CA . LEU A 1 273 ? -11.642 -12.670 8.058 1.00 83.50 273 LEU A CA 1
ATOM 2082 C C . LEU A 1 273 ? -12.941 -12.687 7.249 1.00 83.50 273 LEU A C 1
ATOM 2084 O O . LEU A 1 273 ? -12.953 -13.228 6.148 1.00 83.50 273 LEU A O 1
ATOM 2088 N N . TYR A 1 274 ? -14.006 -12.058 7.757 1.00 85.62 274 TYR A N 1
ATOM 2089 C CA . TYR A 1 274 ? -15.308 -12.047 7.084 1.00 85.62 274 TYR A CA 1
ATOM 2090 C C . TYR A 1 274 ? -15.259 -11.357 5.728 1.00 85.62 274 TYR A C 1
ATOM 2092 O O . TYR A 1 274 ? -15.828 -11.856 4.765 1.00 85.62 274 TYR A O 1
ATOM 2100 N N . VAL A 1 275 ? -14.538 -10.242 5.631 1.00 84.25 275 VAL A N 1
ATOM 2101 C CA . VAL A 1 275 ? -14.389 -9.524 4.365 1.00 84.25 275 VAL A CA 1
ATOM 2102 C C . VAL A 1 275 ? -13.565 -10.342 3.386 1.00 84.25 275 VAL A C 1
ATOM 2104 O O . VAL A 1 275 ? -13.952 -10.454 2.230 1.00 84.25 275 VAL A O 1
ATOM 2107 N N . THR A 1 276 ? -12.449 -10.927 3.825 1.00 80.94 276 THR A N 1
ATOM 2108 C CA . THR A 1 276 ? -11.619 -11.753 2.938 1.00 80.94 276 THR A CA 1
ATOM 2109 C C . THR A 1 276 ? -12.412 -12.956 2.434 1.00 80.94 276 THR A C 1
ATOM 2111 O O . THR A 1 276 ? -12.380 -13.246 1.243 1.00 80.94 276 THR A O 1
ATOM 2114 N N . LEU A 1 277 ? -13.181 -13.607 3.313 1.00 85.62 277 LEU A N 1
ATOM 2115 C CA . LEU A 1 277 ? -14.074 -14.707 2.953 1.00 85.62 277 LEU A CA 1
ATOM 2116 C C . LEU A 1 277 ? -15.147 -14.256 1.952 1.00 85.62 277 LEU A C 1
ATOM 2118 O O . LEU A 1 277 ? -15.360 -14.927 0.950 1.00 85.62 277 LEU A O 1
ATOM 2122 N N . LEU A 1 278 ? -15.791 -13.111 2.195 1.00 86.12 278 LEU A N 1
ATOM 2123 C CA . LEU A 1 278 ? -16.820 -12.557 1.316 1.00 86.12 278 LEU A CA 1
ATOM 2124 C C . LEU A 1 278 ? -16.254 -12.202 -0.063 1.00 86.12 278 LEU A C 1
ATOM 2126 O O . LEU A 1 278 ? -16.834 -12.568 -1.078 1.00 86.12 278 LEU A O 1
ATOM 2130 N N . VAL A 1 279 ? -15.110 -11.519 -0.109 1.00 84.56 279 VAL A N 1
ATOM 2131 C CA . VAL A 1 279 ? -14.435 -11.133 -1.354 1.00 84.56 279 VAL A CA 1
ATOM 2132 C C . VAL A 1 279 ? -13.988 -12.371 -2.132 1.00 84.56 279 VAL A C 1
ATOM 2134 O O . VAL A 1 279 ? -14.166 -12.425 -3.346 1.00 84.56 279 VAL A O 1
ATOM 2137 N N . LEU A 1 280 ? -13.474 -13.394 -1.444 1.00 84.38 280 LEU A N 1
ATOM 2138 C CA . LEU A 1 280 ? -13.100 -14.664 -2.062 1.00 84.38 280 LEU A CA 1
ATOM 2139 C C . LEU A 1 280 ? -14.324 -15.428 -2.585 1.00 84.38 280 LEU A C 1
ATOM 2141 O O . LEU A 1 280 ? -14.271 -15.968 -3.685 1.00 84.38 280 LEU A O 1
ATOM 2145 N N . LEU A 1 281 ? -15.437 -15.424 -1.846 1.00 86.75 281 LEU A N 1
ATOM 2146 C CA . LEU A 1 281 ? -16.701 -16.023 -2.275 1.00 86.75 281 LEU A CA 1
ATOM 2147 C C . LEU A 1 281 ? -17.254 -15.328 -3.525 1.00 86.75 281 LEU A C 1
ATOM 2149 O O . LEU A 1 281 ? -17.582 -15.997 -4.500 1.00 86.75 281 LEU A O 1
ATOM 2153 N N . VAL A 1 282 ? -17.313 -13.994 -3.528 1.00 81.25 282 VAL A N 1
ATOM 2154 C CA . VAL A 1 282 ? -17.753 -13.209 -4.693 1.00 81.25 282 VAL A CA 1
ATOM 2155 C C . VAL A 1 282 ? -16.819 -13.440 -5.882 1.00 81.25 282 VAL A C 1
ATOM 2157 O O . VAL A 1 282 ? -17.293 -13.622 -6.999 1.00 81.25 282 VAL A O 1
ATOM 2160 N N . GLY A 1 283 ? -15.505 -13.503 -5.647 1.00 80.69 283 GLY A N 1
ATOM 2161 C CA . GLY A 1 283 ? -14.519 -13.837 -6.674 1.00 80.69 283 GLY A CA 1
ATOM 2162 C C . GLY A 1 283 ? -14.717 -15.237 -7.262 1.00 80.69 283 GLY A C 1
ATOM 2163 O O . GLY A 1 283 ? -14.637 -15.404 -8.475 1.00 80.69 283 GLY A O 1
ATOM 2164 N N . LEU A 1 284 ? -15.037 -16.230 -6.428 1.00 82.69 284 LEU A N 1
ATOM 2165 C CA . LEU A 1 284 ? -15.329 -17.595 -6.868 1.00 82.69 284 LEU A CA 1
ATOM 2166 C C . LEU A 1 284 ? -16.621 -17.655 -7.693 1.00 82.69 284 LEU A C 1
ATOM 2168 O O . LEU A 1 284 ? -16.640 -18.269 -8.756 1.00 82.69 284 LEU A O 1
ATOM 2172 N N . ILE A 1 285 ? -17.677 -16.972 -7.243 1.00 80.62 285 ILE A N 1
ATOM 2173 C CA . ILE A 1 285 ? -18.942 -16.864 -7.982 1.00 80.62 285 ILE A CA 1
ATOM 2174 C C . ILE A 1 285 ? -18.701 -16.199 -9.343 1.00 80.62 285 ILE A C 1
ATOM 2176 O O . ILE A 1 285 ? -19.176 -16.698 -10.360 1.00 80.62 285 ILE A O 1
ATOM 2180 N N . ALA A 1 286 ? -17.917 -15.119 -9.382 1.00 78.62 286 ALA A N 1
ATOM 2181 C CA . ALA A 1 286 ? -17.557 -14.439 -10.622 1.00 78.62 286 ALA A CA 1
ATOM 2182 C C . ALA A 1 286 ? -16.729 -15.329 -11.567 1.00 78.62 286 ALA A C 1
ATOM 2184 O O . ALA A 1 286 ? -16.913 -15.254 -12.776 1.00 78.62 286 ALA A O 1
ATOM 2185 N N . ALA A 1 287 ? -15.851 -16.188 -11.035 1.00 74.88 287 ALA A N 1
ATOM 2186 C CA . ALA A 1 287 ? -15.047 -17.118 -11.830 1.00 74.88 287 ALA A CA 1
ATOM 2187 C C . ALA A 1 287 ? -15.870 -18.266 -12.440 1.00 74.88 287 ALA A C 1
ATOM 2189 O O . ALA A 1 287 ? -15.541 -18.746 -13.522 1.00 74.88 287 ALA A O 1
ATOM 2190 N N . VAL A 1 288 ? -16.932 -18.704 -11.756 1.00 78.00 288 VAL A N 1
ATOM 2191 C CA . VAL A 1 288 ? -17.849 -19.753 -12.236 1.00 78.00 288 VAL A CA 1
ATOM 2192 C C . VAL A 1 288 ? -18.921 -19.184 -13.170 1.00 78.00 288 VAL A C 1
ATOM 2194 O O . VAL A 1 288 ? -19.530 -19.933 -13.934 1.00 78.00 288 VAL A O 1
ATOM 2197 N N . MET A 1 289 ? -19.153 -17.868 -13.140 1.00 76.75 289 MET A N 1
ATOM 2198 C CA . MET A 1 289 ? -20.174 -17.235 -13.963 1.00 76.75 289 MET A CA 1
ATOM 2199 C C . MET A 1 289 ? -19.873 -17.462 -15.460 1.00 76.75 289 MET A C 1
ATOM 2201 O O . MET A 1 289 ? -18.821 -17.045 -15.950 1.00 76.75 289 MET A O 1
ATOM 2205 N N . PRO A 1 290 ? -20.780 -18.109 -16.217 1.00 64.56 290 PRO A N 1
ATOM 2206 C CA . PRO A 1 290 ? -20.579 -18.331 -17.638 1.00 64.56 290 PRO A CA 1
ATOM 2207 C C . PRO A 1 290 ? -20.703 -16.996 -18.376 1.00 64.56 290 PRO A C 1
ATOM 2209 O O . PRO A 1 290 ? -21.800 -16.505 -18.634 1.00 64.56 290 PRO A O 1
ATOM 2212 N N . PHE A 1 291 ? -19.574 -16.420 -18.787 1.00 61.53 291 PHE A N 1
ATOM 2213 C CA . PHE A 1 291 ? -19.524 -15.206 -19.617 1.00 61.53 291 PHE A CA 1
ATOM 2214 C C . PHE A 1 291 ? -20.067 -15.411 -21.052 1.00 61.53 291 PHE A C 1
ATOM 2216 O O . PHE A 1 291 ? -19.910 -14.549 -21.912 1.00 61.53 291 PHE A O 1
ATOM 2223 N N . GLY A 1 292 ? -20.725 -16.542 -21.333 1.00 51.59 292 GLY A N 1
ATOM 2224 C CA . GLY A 1 292 ? -21.214 -16.914 -22.664 1.00 51.59 292 GLY A CA 1
ATOM 2225 C C . GLY A 1 292 ? -22.278 -15.972 -23.240 1.00 51.59 292 GLY A C 1
ATOM 2226 O O . GLY A 1 292 ? -22.407 -15.885 -24.455 1.00 51.59 292 GLY A O 1
ATOM 2227 N N . GLY A 1 293 ? -23.004 -15.224 -22.399 1.00 57.94 293 GLY A N 1
ATOM 2228 C CA . GLY A 1 293 ? -24.030 -14.271 -22.848 1.00 57.94 293 GLY A CA 1
ATOM 2229 C C . GLY A 1 293 ? -23.523 -12.854 -23.145 1.00 57.94 293 GLY A C 1
ATOM 2230 O O . GLY A 1 293 ? -24.195 -12.095 -23.839 1.00 57.94 293 GLY A O 1
ATOM 2231 N N . THR A 1 294 ? -22.338 -12.470 -22.662 1.00 67.44 294 THR A N 1
ATOM 2232 C CA . THR A 1 294 ? -21.817 -11.096 -22.797 1.00 67.44 294 THR A CA 1
ATOM 2233 C C . THR A 1 294 ? -20.959 -10.889 -24.040 1.00 67.44 294 THR A C 1
ATOM 2235 O O . THR A 1 294 ? -20.289 -9.866 -24.147 1.00 67.44 294 THR A O 1
ATOM 2238 N N . TYR A 1 295 ? -21.006 -11.804 -25.014 1.00 71.25 295 TYR A N 1
ATOM 2239 C CA . TYR A 1 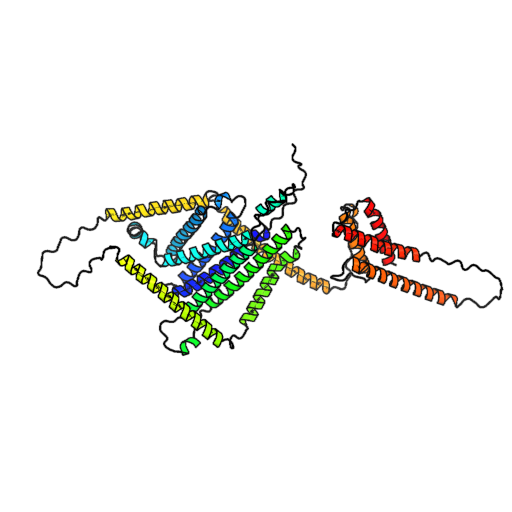295 ? -20.252 -11.692 -26.266 1.00 71.25 295 TYR A CA 1
ATOM 2240 C C . TYR A 1 295 ? -20.429 -10.320 -26.934 1.00 71.25 295 TYR A C 1
ATOM 2242 O O . TYR A 1 295 ? -19.445 -9.647 -27.228 1.00 71.25 295 TYR A O 1
ATOM 2250 N N . TRP A 1 296 ? -21.670 -9.851 -27.086 1.00 72.56 296 TRP A N 1
ATOM 2251 C CA . TRP A 1 296 ? -21.952 -8.549 -27.697 1.00 72.56 296 TRP A CA 1
ATOM 2252 C C . TRP A 1 296 ? -21.408 -7.376 -26.884 1.00 72.56 296 TRP A C 1
ATOM 2254 O O . TRP A 1 296 ? -20.837 -6.449 -27.451 1.00 72.56 296 TRP A O 1
ATOM 2264 N N . LEU A 1 297 ? -21.509 -7.440 -25.554 1.00 69.19 297 LEU A N 1
ATOM 2265 C CA . LEU A 1 297 ? -20.925 -6.428 -24.678 1.00 69.19 297 LEU A CA 1
ATOM 2266 C C . LEU A 1 297 ? -19.394 -6.419 -24.794 1.00 69.19 297 LEU A C 1
ATOM 2268 O O . LEU A 1 297 ? -18.793 -5.353 -24.886 1.00 69.19 297 LEU A O 1
ATOM 2272 N N . ALA A 1 298 ? -18.762 -7.593 -24.851 1.00 68.06 298 ALA A N 1
ATOM 2273 C CA . ALA A 1 298 ? -17.324 -7.727 -25.045 1.00 68.06 298 ALA A CA 1
ATOM 2274 C C . ALA A 1 298 ? -16.885 -7.178 -26.410 1.00 68.06 298 ALA A C 1
ATOM 2276 O O . ALA A 1 298 ? -15.876 -6.481 -26.481 1.00 68.06 298 ALA A O 1
ATOM 2277 N N . VAL A 1 299 ? -17.657 -7.420 -27.474 1.00 72.81 299 VAL A N 1
ATOM 2278 C CA . VAL A 1 299 ? -17.410 -6.846 -28.805 1.00 72.81 299 VAL A CA 1
ATOM 2279 C C . VAL A 1 299 ? -17.513 -5.324 -28.759 1.00 72.81 299 VAL A C 1
ATOM 2281 O O . VAL A 1 299 ? -16.572 -4.653 -29.181 1.00 72.81 299 VAL A O 1
ATOM 2284 N N . ILE A 1 300 ? -18.581 -4.766 -28.185 1.00 74.38 300 ILE A N 1
ATOM 2285 C CA . ILE A 1 300 ? -18.762 -3.312 -28.064 1.00 74.38 300 ILE A CA 1
ATOM 2286 C C . ILE A 1 300 ? -17.612 -2.690 -27.260 1.00 74.38 300 ILE A C 1
ATOM 2288 O O . ILE A 1 300 ? -16.959 -1.767 -27.742 1.00 74.38 300 ILE A O 1
ATOM 2292 N N . ILE A 1 301 ? -17.297 -3.234 -26.080 1.00 70.25 301 ILE A N 1
ATOM 2293 C CA . ILE A 1 301 ? -16.198 -2.747 -25.233 1.00 70.25 301 ILE A CA 1
ATOM 2294 C C . ILE A 1 301 ? -14.855 -2.865 -25.959 1.00 70.25 301 ILE A C 1
ATOM 2296 O O . ILE A 1 301 ? -14.067 -1.925 -25.933 1.00 70.25 301 ILE A O 1
ATOM 2300 N N . SER A 1 302 ? -14.589 -3.984 -26.639 1.00 69.88 302 SER A N 1
ATOM 2301 C CA . SER A 1 302 ? -13.349 -4.177 -27.399 1.00 69.88 302 SER A CA 1
ATOM 2302 C C . SER A 1 302 ? -13.223 -3.194 -28.560 1.00 69.88 302 SER A C 1
ATOM 2304 O O . SER A 1 302 ? -12.133 -2.689 -28.804 1.00 69.88 302 SER A O 1
ATOM 2306 N N . THR A 1 303 ? -14.334 -2.865 -29.220 1.00 75.38 303 THR A N 1
ATOM 2307 C CA . THR A 1 303 ? -14.376 -1.901 -30.325 1.00 75.38 303 THR A CA 1
ATOM 2308 C C . THR A 1 303 ? -14.115 -0.492 -29.809 1.00 75.38 303 THR A C 1
ATOM 2310 O O . THR A 1 303 ? -13.290 0.223 -30.372 1.00 75.38 303 THR A O 1
ATOM 2313 N N . ILE A 1 304 ? -14.745 -0.117 -28.691 1.00 73.62 304 ILE A N 1
ATOM 2314 C CA . ILE A 1 304 ? -14.499 1.160 -28.010 1.00 73.62 304 ILE A CA 1
ATOM 2315 C C . ILE A 1 304 ? -13.033 1.253 -27.567 1.00 73.62 304 ILE A C 1
ATOM 2317 O O . ILE A 1 304 ? -12.379 2.255 -27.841 1.00 73.62 304 ILE A O 1
ATOM 2321 N N . LEU A 1 305 ? -12.487 0.211 -26.933 1.00 70.94 305 LEU A N 1
ATOM 2322 C CA . LEU A 1 305 ? -11.087 0.178 -26.501 1.00 70.94 305 LEU A CA 1
ATOM 2323 C C . LEU A 1 305 ? -10.114 0.236 -27.683 1.00 70.94 305 LEU A C 1
ATOM 2325 O O . LEU A 1 305 ? -9.109 0.936 -27.598 1.00 70.94 305 LEU A O 1
ATOM 2329 N N . ALA A 1 306 ? -10.403 -0.462 -28.784 1.00 73.12 306 ALA A N 1
ATOM 2330 C CA . ALA A 1 306 ? -9.593 -0.416 -29.997 1.00 73.12 306 ALA A CA 1
ATOM 2331 C C . ALA A 1 306 ? -9.616 0.979 -30.637 1.00 73.12 306 ALA A C 1
ATOM 2333 O O . ALA A 1 306 ? -8.563 1.489 -31.016 1.00 73.12 306 ALA A O 1
ATOM 2334 N N . ALA A 1 307 ? -10.785 1.622 -30.700 1.00 76.31 307 ALA A N 1
ATOM 2335 C CA . ALA A 1 307 ? -10.918 2.996 -31.174 1.00 76.31 307 ALA A CA 1
ATOM 2336 C C . ALA A 1 307 ? -10.136 3.972 -30.280 1.00 76.31 307 ALA A C 1
ATOM 2338 O O . ALA A 1 307 ? -9.372 4.792 -30.783 1.00 76.31 307 ALA A O 1
ATOM 2339 N N . LEU A 1 308 ? -10.257 3.838 -28.956 1.00 71.38 308 LEU A N 1
ATOM 2340 C CA . LEU A 1 308 ? -9.544 4.679 -27.994 1.00 71.38 308 LEU A CA 1
ATOM 2341 C C . LEU A 1 308 ? -8.024 4.490 -28.093 1.00 71.38 308 LEU A C 1
ATOM 2343 O O . LEU A 1 308 ? -7.280 5.468 -28.088 1.00 71.38 308 LEU A O 1
ATOM 2347 N N . TYR A 1 309 ? -7.565 3.243 -28.230 1.00 78.75 309 TYR A N 1
ATOM 2348 C CA . TYR A 1 309 ? -6.161 2.919 -28.470 1.00 78.75 309 TYR A CA 1
ATOM 2349 C C . TYR A 1 309 ? -5.654 3.546 -29.769 1.00 78.75 309 TYR A C 1
ATOM 2351 O O . TYR A 1 309 ? -4.583 4.143 -29.766 1.00 78.75 309 TYR A O 1
ATOM 2359 N N . LEU A 1 310 ? -6.425 3.463 -30.859 1.00 78.31 310 LEU A N 1
ATOM 2360 C CA . LEU A 1 310 ? -6.057 4.061 -32.141 1.00 78.31 310 LEU A CA 1
ATOM 2361 C C . LEU A 1 310 ? -5.916 5.582 -32.023 1.00 78.31 310 LEU A C 1
ATOM 2363 O O . LEU A 1 310 ? -4.930 6.136 -32.504 1.00 78.31 310 LEU A O 1
ATOM 2367 N N . VAL A 1 311 ? -6.841 6.250 -31.326 1.00 81.88 311 VAL A N 1
ATOM 2368 C CA . VAL A 1 311 ? -6.757 7.693 -31.047 1.00 81.88 311 VAL A CA 1
ATOM 2369 C C . VAL A 1 311 ? -5.504 8.017 -30.231 1.00 81.88 311 VAL A C 1
ATOM 2371 O O . VAL A 1 311 ? -4.713 8.859 -30.648 1.00 81.88 311 VAL A O 1
ATOM 2374 N N . PHE A 1 312 ? -5.273 7.321 -29.114 1.00 74.94 312 PHE A N 1
ATOM 2375 C CA . PHE A 1 312 ? -4.093 7.541 -28.268 1.00 74.94 312 PHE A CA 1
ATOM 2376 C C . PHE A 1 312 ? -2.783 7.307 -29.016 1.00 74.94 312 PHE A C 1
ATOM 2378 O O . PHE A 1 312 ? -1.864 8.117 -28.916 1.00 74.94 312 PHE A O 1
ATOM 2385 N N . PHE A 1 313 ? -2.700 6.217 -29.776 1.00 80.12 313 PHE A N 1
ATOM 2386 C CA . PHE A 1 313 ? -1.530 5.886 -30.577 1.00 80.12 313 PHE A CA 1
ATOM 2387 C C . PHE A 1 313 ? -1.277 6.950 -31.648 1.00 80.12 313 PHE A C 1
ATOM 2389 O O . PHE A 1 313 ? -0.142 7.382 -31.814 1.00 80.12 313 PHE A O 1
ATOM 2396 N N . THR A 1 314 ? -2.331 7.440 -32.305 1.00 81.25 314 THR A N 1
ATOM 2397 C CA . THR A 1 314 ? -2.231 8.512 -33.307 1.00 81.25 314 THR A CA 1
ATOM 2398 C C . THR A 1 314 ? -1.739 9.816 -32.681 1.00 81.25 314 THR A C 1
ATOM 2400 O O . THR A 1 314 ? -0.840 10.452 -33.221 1.00 81.25 314 THR A O 1
ATOM 2403 N N . VAL A 1 315 ? -2.271 10.201 -31.516 1.00 82.00 315 VAL A N 1
ATOM 2404 C CA . VAL A 1 315 ? -1.817 11.396 -30.785 1.00 82.00 315 VAL A CA 1
ATOM 2405 C C . VAL A 1 315 ? -0.362 11.247 -30.349 1.00 82.00 315 VAL A C 1
ATOM 2407 O O . VAL A 1 315 ? 0.437 12.155 -30.556 1.00 82.00 315 VAL A O 1
ATOM 2410 N N . PHE A 1 316 ? 0.009 10.098 -29.783 1.00 79.94 316 PHE A N 1
ATOM 2411 C CA . PHE A 1 316 ? 1.386 9.828 -29.378 1.00 79.94 316 PHE A CA 1
ATOM 2412 C C . PHE A 1 316 ? 2.347 9.862 -30.574 1.00 79.94 316 PHE A C 1
ATOM 2414 O O . PHE A 1 316 ? 3.421 10.457 -30.487 1.00 79.94 316 PHE A O 1
ATOM 2421 N N . GLN A 1 317 ? 1.955 9.272 -31.705 1.00 81.56 317 GLN A N 1
ATOM 2422 C CA . GLN A 1 317 ? 2.718 9.316 -32.949 1.00 81.56 317 GLN A CA 1
ATOM 2423 C C . GLN A 1 317 ? 2.862 10.754 -33.457 1.00 81.56 317 GLN A C 1
ATOM 2425 O O . GLN A 1 317 ? 3.965 11.148 -33.822 1.00 81.56 317 GLN A O 1
ATOM 2430 N N . LEU A 1 318 ? 1.795 11.558 -33.414 1.00 84.88 318 LEU A N 1
ATOM 2431 C CA . LEU A 1 318 ? 1.834 12.974 -33.781 1.00 84.88 318 LEU A CA 1
ATOM 2432 C C . LEU A 1 318 ? 2.820 13.747 -32.893 1.00 84.88 318 LEU A C 1
ATOM 2434 O O . LEU A 1 318 ? 3.684 14.448 -33.410 1.00 84.88 318 LEU A O 1
ATOM 2438 N N . ILE A 1 319 ? 2.749 13.565 -31.570 1.00 82.38 319 ILE A N 1
ATOM 2439 C CA . ILE A 1 319 ? 3.684 14.178 -30.614 1.00 82.38 319 ILE A CA 1
ATOM 2440 C C . ILE A 1 319 ? 5.120 13.726 -30.892 1.00 82.38 319 ILE A C 1
ATOM 2442 O O . ILE A 1 319 ? 6.023 14.553 -30.896 1.00 82.38 319 ILE A O 1
ATOM 2446 N N . THR A 1 320 ? 5.341 12.437 -31.155 1.00 80.12 320 THR A N 1
ATOM 2447 C CA . THR A 1 320 ? 6.674 11.889 -31.451 1.00 80.12 320 THR A CA 1
ATOM 2448 C C . THR A 1 320 ? 7.236 12.472 -32.741 1.00 80.12 320 THR A C 1
ATOM 2450 O O . THR A 1 320 ? 8.407 12.829 -32.784 1.00 80.12 320 THR A O 1
ATOM 2453 N N . VAL A 1 321 ? 6.411 12.618 -33.781 1.00 87.25 321 VAL A N 1
ATOM 2454 C CA . VAL A 1 321 ? 6.806 13.256 -35.042 1.00 87.25 321 VAL A CA 1
ATOM 2455 C C . VAL A 1 321 ? 7.139 14.728 -34.819 1.00 87.25 321 VAL A C 1
ATOM 2457 O O . VAL A 1 321 ? 8.194 15.169 -35.258 1.00 87.25 321 VAL A O 1
ATOM 2460 N N . VAL A 1 322 ? 6.302 15.475 -34.091 1.00 87.56 322 VAL A N 1
ATOM 2461 C CA . VAL A 1 322 ? 6.573 16.881 -33.744 1.00 87.56 322 VAL A CA 1
ATOM 2462 C C . VAL A 1 322 ? 7.862 17.001 -32.933 1.00 87.56 322 VAL A C 1
ATOM 2464 O O . VAL A 1 322 ? 8.682 17.869 -33.208 1.00 87.56 322 VAL A O 1
ATOM 2467 N N . PHE A 1 323 ? 8.079 16.112 -31.966 1.00 82.50 323 PHE A N 1
ATOM 2468 C CA . PHE A 1 323 ? 9.285 16.092 -31.148 1.00 82.50 323 PHE A CA 1
ATOM 2469 C C . PHE A 1 323 ? 10.537 15.749 -31.965 1.00 82.50 323 PHE A C 1
ATOM 2471 O O . PHE A 1 323 ? 11.549 16.426 -31.827 1.00 82.50 323 PHE A O 1
ATOM 2478 N N . MET A 1 324 ? 10.468 14.754 -32.854 1.00 80.00 324 MET A N 1
ATOM 2479 C CA . MET A 1 324 ? 11.561 14.423 -33.775 1.00 80.00 324 MET A CA 1
ATOM 2480 C C . MET A 1 324 ? 11.839 15.562 -34.761 1.00 80.00 324 MET A C 1
ATOM 2482 O O . MET A 1 324 ? 12.995 15.816 -35.075 1.00 80.00 324 MET A O 1
ATOM 2486 N N . LEU A 1 325 ? 10.807 16.287 -35.199 1.00 86.19 325 LEU A N 1
ATOM 2487 C CA . LEU A 1 325 ? 10.936 17.465 -36.058 1.00 86.19 325 LEU A CA 1
ATOM 2488 C C . LEU A 1 325 ? 11.547 18.665 -35.313 1.00 86.19 325 LEU A C 1
ATOM 2490 O O . LEU A 1 325 ? 12.332 19.411 -35.885 1.00 86.19 325 LEU A O 1
ATOM 2494 N N . LEU A 1 326 ? 11.251 18.830 -34.020 1.00 85.12 326 LEU A N 1
ATOM 2495 C CA . LEU A 1 326 ? 11.933 19.803 -33.157 1.00 85.12 326 LEU A CA 1
ATOM 2496 C C . LEU A 1 326 ? 13.389 19.401 -32.886 1.00 85.12 326 LEU A C 1
ATOM 2498 O O . LEU A 1 326 ? 14.268 20.257 -32.871 1.00 85.12 326 LEU A O 1
ATOM 2502 N N . LEU A 1 327 ? 13.668 18.108 -32.697 1.00 73.94 327 LEU A N 1
ATOM 2503 C CA . LEU A 1 327 ? 15.034 17.602 -32.544 1.00 73.94 327 LEU A CA 1
ATOM 2504 C C . LEU A 1 327 ? 15.844 17.731 -33.832 1.00 73.94 327 LEU A C 1
ATOM 2506 O O . LEU A 1 327 ? 17.028 18.035 -33.750 1.00 73.94 327 LEU A O 1
ATOM 2510 N N . SER A 1 328 ? 15.224 17.559 -35.004 1.00 82.31 328 SER A N 1
ATOM 2511 C CA . SER A 1 328 ? 15.907 17.748 -36.288 1.00 82.31 328 SER A CA 1
ATOM 2512 C C . SER A 1 328 ? 16.289 19.207 -36.545 1.00 82.31 328 SER A C 1
ATOM 2514 O O . SER A 1 328 ? 17.094 19.474 -37.429 1.00 82.31 328 SER A O 1
ATOM 2516 N N . TRP A 1 329 ? 15.707 20.155 -35.801 1.00 82.88 329 TRP A N 1
ATOM 2517 C CA . TRP A 1 329 ? 16.132 21.556 -35.800 1.00 82.88 329 TRP A CA 1
ATOM 2518 C C . TRP A 1 329 ? 17.361 21.813 -34.920 1.00 82.88 329 TRP A C 1
ATOM 2520 O O . TRP A 1 329 ? 18.030 22.827 -35.119 1.00 82.88 329 TRP A O 1
ATOM 2530 N N . LEU A 1 330 ? 17.686 20.938 -33.958 1.00 83.88 330 LEU A N 1
ATOM 2531 C CA . LEU A 1 330 ? 18.948 21.057 -33.232 1.00 83.88 330 LEU A CA 1
ATOM 2532 C C . LEU A 1 330 ? 20.096 20.524 -34.107 1.00 83.88 330 LEU A C 1
ATOM 2534 O O . LEU A 1 330 ? 19.984 19.422 -34.644 1.00 83.88 330 LEU A O 1
ATOM 2538 N N . PRO A 1 331 ? 21.227 21.248 -34.213 1.00 69.00 331 PRO A N 1
ATOM 2539 C CA . PRO A 1 331 ? 22.408 20.816 -34.955 1.00 69.00 331 PRO A CA 1
ATOM 2540 C C . PRO A 1 331 ? 23.184 19.757 -34.156 1.00 69.00 331 PRO A C 1
ATOM 2542 O O . PRO A 1 331 ? 24.356 19.927 -33.826 1.00 69.00 331 PRO A O 1
ATOM 2545 N N . PHE A 1 332 ? 22.524 18.659 -33.792 1.00 65.25 332 PHE A N 1
ATOM 2546 C CA . PHE A 1 332 ? 23.223 17.448 -33.396 1.00 65.25 332 PHE A CA 1
ATOM 2547 C C . PHE A 1 332 ? 23.776 16.855 -34.683 1.00 65.25 332 PHE A C 1
ATOM 2549 O O . PHE A 1 332 ? 23.004 16.370 -35.505 1.00 65.25 332 PHE A O 1
ATOM 2556 N N . GLY A 1 333 ? 25.084 17.039 -34.882 1.00 52.09 333 GLY A N 1
ATOM 2557 C CA . GLY A 1 333 ? 25.799 16.809 -36.132 1.00 52.09 333 GLY A CA 1
ATOM 2558 C C . GLY A 1 333 ? 25.225 15.657 -36.943 1.00 52.09 333 GLY A C 1
ATOM 2559 O O . GLY A 1 333 ? 25.272 14.503 -36.519 1.00 52.09 333 GLY A O 1
ATOM 2560 N N . ALA A 1 334 ? 24.699 15.991 -38.121 1.00 53.44 334 ALA A N 1
ATOM 2561 C CA . ALA A 1 334 ? 24.720 15.054 -39.219 1.00 53.44 334 ALA A CA 1
ATOM 2562 C C . ALA A 1 334 ? 26.193 14.665 -39.371 1.00 53.44 334 ALA A C 1
ATOM 2564 O O . ALA A 1 334 ? 26.995 15.466 -39.842 1.00 53.44 334 ALA A O 1
ATOM 2565 N N . GLU A 1 335 ? 26.578 13.491 -38.868 1.00 51.56 335 GLU A N 1
ATOM 2566 C CA . GLU A 1 335 ? 27.776 12.849 -39.380 1.00 51.56 335 GLU A CA 1
ATOM 2567 C C . GLU A 1 335 ? 27.555 12.795 -40.883 1.00 51.56 335 GLU A C 1
ATOM 2569 O O . GLU A 1 335 ? 26.580 12.186 -41.339 1.00 51.56 335 GLU A O 1
ATOM 2574 N N . ASP A 1 336 ? 28.376 13.553 -41.613 1.00 50.38 336 ASP A N 1
ATOM 2575 C CA . ASP A 1 336 ? 28.337 13.624 -43.060 1.00 50.38 336 ASP A CA 1
ATOM 2576 C C . ASP A 1 336 ? 28.219 12.197 -43.569 1.00 50.38 336 ASP A C 1
ATOM 2578 O O . ASP A 1 336 ? 29.135 11.378 -43.440 1.00 50.38 336 ASP A O 1
ATOM 2582 N N . SER A 1 337 ? 27.033 11.878 -44.081 1.00 48.66 337 SER A N 1
ATOM 2583 C CA . SER A 1 337 ? 26.779 10.616 -44.744 1.00 48.66 337 SER A CA 1
ATOM 2584 C C . SER A 1 337 ? 27.647 10.696 -45.984 1.00 48.66 337 SER A C 1
ATOM 2586 O O . SER A 1 337 ? 27.261 11.328 -46.965 1.00 48.66 337 SER A O 1
ATOM 2588 N N . THR A 1 338 ? 28.874 10.187 -45.883 1.00 57.09 338 THR A N 1
ATOM 2589 C CA . THR A 1 338 ? 29.846 10.205 -46.969 1.00 57.09 338 THR A CA 1
ATOM 2590 C C . THR A 1 338 ? 29.129 9.669 -48.207 1.00 57.09 338 THR A C 1
ATOM 2592 O O . THR A 1 338 ? 28.648 8.531 -48.183 1.00 57.09 338 THR A O 1
ATOM 2595 N N . PRO A 1 339 ? 28.952 10.489 -49.261 1.00 64.88 339 PRO A N 1
ATOM 2596 C CA . PRO A 1 339 ? 28.307 10.031 -50.478 1.00 64.88 339 PRO A CA 1
ATOM 2597 C C . PRO A 1 339 ? 29.047 8.789 -50.985 1.00 64.88 339 PRO A C 1
ATOM 2599 O O . PRO A 1 339 ? 30.276 8.742 -50.858 1.00 64.88 339 PRO A O 1
ATOM 2602 N N . PRO A 1 340 ? 28.358 7.786 -51.561 1.00 62.84 340 PRO A N 1
ATOM 2603 C CA . PRO A 1 340 ? 29.042 6.675 -52.207 1.00 62.84 340 PRO A CA 1
ATOM 2604 C C . PRO A 1 340 ? 30.039 7.255 -53.212 1.00 62.84 340 PRO A C 1
ATOM 2606 O O . PRO A 1 340 ? 29.655 8.011 -54.104 1.00 62.84 340 PRO A O 1
ATOM 2609 N N . ALA A 1 341 ? 31.322 6.965 -52.988 1.00 59.16 341 ALA A N 1
ATOM 2610 C CA . ALA A 1 341 ? 32.438 7.597 -53.670 1.00 59.16 341 ALA A CA 1
ATOM 2611 C C . ALA A 1 341 ? 32.265 7.511 -55.194 1.00 59.16 341 ALA A C 1
ATOM 2613 O O . ALA A 1 341 ? 32.475 6.462 -55.804 1.00 59.16 341 ALA A O 1
ATOM 2614 N N . GLN A 1 342 ? 31.898 8.629 -55.821 1.00 60.50 342 GLN A N 1
ATOM 2615 C CA . GLN A 1 342 ? 32.172 8.823 -57.236 1.00 60.50 342 GLN A CA 1
ATOM 2616 C C . GLN A 1 342 ? 33.690 8.867 -57.381 1.00 60.50 342 GLN A C 1
ATOM 2618 O O . GLN A 1 342 ? 34.358 9.655 -56.713 1.00 60.50 342 GLN A O 1
ATOM 2623 N N . ALA A 1 343 ? 34.227 7.975 -58.214 1.00 59.81 343 ALA A N 1
ATOM 2624 C CA . ALA A 1 343 ? 35.647 7.876 -58.510 1.00 59.81 343 ALA A CA 1
ATOM 2625 C C . ALA A 1 343 ? 36.146 9.185 -59.146 1.00 59.81 343 ALA A C 1
ATOM 2627 O O . ALA A 1 343 ? 36.103 9.363 -60.362 1.00 59.81 343 ALA A O 1
ATOM 2628 N N . ALA A 1 344 ? 36.578 10.117 -58.301 1.00 58.94 344 ALA A N 1
ATOM 2629 C CA . ALA A 1 344 ? 37.300 11.314 -58.692 1.00 58.94 344 ALA A CA 1
ATOM 2630 C C . ALA A 1 344 ? 38.814 11.015 -58.741 1.00 58.94 344 ALA A C 1
ATOM 2632 O O . ALA A 1 344 ? 39.281 10.093 -58.065 1.00 58.94 344 ALA A O 1
ATOM 2633 N N . PRO A 1 345 ? 39.590 11.765 -59.546 1.00 61.31 345 PRO A N 1
ATOM 2634 C CA . PRO A 1 345 ? 41.014 11.517 -59.764 1.00 61.31 345 PRO A CA 1
ATOM 2635 C C . PRO A 1 345 ? 41.804 11.545 -58.451 1.00 61.31 345 PRO A C 1
ATOM 2637 O O . PRO A 1 345 ? 41.545 12.391 -57.597 1.00 61.31 345 PRO A O 1
ATOM 2640 N N . MET A 1 346 ? 42.773 10.631 -58.312 1.00 61.84 346 MET A N 1
ATOM 2641 C CA . MET A 1 346 ? 43.640 10.479 -57.136 1.00 61.84 346 MET A CA 1
ATOM 2642 C C . MET A 1 346 ? 44.290 11.811 -56.725 1.00 61.84 346 MET A C 1
ATOM 2644 O O . MET A 1 346 ? 45.312 12.214 -57.279 1.00 61.84 346 MET A O 1
ATOM 2648 N N . MET A 1 347 ? 43.719 12.474 -55.720 1.00 64.06 347 MET A N 1
ATOM 2649 C CA . MET A 1 347 ? 44.457 13.389 -54.854 1.00 64.06 347 MET A CA 1
ATOM 2650 C C . MET A 1 347 ? 45.179 12.569 -53.775 1.00 64.06 347 MET A C 1
ATOM 2652 O O . MET A 1 347 ? 44.671 11.516 -53.377 1.00 64.06 347 MET A O 1
ATOM 2656 N N . PRO A 1 348 ? 46.359 13.015 -53.301 1.00 72.00 348 PRO A N 1
ATOM 2657 C CA . PRO A 1 348 ? 47.034 12.375 -52.179 1.00 72.00 348 PRO A CA 1
ATOM 2658 C C . PRO A 1 348 ? 46.077 12.290 -50.980 1.00 72.00 348 PRO A C 1
ATOM 2660 O O . PRO A 1 348 ? 45.304 13.228 -50.761 1.00 72.00 348 PRO A O 1
ATOM 2663 N N . PRO A 1 349 ? 46.089 11.169 -50.234 1.00 73.06 349 PRO A N 1
ATOM 2664 C CA . PRO A 1 349 ? 45.158 10.951 -49.139 1.00 73.06 349 PRO A CA 1
ATOM 2665 C C . PRO A 1 349 ? 45.250 12.129 -48.160 1.00 73.06 349 PRO A C 1
ATOM 2667 O O . PRO A 1 349 ? 46.363 12.472 -47.745 1.00 73.06 349 PRO A O 1
ATOM 2670 N N . PRO A 1 350 ? 44.123 12.778 -47.805 1.00 72.75 350 PRO A N 1
ATOM 2671 C CA . PRO A 1 350 ? 44.133 13.761 -46.734 1.00 72.75 350 PRO A CA 1
ATOM 2672 C C . PRO A 1 350 ? 44.720 13.098 -45.477 1.00 72.75 350 PRO A C 1
ATOM 2674 O O . PRO A 1 350 ? 44.459 11.910 -45.248 1.00 72.75 350 PRO A O 1
ATOM 2677 N N . PRO A 1 351 ? 45.538 13.814 -44.681 1.00 74.94 351 PRO A N 1
ATOM 2678 C CA . PRO A 1 351 ? 46.028 13.275 -43.419 1.00 74.94 351 PRO A CA 1
ATOM 2679 C C . PRO A 1 351 ? 44.822 12.791 -42.604 1.00 74.94 351 PRO A C 1
ATOM 2681 O O . PRO A 1 351 ? 43.793 13.478 -42.614 1.00 74.94 351 PRO A O 1
ATOM 2684 N N . PRO A 1 352 ? 44.907 11.615 -41.949 1.00 75.69 352 PRO A N 1
ATOM 2685 C CA . PRO A 1 352 ? 43.805 11.117 -41.140 1.00 75.69 352 PRO A CA 1
ATOM 2686 C C . PRO A 1 352 ? 43.382 12.243 -40.192 1.00 75.69 352 PRO A C 1
ATOM 2688 O O . PRO A 1 352 ? 44.270 12.863 -39.591 1.00 75.69 352 PRO A O 1
ATOM 2691 N N . PRO A 1 353 ? 42.077 12.579 -40.113 1.00 69.62 353 PRO A N 1
ATOM 2692 C CA . PRO A 1 353 ? 41.602 13.587 -39.177 1.00 69.62 353 PRO A CA 1
ATOM 2693 C C . PRO A 1 353 ? 42.203 13.245 -37.820 1.00 69.62 353 PRO A C 1
ATOM 2695 O O . PRO A 1 353 ? 42.059 12.109 -37.367 1.00 69.62 353 PRO A O 1
ATOM 2698 N N . GLY A 1 354 ? 42.988 14.181 -37.270 1.00 66.00 354 GLY A N 1
ATOM 2699 C CA . GLY A 1 354 ? 43.788 13.934 -36.077 1.00 66.00 354 GLY A CA 1
ATOM 2700 C C . GLY A 1 354 ? 42.902 13.289 -35.029 1.00 66.00 354 GLY A C 1
ATOM 2701 O O . GLY A 1 354 ? 41.850 13.851 -34.718 1.00 66.00 354 GLY A O 1
ATOM 2702 N N . GLU A 1 355 ? 43.284 12.088 -34.582 1.00 61.97 355 GLU A N 1
ATOM 2703 C CA . GLU A 1 355 ? 42.503 11.319 -33.621 1.00 61.97 355 GLU A CA 1
ATOM 2704 C C . GLU A 1 355 ? 42.082 12.273 -32.497 1.00 61.97 355 GLU A C 1
ATOM 2706 O O . GLU A 1 355 ? 42.964 12.916 -31.905 1.00 61.97 355 GLU A O 1
ATOM 2711 N N . PRO A 1 356 ? 40.767 12.462 -32.253 1.00 61.09 356 PRO A N 1
ATOM 2712 C CA . PRO A 1 356 ? 40.315 13.307 -31.161 1.00 61.09 356 PRO A CA 1
ATOM 2713 C C . PRO A 1 356 ? 41.077 12.865 -29.920 1.00 61.09 356 PRO A C 1
ATOM 2715 O O . PRO A 1 356 ? 41.203 11.670 -29.655 1.00 61.09 356 PRO A O 1
ATOM 2718 N N . SER A 1 357 ? 41.707 13.826 -29.245 1.00 63.88 357 SER A N 1
ATOM 2719 C CA . SER A 1 357 ? 42.713 13.534 -28.234 1.00 63.88 357 SER A CA 1
ATOM 2720 C C . SER A 1 357 ? 42.139 12.562 -27.204 1.00 63.88 357 SER A C 1
ATOM 2722 O O . SER A 1 357 ? 41.306 12.924 -26.376 1.00 63.88 357 SER A O 1
ATOM 2724 N N . ALA A 1 358 ? 42.610 11.312 -27.238 1.00 64.38 358 ALA A N 1
ATOM 2725 C CA . ALA A 1 358 ? 42.137 10.242 -26.357 1.00 64.38 358 ALA A CA 1
ATOM 2726 C C . ALA A 1 358 ? 42.245 10.624 -24.868 1.00 64.38 358 ALA A C 1
ATOM 2728 O O . ALA A 1 358 ? 41.546 10.078 -24.016 1.00 64.38 358 ALA A O 1
ATOM 2729 N N . LEU A 1 359 ? 43.100 11.607 -24.556 1.00 68.69 359 LEU A N 1
ATOM 2730 C CA . LEU A 1 359 ? 43.252 12.197 -23.234 1.00 68.69 359 LEU A CA 1
ATOM 2731 C C . LEU A 1 359 ? 42.032 13.005 -22.746 1.00 68.69 359 LEU A C 1
ATOM 2733 O O . LEU A 1 359 ? 41.822 13.089 -21.540 1.00 68.69 359 LEU A O 1
ATOM 2737 N N . LEU A 1 360 ? 41.224 13.595 -23.632 1.00 80.19 360 LEU A N 1
ATOM 2738 C CA . LEU A 1 360 ? 40.048 14.374 -23.229 1.00 80.19 360 LEU A CA 1
ATOM 2739 C C . LEU A 1 360 ? 38.826 13.479 -22.963 1.00 80.19 360 LEU A C 1
ATOM 2741 O O . LEU A 1 360 ? 38.004 13.784 -22.097 1.00 80.19 360 LEU A O 1
ATOM 2745 N N . GLU A 1 361 ? 38.731 12.339 -23.652 1.00 78.94 361 GLU A N 1
ATOM 2746 C CA . GLU A 1 361 ? 37.589 11.427 -23.536 1.00 78.94 361 GLU A CA 1
ATOM 2747 C C . GLU A 1 361 ? 37.490 10.788 -22.143 1.00 78.94 361 GLU A C 1
ATOM 2749 O O . GLU A 1 361 ? 36.420 10.819 -21.528 1.00 78.94 361 GLU A O 1
ATOM 2754 N N . TRP A 1 362 ? 38.599 10.283 -21.583 1.00 87.88 362 TRP A N 1
ATOM 2755 C CA . TRP A 1 362 ? 38.578 9.646 -20.256 1.00 87.88 362 TRP A CA 1
ATOM 2756 C C . TRP A 1 362 ? 38.332 10.639 -19.111 1.00 87.88 362 TRP A C 1
ATOM 2758 O O . TRP A 1 362 ? 37.741 10.278 -18.084 1.00 87.88 362 TRP A O 1
ATOM 2768 N N . ALA A 1 363 ? 38.757 11.895 -19.280 1.00 89.81 363 ALA A N 1
ATOM 2769 C CA . ALA A 1 363 ? 38.566 12.942 -18.282 1.00 89.81 363 ALA A CA 1
ATOM 2770 C C . ALA A 1 363 ? 37.071 13.218 -18.061 1.00 89.81 363 ALA A C 1
ATOM 2772 O O . ALA A 1 363 ? 36.616 13.302 -16.917 1.00 89.81 363 ALA A O 1
ATOM 2773 N N . SER A 1 364 ? 36.292 13.267 -19.148 1.00 83.44 364 SER A N 1
ATOM 2774 C CA . SER A 1 364 ? 34.850 13.522 -19.093 1.00 83.44 364 SER A CA 1
ATOM 2775 C C . SER A 1 364 ? 34.093 12.464 -18.280 1.00 83.44 364 SER A C 1
ATOM 2777 O O . SER A 1 364 ? 33.300 12.806 -17.397 1.00 83.44 364 SER A O 1
ATOM 2779 N N . GLY A 1 365 ? 34.380 11.175 -18.491 1.00 90.94 365 GLY A N 1
ATOM 2780 C CA . GLY A 1 365 ? 33.703 10.126 -17.739 1.00 90.94 365 GLY A CA 1
ATOM 2781 C C . GLY A 1 365 ? 34.217 9.941 -16.321 1.00 90.94 365 GLY A C 1
ATOM 2782 O O . GLY A 1 365 ? 33.429 9.609 -15.438 1.00 90.94 365 GLY A O 1
ATOM 2783 N N . THR A 1 366 ? 35.485 10.252 -16.048 1.00 93.00 366 THR A N 1
ATOM 2784 C CA . THR A 1 366 ? 35.995 10.281 -14.667 1.00 93.00 366 THR A CA 1
ATOM 2785 C C . THR A 1 366 ? 35.267 11.343 -13.842 1.00 93.00 366 THR A C 1
ATOM 2787 O O . THR A 1 366 ? 34.788 11.053 -12.745 1.00 93.00 366 THR A O 1
ATOM 2790 N N . ILE A 1 367 ? 35.104 12.554 -14.389 1.00 93.12 367 ILE A N 1
ATOM 2791 C CA . ILE A 1 367 ? 34.345 13.636 -13.744 1.00 93.12 367 ILE A CA 1
ATOM 2792 C C . ILE A 1 367 ? 32.887 13.213 -13.520 1.00 93.12 367 ILE A C 1
ATOM 2794 O O . ILE A 1 367 ? 32.354 13.410 -12.425 1.00 93.12 367 ILE A O 1
ATOM 2798 N N . PHE A 1 368 ? 32.256 12.578 -14.514 1.00 94.62 368 PHE A N 1
ATOM 2799 C CA . PHE A 1 368 ? 30.898 12.050 -14.377 1.00 94.62 368 PHE A CA 1
ATOM 2800 C C . PHE A 1 368 ? 30.772 11.070 -13.203 1.00 94.62 368 PHE A C 1
ATOM 2802 O O . PHE A 1 368 ? 29.867 11.219 -12.382 1.00 94.62 368 PHE A O 1
ATOM 2809 N N . TRP A 1 369 ? 31.675 10.090 -13.082 1.00 95.50 369 TRP A N 1
ATOM 2810 C CA . TRP A 1 369 ? 31.614 9.100 -12.003 1.00 95.50 369 TRP A CA 1
ATOM 2811 C C . TRP A 1 369 ? 31.927 9.688 -10.633 1.00 95.50 369 TRP A C 1
ATOM 2813 O O . TRP A 1 369 ? 31.305 9.270 -9.660 1.00 95.50 369 TRP A O 1
ATOM 2823 N N . ILE A 1 370 ? 32.819 10.681 -10.541 1.00 96.00 370 ILE A N 1
ATOM 2824 C CA . ILE A 1 370 ? 33.035 11.435 -9.297 1.00 96.00 370 ILE A CA 1
ATOM 2825 C C . ILE A 1 370 ? 31.731 12.118 -8.881 1.00 96.00 370 ILE A C 1
ATOM 2827 O O . ILE A 1 370 ? 31.299 11.980 -7.738 1.00 96.00 370 ILE A O 1
ATOM 2831 N N . PHE A 1 371 ? 31.062 12.802 -9.809 1.00 95.44 371 PHE A N 1
ATOM 2832 C CA . PHE A 1 371 ? 29.800 13.476 -9.522 1.00 95.44 371 PHE A CA 1
ATOM 2833 C C . PHE A 1 371 ? 28.686 12.489 -9.144 1.00 95.44 371 PHE A C 1
ATOM 2835 O O . PHE A 1 371 ? 27.988 12.686 -8.148 1.00 95.44 371 PHE A O 1
ATOM 2842 N N . ALA A 1 372 ? 28.564 11.380 -9.878 1.00 93.06 372 ALA A N 1
ATOM 2843 C CA . ALA A 1 372 ? 27.632 10.305 -9.557 1.00 93.06 372 ALA A CA 1
ATOM 2844 C C . ALA A 1 372 ? 27.918 9.712 -8.166 1.00 93.06 372 ALA A C 1
ATOM 2846 O O . ALA A 1 372 ? 26.995 9.549 -7.371 1.00 93.06 372 ALA A O 1
ATOM 2847 N N . ALA A 1 373 ? 29.186 9.456 -7.829 1.00 94.31 373 ALA A N 1
ATOM 2848 C CA . ALA A 1 373 ? 29.591 8.956 -6.519 1.00 94.31 373 ALA A CA 1
ATOM 2849 C C . ALA A 1 373 ? 29.267 9.951 -5.396 1.00 94.31 373 ALA A C 1
ATOM 2851 O O . ALA A 1 373 ? 28.793 9.532 -4.341 1.00 94.31 373 ALA A O 1
ATOM 2852 N N . VAL A 1 374 ? 29.444 11.257 -5.623 1.00 95.88 374 VAL A N 1
ATOM 2853 C CA . VAL A 1 374 ? 29.053 12.308 -4.670 1.00 95.88 374 VAL A CA 1
ATOM 2854 C C . VAL A 1 374 ? 27.539 12.328 -4.462 1.00 95.88 374 VAL A C 1
ATOM 2856 O O . VAL A 1 374 ? 27.093 12.350 -3.317 1.00 95.88 374 VAL A O 1
ATOM 2859 N N . ILE A 1 375 ? 26.734 12.258 -5.530 1.00 93.50 375 ILE A N 1
ATOM 2860 C CA . ILE A 1 375 ? 25.265 12.213 -5.424 1.00 93.50 375 ILE A CA 1
ATOM 2861 C C . ILE A 1 375 ? 24.811 10.968 -4.661 1.00 93.50 375 ILE A C 1
ATOM 2863 O O . ILE A 1 375 ? 23.999 11.067 -3.742 1.00 93.50 375 ILE A O 1
ATOM 2867 N N . VAL A 1 376 ? 25.337 9.795 -5.019 1.00 93.94 376 VAL A N 1
ATOM 2868 C CA . VAL A 1 376 ? 24.978 8.527 -4.371 1.00 93.94 376 VAL A CA 1
ATOM 2869 C C . VAL A 1 376 ? 25.444 8.508 -2.919 1.00 93.94 376 VAL A C 1
ATOM 2871 O O . VAL A 1 376 ? 24.689 8.093 -2.043 1.00 93.94 376 VAL A O 1
ATOM 2874 N N . GLY A 1 377 ? 26.649 9.008 -2.642 1.00 93.12 377 GLY A N 1
ATOM 2875 C CA . GLY A 1 377 ? 27.186 9.156 -1.293 1.00 93.12 377 GLY A CA 1
ATOM 2876 C C . GLY A 1 377 ? 26.338 10.098 -0.441 1.00 93.12 377 GLY A C 1
ATOM 2877 O O . GLY A 1 377 ? 25.972 9.752 0.679 1.00 93.12 377 GLY A O 1
ATOM 2878 N N . TYR A 1 378 ? 25.938 11.247 -0.986 1.00 93.31 378 TYR A N 1
ATOM 2879 C CA . TYR A 1 378 ? 25.038 12.180 -0.312 1.00 93.31 378 TYR A CA 1
ATOM 2880 C C . TYR A 1 378 ? 23.660 11.557 -0.051 1.00 93.31 378 TYR A C 1
ATOM 2882 O O . TYR A 1 378 ? 23.160 11.620 1.074 1.00 93.31 378 TYR A O 1
ATOM 2890 N N . ALA A 1 379 ? 23.070 10.883 -1.044 1.00 92.62 379 ALA A N 1
ATOM 2891 C CA . ALA A 1 379 ? 21.812 10.156 -0.885 1.00 92.62 379 ALA A CA 1
ATOM 2892 C C . ALA A 1 379 ? 21.918 9.072 0.202 1.00 92.62 379 ALA A C 1
ATOM 2894 O O . ALA A 1 379 ? 21.025 8.947 1.041 1.00 92.62 379 ALA A O 1
ATOM 2895 N N . ALA A 1 380 ? 23.033 8.337 0.246 1.00 91.50 380 ALA A N 1
ATOM 2896 C CA . ALA A 1 380 ? 23.320 7.357 1.285 1.00 91.50 380 ALA A CA 1
ATOM 2897 C C . ALA A 1 380 ? 23.429 8.011 2.669 1.00 91.50 380 ALA A C 1
ATOM 2899 O O . ALA A 1 380 ? 22.807 7.527 3.610 1.00 91.50 380 ALA A O 1
ATOM 2900 N N . ILE A 1 381 ? 24.142 9.132 2.808 1.00 90.25 381 ILE A N 1
ATOM 2901 C CA . ILE A 1 381 ? 24.257 9.862 4.081 1.00 90.25 381 ILE A CA 1
ATOM 2902 C C . ILE A 1 381 ? 22.879 10.334 4.562 1.00 90.25 381 ILE A C 1
ATOM 2904 O O . ILE A 1 381 ? 22.517 10.085 5.711 1.00 90.25 381 ILE A O 1
ATOM 2908 N N . VAL A 1 382 ? 22.070 10.944 3.691 1.00 89.81 382 VAL A N 1
ATOM 2909 C CA . VAL A 1 382 ? 20.705 11.389 4.029 1.00 89.81 382 VAL A CA 1
ATOM 2910 C C . VAL A 1 382 ? 19.816 10.207 4.431 1.00 89.81 382 VAL A C 1
ATOM 2912 O O . VAL A 1 382 ? 19.026 10.303 5.374 1.00 89.81 382 VAL A O 1
ATOM 2915 N N . TYR A 1 383 ? 19.950 9.073 3.744 1.00 89.19 383 TYR A N 1
ATOM 2916 C CA . TYR A 1 383 ? 19.136 7.889 3.998 1.00 89.19 383 TYR A CA 1
ATOM 2917 C C . TYR A 1 383 ? 19.552 7.122 5.269 1.00 89.19 383 TYR A C 1
ATOM 2919 O O . TYR A 1 383 ? 18.681 6.662 6.021 1.00 89.19 383 TYR A O 1
ATOM 2927 N N . PHE A 1 384 ? 20.860 6.987 5.525 1.00 88.31 384 PHE A N 1
ATOM 2928 C CA . PHE A 1 384 ? 21.435 6.168 6.600 1.00 88.31 384 PHE A CA 1
ATOM 2929 C C . PHE A 1 384 ? 21.841 6.940 7.860 1.00 88.31 384 PHE A C 1
ATOM 2931 O O . PHE A 1 384 ? 21.947 6.300 8.907 1.00 88.31 384 PHE A O 1
ATOM 2938 N N . GLY A 1 385 ? 22.031 8.263 7.797 1.00 84.25 385 GLY A N 1
ATOM 2939 C CA . GLY A 1 385 ? 22.706 9.070 8.829 1.00 84.25 385 GLY A CA 1
ATOM 2940 C C . GLY A 1 385 ? 22.256 8.823 10.272 1.00 84.25 385 GLY A C 1
ATOM 2941 O O . GLY A 1 385 ? 23.084 8.785 11.170 1.00 84.25 385 GLY A O 1
ATOM 2942 N N . ASP A 1 386 ? 20.978 8.513 10.487 1.00 69.25 386 ASP A N 1
ATOM 2943 C CA . ASP A 1 386 ? 20.442 8.223 11.827 1.00 69.25 386 ASP A CA 1
ATOM 2944 C C . ASP A 1 386 ? 19.881 6.800 11.991 1.00 69.25 386 ASP A C 1
ATOM 2946 O O . ASP A 1 386 ? 19.413 6.445 13.072 1.00 69.25 386 ASP A O 1
ATOM 2950 N N . LYS A 1 387 ? 19.867 5.967 10.939 1.00 70.62 387 LYS A N 1
ATOM 2951 C CA . LYS A 1 387 ? 19.528 4.540 11.114 1.00 70.62 387 LYS A CA 1
ATOM 2952 C C . LYS A 1 387 ? 20.666 3.799 11.827 1.00 70.62 387 LYS A C 1
ATOM 2954 O O . LYS A 1 387 ? 20.437 2.722 12.375 1.00 70.62 387 LYS A O 1
ATOM 2959 N N . GLY A 1 388 ? 21.867 4.391 11.827 1.00 68.31 388 GLY A N 1
ATOM 2960 C CA . GLY A 1 388 ? 23.119 3.699 12.087 1.00 68.31 388 GLY A CA 1
ATOM 2961 C C . GLY A 1 388 ? 23.365 2.662 10.989 1.00 68.31 388 GLY A C 1
ATOM 2962 O O . GLY A 1 388 ? 22.440 2.019 10.497 1.00 68.31 388 GLY A O 1
ATOM 2963 N N . LEU A 1 389 ? 24.617 2.413 10.614 1.00 64.25 389 LEU A N 1
ATOM 2964 C CA . LEU A 1 389 ? 24.951 1.281 9.729 1.00 64.25 389 LEU A CA 1
ATOM 2965 C C . LEU A 1 389 ? 24.723 -0.089 10.401 1.00 64.25 389 LEU A C 1
ATOM 2967 O O . LEU A 1 389 ? 25.105 -1.133 9.878 1.00 64.25 389 LEU A O 1
ATOM 2971 N N . GLN A 1 390 ? 24.094 -0.114 11.576 1.00 65.88 390 GLN A N 1
ATOM 2972 C CA . GLN A 1 390 ? 23.782 -1.338 12.276 1.00 65.88 390 GLN A CA 1
ATOM 2973 C C . GLN A 1 390 ? 22.667 -2.080 11.526 1.00 65.88 390 GLN A C 1
ATOM 2975 O O . GLN A 1 390 ? 21.501 -1.689 11.518 1.00 65.88 390 GLN A O 1
ATOM 2980 N N . ILE A 1 391 ? 23.020 -3.240 10.968 1.00 73.31 391 ILE A N 1
ATOM 2981 C CA . ILE A 1 391 ? 22.120 -4.245 10.359 1.00 73.31 391 ILE A CA 1
ATOM 2982 C C . ILE A 1 391 ? 21.080 -4.781 11.382 1.00 73.31 391 ILE A C 1
ATOM 2984 O O . ILE A 1 391 ? 20.244 -5.636 11.090 1.00 73.31 391 ILE A O 1
ATOM 2988 N N . THR A 1 392 ? 21.065 -4.246 12.605 1.00 74.50 392 THR A N 1
ATOM 2989 C CA . THR A 1 392 ? 20.086 -4.534 13.652 1.00 74.50 392 THR A CA 1
ATOM 2990 C C . THR A 1 392 ? 18.654 -4.311 13.183 1.00 74.50 392 THR A C 1
ATOM 2992 O O . THR A 1 392 ? 17.784 -5.064 13.605 1.00 74.50 392 THR A O 1
ATOM 2995 N N . TRP A 1 393 ? 18.381 -3.363 12.278 1.00 68.06 393 TRP A N 1
ATOM 2996 C CA . TRP A 1 393 ? 17.033 -3.183 11.724 1.00 68.06 393 TRP A CA 1
ATOM 2997 C C . TRP A 1 393 ? 16.579 -4.387 10.885 1.00 68.06 393 TRP A C 1
ATOM 2999 O O . TRP A 1 393 ? 15.438 -4.819 11.029 1.00 68.06 393 TRP A O 1
ATOM 3009 N N . LEU A 1 394 ? 17.465 -4.966 10.066 1.00 73.19 394 LEU A N 1
ATOM 3010 C CA . LEU A 1 394 ? 17.159 -6.130 9.233 1.00 73.19 394 LEU A CA 1
ATOM 3011 C C . LEU A 1 394 ? 17.000 -7.376 10.105 1.00 73.19 394 LEU A C 1
ATOM 3013 O O . LEU A 1 394 ? 16.076 -8.163 9.912 1.00 73.19 394 LEU A O 1
ATOM 3017 N N . ARG A 1 395 ? 17.848 -7.512 11.130 1.00 80.69 395 ARG A N 1
ATOM 3018 C CA . ARG A 1 395 ? 17.721 -8.571 12.134 1.00 80.69 395 ARG A CA 1
ATOM 3019 C C . ARG A 1 395 ? 16.417 -8.446 12.925 1.00 80.69 395 ARG A C 1
ATOM 3021 O O . ARG A 1 395 ? 15.719 -9.441 13.070 1.00 80.69 395 ARG A O 1
ATOM 3028 N N . ARG A 1 396 ? 16.037 -7.237 13.352 1.00 77.12 396 ARG A N 1
ATOM 3029 C CA . ARG A 1 396 ? 14.747 -6.959 14.006 1.00 77.12 396 ARG A CA 1
ATOM 3030 C C . ARG A 1 396 ? 13.572 -7.214 13.075 1.00 77.12 396 ARG A C 1
ATOM 3032 O O . ARG A 1 396 ? 12.579 -7.767 13.523 1.00 77.12 396 ARG A O 1
ATOM 3039 N N . LEU A 1 397 ? 13.668 -6.845 11.797 1.00 71.75 397 LEU A N 1
ATOM 3040 C CA . LEU A 1 397 ? 12.645 -7.150 10.798 1.00 71.75 397 LEU A CA 1
ATOM 3041 C C . LEU A 1 397 ? 12.475 -8.665 10.663 1.00 71.75 397 LEU A C 1
ATOM 3043 O O . LEU A 1 397 ? 11.354 -9.159 10.713 1.00 71.75 397 LEU A O 1
ATOM 3047 N N . TRP A 1 398 ? 13.580 -9.403 10.559 1.00 79.31 398 TRP A N 1
ATOM 3048 C CA . TRP A 1 398 ? 13.573 -10.858 10.454 1.00 79.31 398 TRP A CA 1
ATOM 3049 C C . TRP A 1 398 ? 13.041 -11.532 11.722 1.00 79.31 398 TRP A C 1
ATOM 3051 O O . TRP A 1 398 ? 12.216 -12.438 11.645 1.00 79.31 398 TRP A O 1
ATOM 3061 N N . GLU A 1 399 ? 13.448 -11.066 12.902 1.00 86.56 399 GLU A N 1
ATOM 3062 C CA . GLU A 1 399 ? 12.932 -11.536 14.190 1.00 86.56 399 GLU A CA 1
ATOM 3063 C C . GLU A 1 399 ? 11.442 -11.216 14.352 1.00 86.56 399 GLU A C 1
ATOM 3065 O O . GLU A 1 399 ? 10.683 -12.085 14.776 1.00 86.56 399 GLU A O 1
ATOM 3070 N N . MET A 1 400 ? 11.000 -10.025 13.941 1.00 78.94 400 MET A N 1
ATOM 3071 C CA . MET A 1 400 ? 9.594 -9.618 13.937 1.00 78.94 400 MET A CA 1
ATOM 3072 C C . MET A 1 400 ? 8.765 -10.498 12.999 1.00 78.94 400 MET A C 1
ATOM 3074 O O . MET A 1 400 ? 7.709 -10.992 13.396 1.00 78.94 400 MET A O 1
ATOM 3078 N N . LEU A 1 401 ? 9.247 -10.730 11.774 1.00 75.44 401 LEU A N 1
ATOM 3079 C CA . LEU A 1 401 ? 8.579 -11.570 10.784 1.00 75.44 401 LEU A CA 1
ATOM 3080 C C . LEU A 1 401 ? 8.471 -13.012 11.290 1.00 75.44 401 LEU A C 1
ATOM 3082 O O . LEU A 1 401 ? 7.398 -13.610 11.251 1.00 75.44 401 LEU A O 1
ATOM 3086 N N . ARG A 1 402 ? 9.558 -13.539 11.864 1.00 87.50 402 ARG A N 1
ATOM 3087 C CA . ARG A 1 402 ? 9.614 -14.885 12.442 1.00 87.50 402 ARG A CA 1
ATOM 3088 C C . ARG A 1 402 ? 8.704 -15.027 13.664 1.00 87.50 402 ARG A C 1
ATOM 3090 O O . ARG A 1 402 ? 8.021 -16.040 13.797 1.00 87.50 402 ARG A O 1
ATOM 3097 N N . TRP A 1 403 ? 8.664 -14.028 14.547 1.00 86.94 403 TRP A N 1
ATOM 3098 C CA . TRP A 1 403 ? 7.767 -14.019 15.706 1.00 86.94 403 TRP A CA 1
ATOM 3099 C C . TRP A 1 403 ? 6.304 -13.975 15.272 1.00 86.94 403 TRP A C 1
ATOM 3101 O O . TRP A 1 403 ? 5.492 -14.744 15.777 1.00 86.94 403 TRP A O 1
ATOM 3111 N N . ARG A 1 404 ? 5.966 -13.153 14.275 1.00 77.56 404 ARG A N 1
ATOM 3112 C CA . ARG A 1 404 ? 4.600 -13.085 13.749 1.00 77.56 404 ARG A CA 1
ATOM 3113 C C . ARG A 1 404 ? 4.178 -14.328 12.998 1.00 77.56 404 ARG A C 1
ATOM 3115 O O . ARG A 1 404 ? 3.035 -14.736 13.144 1.00 77.56 404 ARG A O 1
ATOM 3122 N N . TRP A 1 405 ? 5.081 -14.954 12.253 1.00 80.62 405 TRP A N 1
ATOM 3123 C CA . TRP A 1 405 ? 4.810 -16.248 11.636 1.00 80.62 405 TRP A CA 1
ATOM 3124 C C . TRP A 1 405 ? 4.442 -17.293 12.695 1.00 80.62 405 TRP A C 1
ATOM 3126 O O . TRP A 1 405 ? 3.446 -18.002 12.565 1.00 80.62 405 TRP A O 1
ATOM 3136 N N . ARG A 1 406 ? 5.187 -17.320 13.808 1.00 89.25 406 ARG A N 1
ATOM 3137 C CA . ARG A 1 406 ? 4.858 -18.171 14.960 1.00 89.25 406 ARG A CA 1
ATOM 3138 C C . ARG A 1 406 ? 3.534 -17.777 15.611 1.00 89.25 406 ARG A C 1
ATOM 3140 O O . ARG A 1 406 ? 2.758 -18.665 15.929 1.00 89.25 406 ARG A O 1
ATOM 3147 N N . ALA A 1 407 ? 3.248 -16.486 15.767 1.00 78.75 407 ALA A N 1
ATOM 3148 C CA . ALA A 1 407 ? 1.980 -16.007 16.320 1.00 78.75 407 ALA A CA 1
ATOM 3149 C C . ALA A 1 407 ? 0.778 -16.375 15.428 1.00 78.75 407 ALA A C 1
ATOM 3151 O O . ALA A 1 407 ? -0.284 -16.741 15.931 1.00 78.75 407 ALA A O 1
ATOM 3152 N N . LEU A 1 408 ? 0.945 -16.344 14.103 1.00 78.31 408 LEU A N 1
ATOM 3153 C CA . LEU A 1 408 ? -0.058 -16.817 13.148 1.00 78.31 408 LEU A CA 1
ATOM 3154 C C . LEU A 1 408 ? -0.289 -18.328 13.312 1.00 78.31 408 LEU A C 1
ATOM 3156 O O . LEU A 1 408 ? -1.425 -18.781 13.404 1.00 78.31 408 LEU A O 1
ATOM 3160 N N . GLY A 1 409 ? 0.792 -19.103 13.446 1.00 82.31 409 GLY A N 1
ATOM 3161 C CA . GLY A 1 409 ? 0.712 -20.535 13.742 1.00 82.31 409 GLY A CA 1
ATOM 3162 C C . GLY A 1 409 ? 0.023 -20.830 15.078 1.00 82.31 409 GLY A C 1
ATOM 3163 O O . GLY A 1 409 ? -0.827 -21.711 15.149 1.00 82.31 409 GLY A O 1
ATOM 3164 N N . GLN A 1 410 ? 0.328 -20.061 16.125 1.00 86.56 410 GLN A N 1
ATOM 3165 C CA . GLN A 1 410 ? -0.283 -20.205 17.450 1.00 86.56 410 GLN A CA 1
ATOM 3166 C C . GLN A 1 410 ? -1.765 -19.822 17.457 1.00 86.56 410 GLN A C 1
ATOM 3168 O O . GLN A 1 410 ? -2.561 -20.513 18.081 1.00 86.56 410 GLN A O 1
ATOM 3173 N N . SER A 1 411 ? -2.153 -18.758 16.751 1.00 77.00 411 SER A N 1
ATOM 3174 C CA . SER A 1 411 ? -3.565 -18.364 16.618 1.00 77.00 411 SER A CA 1
ATOM 3175 C C . SER A 1 411 ? -4.374 -19.370 15.798 1.00 77.00 411 SER A C 1
ATOM 3177 O O . SER A 1 411 ? -5.518 -19.662 16.135 1.00 77.00 411 SER A O 1
ATOM 3179 N N . PHE A 1 412 ? -3.771 -19.976 14.775 1.00 79.81 412 PHE A N 1
ATOM 3180 C CA . PHE A 1 412 ? -4.384 -21.091 14.058 1.00 79.81 412 PHE A CA 1
ATOM 3181 C C . PHE A 1 412 ? -4.546 -22.329 14.956 1.00 79.81 412 PHE A C 1
ATOM 3183 O O . PHE A 1 412 ? -5.599 -22.967 14.956 1.00 79.81 412 PHE A O 1
ATOM 3190 N N . GLN A 1 413 ? -3.532 -22.646 15.767 1.00 86.62 413 GLN A N 1
ATOM 3191 C CA . GLN A 1 413 ? -3.602 -23.736 16.744 1.00 86.62 413 GLN A CA 1
ATOM 3192 C C . GLN A 1 413 ? -4.660 -23.481 17.821 1.00 86.62 413 GLN A C 1
ATOM 3194 O O . GLN A 1 413 ? -5.404 -24.402 18.147 1.00 86.62 413 GLN A O 1
ATOM 3199 N N . SER A 1 414 ? -4.774 -22.257 18.346 1.00 83.88 414 SER A N 1
ATOM 3200 C CA . SER A 1 414 ? -5.783 -21.924 19.357 1.00 83.88 414 SER A CA 1
ATOM 3201 C C . SER A 1 414 ? -7.198 -21.920 18.783 1.00 83.88 414 SER A C 1
ATOM 3203 O O . SER A 1 414 ? -8.108 -22.436 19.422 1.00 83.88 414 SER A O 1
ATOM 3205 N N . TRP A 1 415 ? -7.394 -21.433 17.554 1.00 80.81 415 TRP A N 1
ATOM 3206 C CA . TRP A 1 415 ? -8.670 -21.552 16.842 1.00 80.81 415 TRP A CA 1
ATOM 3207 C C . TRP A 1 415 ? -9.070 -23.018 16.633 1.00 80.81 415 TRP A C 1
ATOM 3209 O O . TRP A 1 415 ? -10.201 -23.404 16.924 1.00 80.81 415 TRP A O 1
ATOM 3219 N N . ARG A 1 416 ? -8.120 -23.863 16.211 1.00 85.00 416 ARG A N 1
ATOM 3220 C CA . ARG A 1 416 ? -8.343 -25.306 16.063 1.00 85.00 416 ARG A CA 1
ATOM 3221 C C . ARG A 1 416 ? -8.643 -25.976 17.409 1.00 85.00 416 ARG A C 1
ATOM 3223 O O . ARG A 1 416 ? -9.512 -26.839 17.468 1.00 85.00 416 ARG A O 1
ATOM 3230 N N . ALA A 1 417 ? -7.969 -25.568 18.484 1.00 85.62 417 ALA A N 1
ATOM 3231 C CA . ALA A 1 417 ? -8.242 -26.057 19.834 1.00 85.62 417 ALA A CA 1
ATOM 3232 C C . ALA A 1 417 ? -9.643 -25.653 20.318 1.00 85.62 417 ALA A C 1
ATOM 3234 O O . ALA A 1 417 ? -10.325 -26.487 20.903 1.00 85.62 417 ALA A O 1
ATOM 3235 N N . HIS A 1 418 ? -10.099 -24.432 20.012 1.00 77.19 418 HIS A N 1
ATOM 3236 C CA . HIS A 1 418 ? -11.455 -23.975 20.324 1.00 77.19 418 HIS A CA 1
ATOM 3237 C C . HIS A 1 418 ? -12.533 -24.766 19.576 1.00 77.19 418 HIS A C 1
ATOM 3239 O O . HIS A 1 418 ? -13.511 -25.186 20.184 1.00 77.19 418 HIS A O 1
ATOM 3245 N N . LEU A 1 419 ? -12.330 -25.060 18.289 1.00 76.75 419 LEU A N 1
ATOM 3246 C CA . LEU A 1 419 ? -13.254 -25.907 17.526 1.00 76.75 419 LEU A CA 1
ATOM 3247 C C . LEU A 1 419 ? -13.357 -27.329 18.093 1.00 76.75 419 LEU A C 1
ATOM 3249 O O . LEU A 1 419 ? -14.436 -27.915 18.123 1.00 76.75 419 LEU A O 1
ATOM 3253 N N . ILE A 1 420 ? -12.236 -27.886 18.558 1.00 81.44 420 ILE A N 1
ATOM 3254 C CA . ILE A 1 420 ? -12.212 -29.215 19.177 1.00 81.44 420 ILE A CA 1
ATOM 3255 C C . ILE A 1 420 ? -12.852 -29.169 20.573 1.00 81.44 420 ILE A C 1
ATOM 3257 O O . ILE A 1 420 ? -13.603 -30.078 20.919 1.00 81.44 420 ILE A O 1
ATOM 3261 N N . SER A 1 421 ? -12.606 -28.118 21.364 1.00 74.62 421 SER A N 1
ATOM 3262 C CA . SER A 1 421 ? -13.172 -27.987 22.712 1.00 74.62 421 SER A CA 1
ATOM 3263 C C . SER A 1 421 ? -14.672 -27.723 22.707 1.00 74.62 421 SER A C 1
ATOM 3265 O O . SER A 1 421 ? -15.370 -28.274 23.553 1.00 74.62 421 SER A O 1
ATOM 3267 N N . ASP A 1 422 ? -15.174 -26.924 21.764 1.00 70.44 422 ASP A N 1
ATOM 3268 C CA . ASP A 1 422 ? -16.604 -26.619 21.659 1.00 70.44 422 ASP A CA 1
ATOM 3269 C C . ASP A 1 422 ? -17.392 -27.863 21.221 1.00 70.44 422 ASP A C 1
ATOM 3271 O O . ASP A 1 422 ? -18.445 -28.156 21.785 1.00 70.44 422 ASP A O 1
ATOM 3275 N N . ASN A 1 423 ? -16.831 -28.676 20.319 1.00 64.94 423 ASN A N 1
ATOM 3276 C CA . ASN A 1 423 ? -17.415 -29.968 19.949 1.00 64.94 423 ASN A CA 1
ATOM 3277 C C . ASN A 1 423 ? -17.309 -31.014 21.075 1.00 64.94 423 ASN A C 1
ATOM 3279 O O . ASN A 1 423 ? -18.238 -31.795 21.273 1.00 64.94 423 ASN A O 1
ATOM 3283 N N . ALA A 1 424 ? -16.220 -31.019 21.852 1.00 64.38 424 ALA A N 1
ATOM 3284 C CA . ALA A 1 424 ? -16.070 -31.916 23.001 1.00 64.38 424 ALA A CA 1
ATOM 3285 C C . ALA A 1 424 ? -17.000 -31.544 24.172 1.00 64.38 424 ALA A C 1
ATOM 3287 O O . ALA A 1 424 ? -17.479 -32.427 24.880 1.00 64.38 424 ALA A O 1
ATOM 3288 N N . GLN A 1 425 ? -17.291 -30.254 24.368 1.00 59.38 425 GLN A N 1
ATOM 3289 C CA . GLN A 1 425 ? -18.239 -29.785 25.385 1.00 59.38 425 GLN A CA 1
ATOM 3290 C C . GLN A 1 425 ? -19.699 -29.947 24.950 1.00 59.38 425 GLN A C 1
ATOM 3292 O O . GLN A 1 425 ? -20.545 -30.218 25.798 1.00 59.38 425 GLN A O 1
ATOM 3297 N N . ALA A 1 426 ? -20.003 -29.854 23.652 1.00 55.94 426 ALA A N 1
ATOM 3298 C CA . ALA A 1 426 ? -21.337 -30.153 23.129 1.00 55.94 426 ALA A CA 1
ATOM 3299 C C . ALA A 1 426 ? -21.700 -31.651 23.222 1.00 55.94 426 ALA A C 1
ATOM 3301 O O . ALA A 1 426 ? -22.880 -31.989 23.257 1.00 55.94 426 ALA A O 1
ATOM 3302 N N . GLY A 1 427 ? -20.702 -32.543 23.294 1.00 51.75 427 GLY A N 1
ATOM 3303 C CA . GLY A 1 427 ? -20.893 -33.997 23.370 1.00 51.75 427 GLY A CA 1
ATOM 3304 C C . GLY A 1 427 ? -20.879 -34.616 24.774 1.00 51.75 427 GLY A C 1
ATOM 3305 O O . GLY A 1 427 ? -21.097 -35.819 24.886 1.00 51.75 427 GLY A O 1
ATOM 3306 N N . ALA A 1 428 ? -20.625 -33.849 25.843 1.00 45.34 428 ALA A N 1
ATOM 3307 C CA . ALA A 1 428 ? -20.491 -34.389 27.201 1.00 45.34 428 ALA A CA 1
ATOM 3308 C C . ALA A 1 428 ? -21.687 -34.008 28.104 1.00 45.34 428 ALA A C 1
ATOM 3310 O O . ALA A 1 428 ? -21.673 -32.944 28.733 1.00 45.34 428 ALA A O 1
ATOM 3311 N N . PRO A 1 429 ? -22.720 -34.864 28.232 1.00 50.03 429 PRO A N 1
ATOM 3312 C CA . PRO A 1 429 ? -23.755 -34.707 29.247 1.00 50.03 429 PRO A CA 1
ATOM 3313 C C . PRO A 1 429 ? -23.159 -35.058 30.617 1.00 50.03 429 PRO A C 1
ATOM 3315 O O . PRO A 1 429 ? -23.105 -36.219 31.006 1.00 50.03 429 PRO A O 1
ATOM 3318 N N . GLY A 1 430 ? -22.651 -34.069 31.356 1.00 50.94 430 GLY A N 1
ATOM 3319 C CA . GLY A 1 430 ? -22.072 -34.366 32.667 1.00 50.94 430 GLY A CA 1
ATOM 3320 C C . GLY A 1 430 ? -21.465 -33.188 33.415 1.00 50.94 430 GLY A C 1
ATOM 3321 O O . GLY A 1 430 ? -20.277 -32.905 33.308 1.00 50.94 430 GLY A O 1
ATOM 3322 N N . THR A 1 431 ? -22.275 -32.564 34.271 1.00 52.69 431 THR A N 1
ATOM 3323 C CA . THR A 1 431 ? -21.845 -31.996 35.564 1.00 52.69 431 THR A CA 1
ATOM 3324 C C . THR A 1 431 ? -20.676 -30.997 35.544 1.00 52.69 431 THR A C 1
ATOM 3326 O O . THR A 1 431 ? -19.615 -31.229 36.125 1.00 52.69 431 THR A O 1
ATOM 3329 N N . THR A 1 432 ? -20.875 -29.805 34.978 1.00 45.34 432 THR A N 1
ATOM 3330 C CA . THR A 1 432 ? -19.974 -28.671 35.246 1.00 45.34 432 THR A CA 1
ATOM 3331 C C . THR A 1 432 ? -20.103 -28.217 36.701 1.00 45.34 432 THR A C 1
ATOM 3333 O O . THR A 1 432 ? -21.050 -27.529 37.092 1.00 45.34 432 THR A O 1
ATOM 3336 N N . ARG A 1 433 ? -19.118 -28.606 37.513 1.00 50.19 433 ARG A N 1
ATOM 3337 C CA . ARG A 1 433 ? -18.937 -28.214 38.914 1.00 50.19 433 ARG A CA 1
ATOM 3338 C C . ARG A 1 433 ? -18.677 -26.700 38.993 1.00 50.19 433 ARG A C 1
ATOM 3340 O O . ARG A 1 433 ? -17.576 -26.225 38.721 1.00 50.19 433 ARG A O 1
ATOM 3347 N N . ARG A 1 434 ? -19.723 -25.938 39.337 1.00 49.19 434 ARG A N 1
ATOM 3348 C CA . ARG A 1 434 ? -19.725 -24.472 39.499 1.00 49.19 434 ARG A CA 1
ATOM 3349 C C . ARG A 1 434 ? -18.686 -24.030 40.539 1.00 49.19 434 ARG A C 1
ATOM 3351 O O . ARG A 1 434 ? -18.839 -24.313 41.726 1.00 49.19 434 ARG A O 1
ATOM 3358 N N . ARG A 1 435 ? -17.650 -23.294 40.120 1.00 46.72 435 ARG A N 1
ATOM 3359 C CA . ARG A 1 435 ? -16.766 -22.575 41.053 1.00 46.72 435 ARG A CA 1
ATOM 3360 C C . ARG A 1 435 ? -17.472 -21.303 41.548 1.00 46.72 435 ARG A C 1
ATOM 3362 O O . ARG A 1 435 ? -17.903 -20.500 40.725 1.00 46.72 435 ARG A O 1
ATOM 3369 N N . PRO A 1 436 ? -17.596 -21.089 42.869 1.00 51.38 436 PRO A N 1
ATOM 3370 C CA . PRO A 1 436 ? -18.298 -19.934 43.408 1.00 51.38 436 PRO A CA 1
ATOM 3371 C C . PRO A 1 436 ? -17.451 -18.661 43.266 1.00 51.38 436 PRO A C 1
ATOM 3373 O O . PRO A 1 436 ? -16.422 -18.507 43.918 1.00 51.38 436 PRO A O 1
ATOM 3376 N N . VAL A 1 437 ? -17.945 -17.698 42.485 1.00 54.69 437 VAL A N 1
ATOM 3377 C CA . VAL A 1 437 ? -17.394 -16.337 42.266 1.00 54.69 437 VAL A CA 1
ATOM 3378 C C . VAL A 1 437 ? -17.459 -15.447 43.537 1.00 54.69 437 VAL A C 1
ATOM 3380 O O . VAL A 1 437 ? -17.211 -14.247 43.519 1.00 54.69 437 VAL A O 1
ATOM 3383 N N . ARG A 1 438 ? -17.749 -16.022 44.710 1.00 54.78 438 ARG A N 1
ATOM 3384 C CA . ARG A 1 438 ? -18.163 -15.293 45.923 1.00 54.78 438 ARG A CA 1
ATOM 3385 C C . ARG A 1 438 ? -17.079 -14.473 46.643 1.00 54.78 438 ARG A C 1
ATOM 3387 O O . ARG A 1 438 ? -17.431 -13.719 47.543 1.00 54.78 438 ARG A O 1
ATOM 3394 N N . ARG A 1 439 ? -15.785 -14.585 46.312 1.00 57.97 439 ARG A N 1
ATOM 3395 C CA . ARG A 1 439 ? -14.708 -14.031 47.172 1.00 57.97 439 ARG A CA 1
ATOM 3396 C C . ARG A 1 439 ? -14.184 -12.625 46.840 1.00 57.97 439 ARG A C 1
ATOM 3398 O O . ARG A 1 439 ? -13.395 -12.114 47.625 1.00 57.97 439 ARG A O 1
ATOM 3405 N N . GLY A 1 440 ? -14.620 -11.968 45.761 1.00 72.06 440 GLY A N 1
ATOM 3406 C CA . GLY A 1 440 ? -14.034 -10.674 45.342 1.00 72.06 440 GLY A CA 1
ATOM 3407 C C . GLY A 1 440 ? -14.980 -9.473 45.236 1.00 72.06 440 GLY A C 1
ATOM 3408 O O . GLY A 1 440 ? -14.522 -8.337 45.235 1.00 72.06 440 GLY A O 1
ATOM 3409 N N . TRP A 1 441 ? -16.289 -9.699 45.161 1.00 80.62 441 TRP A N 1
ATOM 3410 C CA . TRP A 1 441 ? -17.255 -8.679 44.740 1.00 80.62 441 TRP A CA 1
ATOM 3411 C C . TRP A 1 441 ? -17.382 -7.441 45.644 1.00 80.62 441 TRP A C 1
ATOM 3413 O O . TRP A 1 441 ? -17.513 -6.344 45.117 1.00 80.62 441 TRP A O 1
ATOM 3423 N N . ARG A 1 442 ? -17.232 -7.561 46.971 1.00 82.00 442 ARG A N 1
ATOM 3424 C CA . ARG A 1 442 ? -17.277 -6.399 47.889 1.00 82.00 442 ARG A CA 1
ATOM 3425 C C . ARG A 1 442 ? -16.125 -5.401 47.717 1.00 82.00 442 ARG A C 1
ATOM 3427 O O . ARG A 1 442 ? -16.204 -4.301 48.243 1.00 82.00 442 ARG A O 1
ATOM 3434 N N . LYS A 1 443 ? -15.053 -5.781 47.014 1.00 85.94 443 LYS A N 1
ATOM 3435 C CA . LYS A 1 443 ? -13.917 -4.891 46.713 1.00 85.94 443 LYS A CA 1
ATOM 3436 C C . LYS A 1 443 ? -14.086 -4.129 45.396 1.00 85.94 443 LYS A C 1
ATOM 3438 O O . LYS A 1 443 ? -13.213 -3.346 45.041 1.00 85.94 443 LYS A O 1
ATOM 3443 N N . LEU A 1 444 ? -15.153 -4.399 44.646 1.00 87.44 444 LEU A N 1
ATOM 3444 C CA . LEU A 1 444 ? -15.432 -3.705 43.395 1.00 87.44 444 LEU A CA 1
ATOM 3445 C C . LEU A 1 444 ? -16.004 -2.314 43.681 1.00 87.44 444 LEU A C 1
ATOM 3447 O O . LEU A 1 444 ? -16.659 -2.101 44.697 1.00 87.44 444 LEU A O 1
ATOM 3451 N N . GLU A 1 445 ? -15.784 -1.383 42.760 1.00 91.00 445 GLU A N 1
ATOM 3452 C CA . GLU A 1 445 ? -16.450 -0.079 42.756 1.00 91.00 445 GLU A CA 1
ATOM 3453 C C . GLU A 1 445 ? -17.987 -0.262 42.766 1.00 91.00 445 GLU A C 1
ATOM 3455 O O . GLU A 1 445 ? -18.468 -1.220 42.149 1.00 91.00 445 GLU A O 1
ATOM 3460 N N . PRO A 1 446 ? -18.777 0.598 43.438 1.00 95.12 446 PRO A N 1
ATOM 3461 C CA . PRO A 1 446 ? -20.230 0.419 43.582 1.00 95.12 446 PRO A CA 1
ATOM 3462 C C . PRO A 1 446 ? -20.969 0.135 42.262 1.00 95.12 446 PRO A C 1
ATOM 3464 O O . PRO A 1 446 ? -21.761 -0.803 42.164 1.00 95.12 446 PRO A O 1
ATOM 3467 N N . ASP A 1 447 ? -20.622 0.852 41.194 1.00 92.81 447 ASP A N 1
ATOM 3468 C CA . ASP A 1 447 ? -21.192 0.654 39.858 1.00 92.81 447 ASP A CA 1
ATOM 3469 C C . ASP A 1 447 ? -20.850 -0.723 39.254 1.00 92.81 447 ASP A C 1
ATOM 3471 O O . ASP A 1 447 ? -21.615 -1.299 38.470 1.00 92.81 447 ASP A O 1
ATOM 3475 N N . ALA A 1 448 ? -19.683 -1.273 39.590 1.00 89.56 448 ALA A N 1
ATOM 3476 C CA . ALA A 1 448 ? -19.297 -2.628 39.213 1.00 89.56 448 ALA A CA 1
ATOM 3477 C C . ALA A 1 448 ? -20.009 -3.681 40.082 1.00 89.56 448 ALA A C 1
ATOM 3479 O O . ALA A 1 448 ? -20.346 -4.751 39.569 1.00 89.56 448 ALA A O 1
ATOM 3480 N N . GLN A 1 449 ? -20.314 -3.373 41.348 1.00 94.06 449 GLN A N 1
ATOM 3481 C CA . GLN A 1 449 ? -21.125 -4.237 42.215 1.00 94.06 449 GLN A CA 1
ATOM 3482 C C . GLN A 1 449 ? -22.558 -4.380 41.689 1.00 94.06 449 GLN A C 1
ATOM 3484 O O . GLN A 1 449 ? -23.060 -5.499 41.605 1.00 94.06 449 GLN A O 1
ATOM 3489 N N . ILE A 1 450 ? -23.190 -3.289 41.243 1.00 95.38 450 ILE A N 1
ATOM 3490 C CA . ILE A 1 450 ? -24.536 -3.325 40.640 1.00 95.38 450 ILE A CA 1
ATOM 3491 C C . ILE A 1 450 ? -24.545 -4.175 39.365 1.00 95.38 450 ILE A C 1
ATOM 3493 O O . ILE A 1 450 ? -25.425 -5.016 39.174 1.00 95.38 450 ILE A O 1
ATOM 3497 N N . ARG A 1 451 ? -23.530 -4.015 38.503 1.00 94.38 451 ARG A N 1
ATOM 3498 C CA . ARG A 1 451 ? -23.371 -4.861 37.308 1.00 94.38 451 ARG A CA 1
ATOM 3499 C C . ARG A 1 451 ? -23.227 -6.337 37.677 1.00 94.38 451 ARG A C 1
ATOM 3501 O O . ARG A 1 451 ? -23.852 -7.181 37.038 1.00 94.38 451 ARG A O 1
ATOM 3508 N N . ALA A 1 452 ? -22.447 -6.646 38.711 1.00 91.94 452 ALA A N 1
ATOM 3509 C CA . ALA A 1 452 ? -22.283 -8.010 39.201 1.00 91.94 452 ALA A CA 1
ATOM 3510 C C . ALA A 1 452 ? -23.588 -8.588 39.783 1.00 91.94 452 ALA A C 1
ATOM 3512 O O . ALA A 1 452 ? -23.914 -9.735 39.486 1.00 91.94 452 ALA A O 1
ATOM 3513 N N . LEU A 1 453 ? -24.357 -7.801 40.546 1.00 94.56 453 LEU A N 1
ATOM 3514 C CA . LEU A 1 453 ? -25.661 -8.198 41.093 1.00 94.56 453 LEU A CA 1
ATOM 3515 C C . LEU A 1 453 ? -26.665 -8.532 39.987 1.00 94.56 453 LEU A C 1
ATOM 3517 O O . LEU A 1 453 ? -27.298 -9.585 40.029 1.00 94.56 453 LEU A O 1
ATOM 3521 N N . TYR A 1 454 ? -26.761 -7.688 38.959 1.00 96.31 454 TYR A N 1
ATOM 3522 C CA . TYR A 1 454 ? -27.647 -7.951 37.826 1.00 96.31 454 TYR A CA 1
ATOM 3523 C C . TYR A 1 454 ? -27.220 -9.201 37.037 1.00 96.31 454 TYR A C 1
ATOM 3525 O O . TYR A 1 454 ? -28.061 -10.011 36.653 1.00 96.31 454 TYR A O 1
ATOM 3533 N N . HIS A 1 455 ? -25.917 -9.428 36.839 1.00 94.50 455 HIS A N 1
ATOM 3534 C CA . HIS A 1 455 ? -25.438 -10.675 36.232 1.00 94.50 455 HIS A CA 1
ATOM 3535 C C . HIS A 1 455 ? -25.761 -11.909 37.085 1.00 94.50 455 HIS A C 1
ATOM 3537 O O . HIS A 1 455 ? -26.184 -12.923 36.534 1.00 94.50 455 HIS A O 1
ATOM 3543 N N . ALA A 1 456 ? -25.631 -11.815 38.410 1.00 93.19 456 ALA A N 1
ATOM 3544 C CA . ALA A 1 456 ? -25.998 -12.896 39.319 1.00 93.19 456 ALA A CA 1
ATOM 3545 C C . ALA A 1 456 ? -27.505 -13.204 39.270 1.00 93.19 456 ALA A C 1
ATOM 3547 O O . ALA A 1 456 ? -27.886 -14.372 39.259 1.00 93.19 456 ALA A O 1
ATOM 3548 N N . LEU A 1 457 ? -28.354 -12.174 39.171 1.00 95.38 457 LEU A N 1
ATOM 3549 C CA . LEU A 1 457 ? -29.793 -12.324 38.941 1.00 95.38 457 LEU A CA 1
ATOM 3550 C C . LEU A 1 457 ? -30.080 -13.089 37.637 1.00 95.38 457 LEU A C 1
ATOM 3552 O O . LEU A 1 457 ? -30.849 -14.045 37.654 1.00 95.38 457 LEU A O 1
ATOM 3556 N N . LEU A 1 458 ? -29.431 -12.720 36.524 1.00 95.88 458 LEU A N 1
ATOM 3557 C CA . LEU A 1 458 ? -29.596 -13.409 35.235 1.00 95.88 458 LEU A CA 1
ATOM 3558 C C . LEU A 1 458 ? -29.151 -14.878 35.284 1.00 95.88 458 LEU A C 1
ATOM 3560 O O . LEU A 1 458 ? -29.755 -15.732 34.635 1.00 95.88 458 LEU A O 1
ATOM 3564 N N . GLU A 1 459 ? -28.084 -15.181 36.023 1.00 92.56 459 GLU A N 1
ATOM 3565 C CA . GLU A 1 459 ? -27.602 -16.552 36.198 1.00 92.56 459 GLU A CA 1
ATOM 3566 C C . GLU A 1 459 ? -28.554 -17.403 37.045 1.00 92.56 459 GLU A C 1
ATOM 3568 O O . GLU A 1 459 ? -28.830 -18.548 36.673 1.00 92.56 459 GLU A O 1
ATOM 3573 N N . ASP A 1 460 ? -29.064 -16.860 38.157 1.00 93.62 460 ASP A N 1
ATOM 3574 C CA . ASP A 1 460 ? -30.034 -17.551 39.012 1.00 93.62 460 ASP A CA 1
ATOM 3575 C C . ASP A 1 460 ? -31.370 -17.750 38.251 1.00 93.62 460 ASP A C 1
ATOM 3577 O O . ASP A 1 460 ? -31.891 -18.863 38.225 1.00 93.62 460 ASP A O 1
ATOM 3581 N N . ALA A 1 461 ? -31.860 -16.749 37.508 1.00 94.81 461 ALA A N 1
ATOM 3582 C CA . ALA A 1 461 ? -33.070 -16.868 36.682 1.00 94.81 461 ALA A CA 1
ATOM 3583 C C . ALA A 1 461 ? -32.921 -17.859 35.509 1.00 94.81 461 ALA A C 1
ATOM 3585 O O . ALA A 1 461 ? -33.853 -18.599 35.178 1.00 94.81 461 ALA A O 1
ATOM 3586 N N . LYS A 1 462 ? -31.729 -17.942 34.897 1.00 94.56 462 LYS A N 1
ATOM 3587 C CA . LYS A 1 462 ? -31.410 -18.972 33.893 1.00 94.56 462 LYS A CA 1
ATOM 3588 C C . LYS A 1 462 ? -31.410 -20.373 34.504 1.00 94.56 462 LYS A C 1
ATOM 3590 O O . LYS A 1 462 ? -31.846 -21.311 33.844 1.00 94.56 462 LYS A O 1
ATOM 3595 N N . ALA A 1 463 ? -30.906 -20.524 35.730 1.00 90.56 463 ALA A N 1
ATOM 3596 C CA . ALA A 1 463 ? -30.942 -21.803 36.438 1.00 90.56 463 ALA A CA 1
ATOM 3597 C C . ALA A 1 463 ? -32.382 -22.255 36.731 1.00 90.56 463 ALA A C 1
ATOM 3599 O O . ALA A 1 463 ? -32.633 -23.453 36.765 1.00 90.56 463 ALA A O 1
ATOM 3600 N N . PHE A 1 464 ? -33.306 -21.301 36.859 1.00 91.69 464 PHE A N 1
ATOM 3601 C CA . PHE A 1 464 ? -34.738 -21.529 37.040 1.00 91.69 464 PHE A CA 1
ATOM 3602 C C . PHE A 1 464 ? -35.525 -21.698 35.724 1.00 91.69 464 PHE A C 1
ATOM 3604 O O . PHE A 1 464 ? -36.746 -21.620 35.704 1.00 91.69 464 PHE A O 1
ATOM 3611 N N . GLY A 1 465 ? -34.846 -21.882 34.586 1.00 94.06 465 GLY A N 1
ATOM 3612 C CA . GLY A 1 465 ? -35.514 -22.114 33.298 1.00 94.06 465 GLY A CA 1
ATOM 3613 C C . GLY A 1 465 ? -36.027 -20.854 32.591 1.00 94.06 465 GLY A C 1
ATOM 3614 O O . GLY A 1 465 ? -36.612 -20.957 31.517 1.00 94.06 465 GLY A O 1
ATOM 3615 N N . THR A 1 466 ? -35.739 -19.659 33.115 1.00 96.25 466 THR A N 1
ATOM 3616 C CA . THR A 1 466 ? -36.166 -18.369 32.534 1.00 96.25 466 THR A CA 1
ATOM 3617 C C . THR A 1 466 ? -35.007 -17.524 31.991 1.00 96.25 466 THR A C 1
ATOM 3619 O O . THR A 1 466 ? -34.791 -16.398 32.440 1.00 96.25 466 THR A O 1
ATOM 3622 N N . PRO A 1 467 ? -34.205 -18.001 31.018 1.00 96.69 467 PRO A N 1
ATOM 3623 C CA . PRO A 1 467 ? -33.104 -17.206 30.488 1.00 96.69 467 PRO A CA 1
ATOM 3624 C C . PRO A 1 467 ? -33.604 -15.958 29.744 1.00 96.69 467 PRO A C 1
ATOM 3626 O O . PRO A 1 467 ? -34.596 -15.993 29.008 1.00 96.69 467 PRO A O 1
ATOM 3629 N N . ARG A 1 468 ? -32.858 -14.856 29.872 1.00 96.25 468 ARG A N 1
ATOM 3630 C CA . ARG A 1 468 ? -33.036 -13.666 29.029 1.00 96.25 468 ARG A CA 1
ATOM 3631 C C . ARG A 1 468 ? -32.707 -13.985 27.566 1.00 96.25 468 ARG A C 1
ATOM 3633 O O . ARG A 1 468 ? -31.683 -14.617 27.293 1.00 96.25 468 ARG A O 1
ATOM 3640 N N . GLN A 1 469 ? -33.536 -13.535 26.625 1.00 95.06 469 GLN A N 1
ATOM 3641 C CA . GLN A 1 469 ? -33.317 -13.786 25.195 1.00 95.06 469 GLN A CA 1
ATOM 3642 C C . GLN A 1 469 ? -32.205 -12.889 24.613 1.00 95.06 469 GLN A C 1
ATOM 3644 O O . GLN A 1 469 ? -31.924 -11.792 25.111 1.00 95.06 469 GLN A O 1
ATOM 3649 N N . ARG A 1 470 ? -31.553 -13.340 23.528 1.00 86.12 470 ARG A N 1
ATOM 3650 C CA . ARG A 1 470 ? -30.564 -12.529 22.792 1.00 86.12 470 ARG A CA 1
ATOM 3651 C C . ARG A 1 470 ? -31.285 -11.370 22.093 1.00 86.12 470 ARG A C 1
ATOM 3653 O O . ARG A 1 470 ? -31.938 -11.580 21.084 1.00 86.12 470 ARG A O 1
ATOM 3660 N N . GLY A 1 471 ? -31.145 -10.163 22.638 1.00 88.56 471 GLY A N 1
ATOM 3661 C CA . GLY A 1 471 ? -31.769 -8.935 22.119 1.00 88.56 471 GLY A CA 1
ATOM 3662 C C . GLY A 1 471 ? -32.786 -8.311 23.074 1.00 88.56 471 GLY A C 1
ATOM 3663 O O . GLY A 1 471 ? -33.082 -7.127 22.963 1.00 88.56 471 GLY A O 1
ATOM 3664 N N . GLU A 1 472 ? -33.250 -9.064 24.071 1.00 94.69 472 GLU A N 1
ATOM 3665 C CA . GLU A 1 472 ? -34.169 -8.556 25.085 1.00 94.69 472 GLU A CA 1
ATOM 3666 C C . GLU A 1 472 ? -33.449 -7.558 26.003 1.00 94.69 472 GLU A C 1
ATOM 3668 O O . GLU A 1 472 ? -32.369 -7.839 26.550 1.00 94.69 472 GLU A O 1
ATOM 3673 N N . THR A 1 473 ? -34.028 -6.364 26.138 1.00 95.81 473 THR A N 1
ATOM 3674 C CA . THR A 1 473 ? -33.487 -5.311 27.003 1.00 95.81 473 THR A CA 1
ATOM 3675 C C . THR A 1 473 ? -33.766 -5.634 28.476 1.00 95.81 473 THR A C 1
ATOM 3677 O O . THR A 1 473 ? -34.743 -6.322 28.767 1.00 95.81 473 THR A O 1
ATOM 3680 N N . PRO A 1 474 ? -32.950 -5.140 29.430 1.00 96.81 474 PRO A N 1
ATOM 3681 C CA . PRO A 1 474 ? -33.191 -5.360 30.859 1.00 96.81 474 PRO A CA 1
ATOM 3682 C C . PRO A 1 474 ? -34.615 -5.012 31.307 1.00 96.81 474 PRO A C 1
ATOM 3684 O O . PRO A 1 474 ? -35.220 -5.795 32.026 1.00 96.81 474 PRO A O 1
ATOM 3687 N N . LEU A 1 475 ? -35.156 -3.899 30.799 1.00 95.62 475 LEU A N 1
ATOM 3688 C CA . LEU A 1 475 ? -36.506 -3.417 31.108 1.00 95.62 475 LEU A CA 1
ATOM 3689 C C . LEU A 1 475 ? -37.617 -4.291 30.510 1.00 95.62 475 LEU A C 1
ATOM 3691 O O . LEU A 1 475 ? -38.704 -4.343 31.062 1.00 95.62 475 LEU A O 1
ATOM 3695 N N . HIS A 1 476 ? -37.367 -4.966 29.384 1.00 95.50 476 HIS A N 1
ATOM 3696 C CA . HIS A 1 476 ? -38.333 -5.919 28.817 1.00 95.50 476 HIS A CA 1
ATOM 3697 C C . HIS A 1 476 ? -38.283 -7.274 29.527 1.00 95.50 476 HIS A C 1
ATOM 3699 O O . HIS A 1 476 ? -39.301 -7.943 29.661 1.00 95.50 476 HIS A O 1
ATOM 3705 N N . TYR A 1 477 ? -37.099 -7.672 29.991 1.00 97.44 477 TYR A N 1
ATOM 3706 C CA . TYR A 1 477 ? -36.906 -8.945 30.677 1.00 97.44 477 TYR A CA 1
ATOM 3707 C C . TYR A 1 477 ? -37.511 -8.967 32.084 1.00 97.44 477 TYR A C 1
ATOM 3709 O O . TYR A 1 477 ? -38.029 -9.993 32.515 1.00 97.44 477 TYR A O 1
ATOM 3717 N N . GLU A 1 478 ? -37.451 -7.841 32.791 1.00 97.38 478 GLU A N 1
ATOM 3718 C CA . GLU A 1 478 ? -37.981 -7.674 34.145 1.00 97.38 478 GLU A CA 1
ATOM 3719 C C . GLU A 1 478 ? -39.445 -8.132 34.314 1.00 97.38 478 GLU A C 1
ATOM 3721 O O . GLU A 1 478 ? -39.669 -9.036 35.122 1.00 97.38 478 GLU A O 1
ATOM 3726 N N . PRO A 1 479 ? -40.435 -7.605 33.564 1.00 97.25 479 PRO A N 1
ATOM 3727 C CA . PRO A 1 479 ? -41.829 -8.011 33.728 1.00 97.25 479 PRO A CA 1
ATOM 3728 C C . PRO A 1 479 ? -42.044 -9.491 33.399 1.00 97.25 479 PRO A C 1
ATOM 3730 O O . PRO A 1 479 ? -42.822 -10.155 34.073 1.00 97.25 479 PRO A O 1
ATOM 3733 N N . ARG A 1 480 ? -41.305 -10.045 32.427 1.00 96.94 480 ARG A N 1
ATOM 3734 C CA . ARG A 1 480 ? -41.365 -11.476 32.089 1.00 96.94 480 ARG A CA 1
ATOM 3735 C C . ARG A 1 480 ? -40.844 -12.357 33.225 1.00 96.94 480 ARG A C 1
ATOM 3737 O O . ARG A 1 480 ? -41.409 -13.417 33.495 1.00 96.94 480 ARG A O 1
ATOM 3744 N N . LEU A 1 481 ? -39.769 -11.931 33.888 1.00 96.88 481 LEU A N 1
ATOM 3745 C CA . LEU A 1 481 ? -39.228 -12.640 35.046 1.00 96.88 481 LEU A CA 1
ATOM 3746 C C . LEU A 1 481 ? -40.197 -12.581 36.235 1.00 96.88 481 LEU A C 1
ATOM 3748 O O . LEU A 1 481 ? -40.392 -13.595 36.899 1.00 96.88 481 LEU A O 1
ATOM 3752 N N . ILE A 1 482 ? -40.825 -11.426 36.471 1.00 97.00 482 ILE A N 1
ATOM 3753 C CA . ILE A 1 482 ? -41.850 -11.248 37.510 1.00 97.00 482 ILE A CA 1
ATOM 3754 C C . ILE A 1 482 ? -43.066 -12.142 37.242 1.00 97.00 482 ILE A C 1
ATOM 3756 O O . ILE A 1 482 ? -43.491 -12.860 38.142 1.00 97.00 482 ILE A O 1
ATOM 3760 N N . ASP A 1 483 ? -43.575 -12.152 36.010 1.00 96.19 483 ASP A N 1
ATOM 3761 C CA . ASP A 1 483 ? -44.729 -12.969 35.617 1.00 96.19 483 ASP A CA 1
ATOM 3762 C C . ASP A 1 483 ? -44.445 -14.469 35.775 1.00 96.19 483 ASP A C 1
ATOM 3764 O O . ASP A 1 483 ? -45.262 -15.224 36.301 1.00 96.19 483 ASP A O 1
ATOM 3768 N N . THR A 1 484 ? -43.229 -14.905 35.426 1.00 94.38 484 THR A N 1
ATOM 3769 C CA . THR A 1 484 ? -42.853 -16.312 35.616 1.00 94.38 484 THR A CA 1
ATOM 3770 C C . THR A 1 484 ? -42.728 -16.680 37.097 1.00 94.38 484 THR A C 1
ATOM 3772 O O . THR A 1 484 ? -43.113 -17.782 37.490 1.00 94.38 484 THR A O 1
ATOM 3775 N N . LEU A 1 485 ? -42.222 -15.764 37.932 1.00 94.06 485 LEU A N 1
ATOM 3776 C CA . LEU A 1 485 ? -42.156 -15.950 39.384 1.00 94.06 485 LEU A CA 1
ATOM 3777 C C . LEU A 1 485 ? -43.567 -16.065 39.990 1.00 94.06 485 LEU A C 1
ATOM 3779 O O . LEU A 1 485 ? -43.808 -16.929 40.832 1.00 94.06 485 LEU A O 1
ATOM 3783 N N . ASP A 1 486 ? -44.502 -15.232 39.525 1.00 93.94 486 ASP A N 1
ATOM 3784 C CA . ASP A 1 486 ? -45.913 -15.271 39.920 1.00 93.94 486 ASP A CA 1
ATOM 3785 C C . ASP A 1 486 ? -46.585 -16.584 39.529 1.00 93.94 486 ASP A C 1
ATOM 3787 O O . ASP A 1 486 ? -47.258 -17.208 40.352 1.00 93.94 486 ASP A O 1
ATOM 3791 N N . HIS A 1 487 ? -46.386 -17.021 38.286 1.00 92.50 487 HIS A N 1
ATOM 3792 C CA . HIS A 1 487 ? -46.942 -18.277 37.802 1.00 92.50 487 HIS A CA 1
ATOM 3793 C C . HIS A 1 487 ? -46.424 -19.466 38.617 1.00 92.50 487 HIS A C 1
ATOM 3795 O O . HIS A 1 487 ? -47.198 -20.361 38.958 1.00 92.50 487 HIS A O 1
ATOM 3801 N N . HIS A 1 488 ? -45.131 -19.486 38.950 1.00 90.56 488 HIS A N 1
ATOM 3802 C CA . HIS A 1 488 ? -44.562 -20.573 39.742 1.00 90.56 488 HIS A CA 1
ATOM 3803 C C . 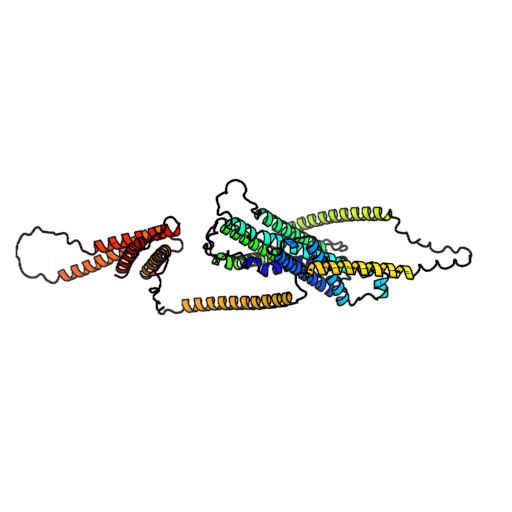HIS A 1 488 ? -45.130 -20.591 41.164 1.00 90.56 488 HIS A C 1
ATOM 3805 O O . HIS A 1 488 ? -45.535 -21.640 41.650 1.00 90.56 488 HIS A O 1
ATOM 3811 N N . HIS A 1 489 ? -45.258 -19.421 41.797 1.00 90.38 489 HIS A N 1
ATOM 3812 C CA . HIS A 1 489 ? -45.815 -19.326 43.144 1.00 90.38 489 HIS A CA 1
ATOM 3813 C C . HIS A 1 489 ? -47.283 -19.768 43.217 1.00 90.38 489 HIS A C 1
ATOM 3815 O O . HIS A 1 489 ? -47.667 -20.442 44.172 1.00 90.38 489 HIS A O 1
ATOM 3821 N N . ARG A 1 490 ? -48.101 -19.418 42.212 1.00 89.81 490 ARG A N 1
ATOM 3822 C CA . ARG A 1 490 ? -49.496 -19.885 42.123 1.00 89.81 490 ARG A CA 1
ATOM 3823 C C . ARG A 1 490 ? -49.568 -21.400 41.966 1.00 89.81 490 ARG A C 1
ATOM 3825 O O . ARG A 1 490 ? -50.291 -22.034 42.721 1.00 89.81 490 ARG A O 1
ATOM 3832 N N . ALA A 1 491 ? -48.758 -21.971 41.073 1.00 89.38 491 ALA A N 1
ATOM 3833 C CA . ALA A 1 491 ? -48.720 -23.416 40.859 1.00 89.38 491 ALA A CA 1
ATOM 3834 C C . ALA A 1 491 ? -48.369 -24.183 42.148 1.00 89.38 491 ALA A C 1
ATOM 3836 O O . ALA A 1 491 ? -49.054 -25.138 42.500 1.00 89.38 491 ALA A O 1
ATOM 3837 N N . THR A 1 492 ? -47.363 -23.724 42.901 1.00 87.88 492 THR A N 1
ATOM 3838 C CA . THR A 1 492 ? -47.007 -24.339 44.190 1.00 87.88 492 THR A CA 1
ATOM 3839 C C . THR A 1 492 ? -48.105 -24.158 45.245 1.00 87.88 492 THR A C 1
ATOM 3841 O O . THR A 1 492 ? -48.350 -25.062 46.040 1.00 87.88 492 THR A O 1
ATOM 3844 N N . GLY A 1 493 ? -48.773 -23.001 45.276 1.00 85.38 493 GLY A N 1
ATOM 3845 C CA . GLY A 1 493 ? -49.881 -22.744 46.201 1.00 85.38 493 GLY A CA 1
ATOM 3846 C C . GLY A 1 493 ? -51.091 -23.647 45.949 1.00 85.38 493 GLY A C 1
ATOM 3847 O O . GLY A 1 493 ? -51.663 -24.183 46.898 1.00 85.38 493 GLY A O 1
ATOM 3848 N N . ASP A 1 494 ? -51.436 -23.862 44.680 1.00 85.75 494 ASP A N 1
ATOM 3849 C CA . ASP A 1 494 ? -52.549 -24.723 44.277 1.00 85.75 494 ASP A CA 1
ATOM 3850 C C . ASP A 1 494 ? -52.262 -26.201 44.581 1.00 85.75 494 ASP A C 1
ATOM 3852 O O . ASP A 1 494 ? -53.139 -26.896 45.092 1.00 85.75 494 ASP A O 1
ATOM 3856 N N . GLU A 1 495 ? -51.028 -26.675 44.366 1.00 84.62 495 GLU A N 1
ATOM 3857 C CA . GLU A 1 495 ? -50.613 -28.033 44.753 1.00 84.62 495 GLU A CA 1
ATOM 3858 C C . GLU A 1 495 ? -50.709 -28.261 46.267 1.00 84.62 495 GLU A C 1
ATOM 3860 O O . GLU A 1 495 ? -51.216 -29.293 46.713 1.00 84.62 495 GLU A O 1
ATOM 3865 N N . VAL A 1 496 ? -50.266 -27.293 47.077 1.00 84.06 496 VAL A N 1
ATOM 3866 C CA . VAL A 1 496 ? -50.361 -27.389 48.542 1.00 84.06 496 VAL A CA 1
ATOM 3867 C C . VAL A 1 496 ? -51.822 -27.389 48.992 1.00 84.06 496 VAL A C 1
ATOM 3869 O O . VAL A 1 496 ? -52.199 -28.215 49.823 1.00 84.06 496 VAL A O 1
ATOM 3872 N N . ASN A 1 497 ? -52.662 -26.521 48.424 1.00 81.88 497 ASN A N 1
ATOM 3873 C CA . ASN A 1 497 ? -54.090 -26.493 48.741 1.00 81.88 497 ASN A CA 1
ATOM 3874 C C . ASN A 1 497 ? -54.801 -27.787 48.315 1.00 81.88 497 ASN A C 1
ATOM 3876 O O . ASN A 1 497 ? -55.650 -28.276 49.058 1.00 81.88 497 ASN A O 1
ATOM 3880 N N . ALA A 1 498 ? -54.430 -28.379 47.176 1.00 82.06 498 ALA A N 1
ATOM 3881 C CA . ALA A 1 498 ? -54.960 -29.668 46.735 1.00 82.06 498 ALA A CA 1
ATOM 3882 C C . ALA A 1 498 ? -54.573 -30.812 47.693 1.00 82.06 498 ALA A C 1
ATOM 3884 O O . ALA A 1 498 ? -55.413 -31.647 48.026 1.00 82.06 498 ALA A O 1
ATOM 3885 N N . LEU A 1 499 ? -53.333 -30.824 48.197 1.00 81.19 499 LEU A N 1
ATOM 3886 C CA . LEU A 1 499 ? -52.871 -31.812 49.180 1.00 81.19 499 LEU A CA 1
ATOM 3887 C C . LEU A 1 499 ? -53.555 -31.650 50.546 1.00 81.19 499 LEU A C 1
ATOM 3889 O O . LEU A 1 499 ? -53.924 -32.643 51.172 1.00 81.19 499 LEU A O 1
ATOM 3893 N N . VAL A 1 500 ? -53.757 -30.412 51.008 1.00 80.75 500 VAL A N 1
ATOM 3894 C CA . VAL A 1 500 ? -54.462 -30.137 52.272 1.00 80.75 500 VAL A CA 1
ATOM 3895 C C . VAL A 1 500 ? -55.949 -30.483 52.154 1.00 80.75 500 VAL A C 1
ATOM 3897 O O . VAL A 1 500 ? -56.494 -31.128 53.049 1.00 80.75 500 VAL A O 1
ATOM 3900 N N . GLY A 1 501 ? -56.590 -30.135 51.034 1.00 74.06 501 GLY A N 1
ATOM 3901 C CA . GLY A 1 501 ? -57.986 -30.481 50.760 1.00 74.06 501 GLY A CA 1
ATOM 3902 C C . GLY A 1 501 ? -58.231 -31.990 50.660 1.00 74.06 501 GLY A C 1
ATOM 3903 O O . GLY A 1 501 ? -59.277 -32.463 51.090 1.00 74.06 501 GLY A O 1
ATOM 3904 N N . SER A 1 502 ? -57.253 -32.760 50.168 1.00 69.62 502 SER A N 1
ATOM 3905 C CA . SER A 1 502 ? -57.335 -34.226 50.110 1.00 69.62 502 SER A CA 1
ATOM 3906 C C . SER A 1 502 ? -57.241 -34.899 51.485 1.00 69.62 502 SER A C 1
ATOM 3908 O O . SER A 1 502 ? -57.855 -35.942 51.677 1.00 69.62 502 SER A O 1
ATOM 3910 N N . ASN A 1 503 ? -56.495 -34.332 52.440 1.00 65.75 503 ASN A N 1
ATOM 3911 C CA . ASN A 1 503 ? -56.319 -34.926 53.775 1.00 65.75 503 ASN A CA 1
ATOM 3912 C C . ASN A 1 503 ? -57.424 -34.540 54.770 1.00 65.75 503 ASN A C 1
ATOM 3914 O O . ASN A 1 503 ? -57.604 -35.221 55.776 1.00 65.75 503 ASN A O 1
ATOM 3918 N N . ALA A 1 504 ? -58.178 -33.471 54.504 1.00 60.16 504 ALA A N 1
ATOM 3919 C CA . ALA A 1 504 ? -59.303 -33.067 55.348 1.00 60.16 504 ALA A CA 1
ATOM 3920 C C . ALA A 1 504 ? -60.548 -33.969 55.183 1.00 60.16 504 ALA A C 1
ATOM 3922 O O . ALA A 1 504 ? -61.470 -33.881 55.985 1.00 60.16 504 ALA A O 1
ATOM 3923 N N . GLY A 1 505 ? -60.583 -34.847 54.172 1.00 56.72 505 GLY A N 1
ATOM 3924 C CA . GLY A 1 505 ? -61.744 -35.689 53.853 1.00 56.72 505 GLY A CA 1
ATOM 3925 C C . GLY A 1 505 ? -61.855 -37.033 54.590 1.00 56.72 505 GLY A C 1
ATOM 3926 O O . GLY A 1 505 ? -62.873 -37.699 54.434 1.00 56.72 505 GLY A O 1
ATOM 3927 N N . GLU A 1 506 ? -60.861 -37.458 55.380 1.00 56.34 506 GLU A N 1
ATOM 3928 C CA . GLU A 1 506 ? -60.852 -38.799 56.013 1.00 56.34 506 GLU A CA 1
ATOM 3929 C C . GLU A 1 506 ? -61.125 -38.806 57.531 1.00 56.34 506 GLU A C 1
ATOM 3931 O O . GLU A 1 506 ? -61.035 -39.852 58.173 1.00 56.34 506 GLU A O 1
ATOM 3936 N N . GLY A 1 507 ? -61.497 -37.670 58.127 1.00 56.78 507 GLY A N 1
ATOM 3937 C CA . GLY A 1 507 ? -61.564 -37.526 59.584 1.00 56.78 507 GLY A CA 1
ATOM 3938 C C . GLY A 1 507 ? -62.832 -36.889 60.142 1.00 56.78 507 GLY A C 1
ATOM 3939 O O . GLY A 1 507 ? -62.704 -36.080 61.050 1.00 56.78 507 GLY A O 1
ATOM 3940 N N . GLU A 1 508 ? -64.035 -37.212 59.651 1.00 50.59 508 GLU A N 1
ATOM 3941 C CA . GLU A 1 508 ? -65.265 -36.717 60.296 1.00 50.59 508 GLU A CA 1
ATOM 3942 C C . GLU A 1 508 ? -66.450 -37.696 60.187 1.00 50.59 508 GLU A C 1
ATOM 3944 O O . GLU A 1 508 ? -67.380 -37.549 59.400 1.00 50.59 508 GLU A O 1
ATOM 3949 N N . LEU A 1 509 ? -66.406 -38.727 61.034 1.00 54.06 509 LEU A N 1
ATOM 3950 C CA . LEU A 1 509 ? -67.583 -39.427 61.547 1.00 54.06 509 LEU A CA 1
ATOM 3951 C C . LEU A 1 509 ? -67.509 -39.382 63.077 1.00 54.06 509 LEU A C 1
ATOM 3953 O O . LEU A 1 509 ? -66.935 -40.284 63.680 1.00 54.06 509 LEU A O 1
ATOM 3957 N N . ALA A 1 510 ? -68.042 -38.314 63.679 1.00 51.50 510 ALA A N 1
ATOM 3958 C CA . ALA A 1 510 ? -68.813 -38.316 64.932 1.00 51.50 510 ALA A CA 1
ATOM 3959 C C . ALA A 1 510 ? -68.792 -36.933 65.602 1.00 51.50 510 ALA A C 1
ATOM 3961 O O . ALA A 1 510 ? -67.745 -36.482 66.058 1.00 51.50 510 ALA A O 1
ATOM 3962 N N . GLY A 1 511 ? -69.977 -36.341 65.775 1.00 47.03 511 GLY A N 1
ATOM 3963 C CA . GLY A 1 511 ? -70.221 -35.350 66.824 1.00 47.03 511 GLY A CA 1
ATOM 3964 C C . GLY A 1 511 ? -70.904 -34.076 66.351 1.00 47.03 511 GLY A C 1
ATOM 3965 O O . GLY A 1 511 ? -70.244 -33.070 66.127 1.00 47.03 511 GLY A O 1
ATOM 3966 N N . GLU A 1 512 ? -72.236 -34.110 66.270 1.00 51.47 512 GLU A N 1
ATOM 3967 C CA . GLU A 1 512 ? -73.074 -32.909 66.287 1.00 51.47 512 GLU A CA 1
ATOM 3968 C C . GLU A 1 512 ? -72.768 -32.066 67.535 1.00 51.47 512 GLU A C 1
ATOM 3970 O O . GLU A 1 512 ? -72.780 -32.566 68.662 1.00 51.47 512 GLU A O 1
ATOM 3975 N N . GLY A 1 513 ? -72.511 -30.777 67.326 1.00 47.41 513 GLY A N 1
ATOM 3976 C CA . GLY A 1 513 ? -72.220 -29.818 68.382 1.00 47.41 513 GLY A CA 1
ATOM 3977 C C . GLY A 1 513 ? -72.241 -28.397 67.840 1.00 47.41 513 GLY A C 1
ATOM 3978 O O . GLY A 1 513 ? -71.204 -27.809 67.562 1.00 47.41 513 GLY A O 1
ATOM 3979 N N . GLU A 1 514 ? -73.455 -27.887 67.659 1.00 58.06 514 GLU A N 1
ATOM 3980 C CA . GLU A 1 514 ? -73.813 -26.478 67.496 1.00 58.06 514 GLU A CA 1
ATOM 3981 C C . GLU A 1 514 ? -72.959 -25.564 68.393 1.00 58.06 514 GLU A C 1
ATOM 3983 O O . GLU A 1 514 ? -72.957 -25.764 69.602 1.00 58.06 514 GLU A O 1
A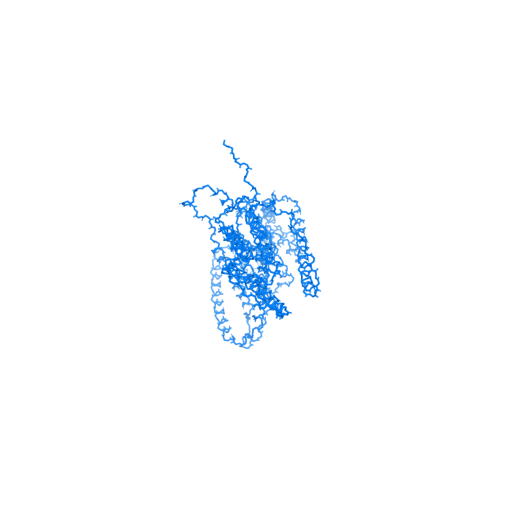TOM 3988 N N . LEU A 1 515 ? -72.255 -24.575 67.818 1.00 45.72 515 LEU A N 1
ATOM 3989 C CA . LEU A 1 515 ? -72.008 -23.262 68.434 1.00 45.72 515 LEU A CA 1
ATOM 3990 C C . LEU A 1 515 ? -71.375 -22.257 67.445 1.00 45.72 515 LEU A C 1
ATOM 3992 O O . LEU A 1 515 ? -70.275 -22.420 66.927 1.00 45.72 515 LEU A O 1
ATOM 3996 N N . VAL A 1 516 ? -72.146 -21.191 67.248 1.00 55.59 516 VAL A N 1
ATOM 3997 C CA . VAL A 1 516 ? -71.839 -19.821 66.816 1.00 55.59 516 VAL A CA 1
ATOM 3998 C C . VAL A 1 516 ? -70.390 -19.361 67.054 1.00 55.59 516 VAL A C 1
ATOM 4000 O O . VAL A 1 516 ? -69.873 -19.458 68.165 1.00 55.59 516 VAL A O 1
ATOM 4003 N N . GLY A 1 517 ? -69.790 -18.724 66.041 1.00 44.31 517 GLY A N 1
ATOM 4004 C CA . GLY A 1 517 ? -68.517 -18.009 66.173 1.00 44.31 517 GLY A CA 1
ATOM 4005 C C . GLY A 1 517 ? -68.087 -17.286 64.897 1.00 44.31 517 GLY A C 1
ATOM 4006 O O . GLY A 1 517 ? -67.222 -17.762 64.171 1.00 44.31 517 GLY A O 1
ATOM 4007 N N . ASP A 1 518 ? -68.705 -16.134 64.640 1.00 49.97 518 ASP A N 1
ATOM 4008 C CA . ASP A 1 518 ? -68.299 -15.137 63.646 1.00 49.97 518 ASP A CA 1
ATOM 4009 C C . ASP A 1 518 ? -66.862 -14.660 63.935 1.00 49.97 518 ASP A C 1
ATOM 4011 O O . ASP A 1 518 ? -66.582 -14.037 64.961 1.00 49.97 518 ASP A O 1
ATOM 4015 N N . GLY A 1 519 ? -65.926 -15.047 63.071 1.00 48.00 519 GLY A N 1
ATOM 4016 C CA . GLY A 1 519 ? -64.495 -14.858 63.291 1.00 48.00 519 GLY A CA 1
ATOM 4017 C C . GLY A 1 519 ? -63.650 -15.389 62.140 1.00 48.00 519 GLY A C 1
ATOM 4018 O O . GLY A 1 519 ? -62.635 -16.042 62.372 1.00 48.00 519 GLY A O 1
ATOM 4019 N N . ALA A 1 520 ? -64.057 -15.129 60.893 1.00 46.50 520 ALA A N 1
ATOM 4020 C CA . ALA A 1 520 ? -63.214 -15.350 59.719 1.00 46.50 520 ALA A CA 1
ATOM 4021 C C . ALA A 1 520 ? -62.079 -14.311 59.704 1.00 46.50 520 ALA A C 1
ATOM 4023 O O . ALA A 1 520 ? -62.062 -13.373 58.909 1.00 46.50 520 ALA A O 1
ATOM 4024 N N . GLY A 1 521 ? -61.136 -14.456 60.637 1.00 46.97 521 GLY A N 1
ATOM 4025 C CA . GLY A 1 521 ? -59.852 -13.785 60.573 1.00 46.97 521 GLY A CA 1
ATOM 4026 C C . GLY A 1 521 ? -59.169 -14.238 59.295 1.00 46.97 521 GLY A C 1
ATOM 4027 O O . GLY A 1 521 ? -58.778 -15.396 59.178 1.00 46.97 521 GLY A O 1
ATOM 4028 N N . GLU A 1 522 ? -59.083 -13.328 58.328 1.00 49.25 522 GLU A N 1
ATOM 4029 C CA . GLU A 1 522 ? -58.272 -13.452 57.128 1.00 49.25 522 GLU A CA 1
ATOM 4030 C C . GLU A 1 522 ? -56.882 -13.934 57.559 1.00 49.25 522 GLU A C 1
ATOM 4032 O O . GLU A 1 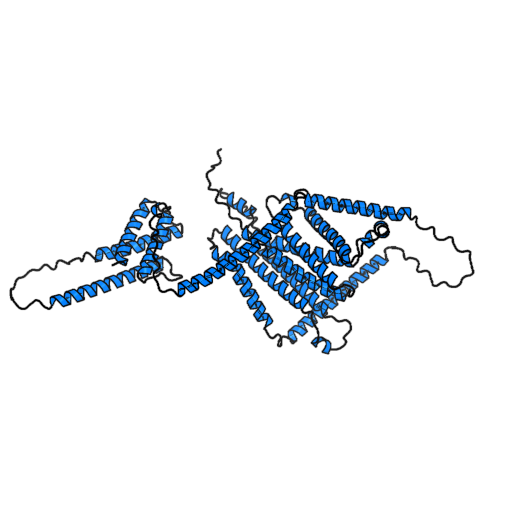522 ? -56.076 -13.175 58.102 1.00 49.25 522 GLU A O 1
ATOM 4037 N N . VAL A 1 523 ? -56.617 -15.234 57.399 1.00 54.00 523 VAL A N 1
ATOM 4038 C CA . VAL A 1 523 ? -55.287 -15.804 57.589 1.00 54.00 523 VAL A CA 1
ATOM 4039 C C . VAL A 1 523 ? -54.467 -15.252 56.436 1.00 54.00 523 VAL A C 1
ATOM 4041 O O . VAL A 1 523 ? -54.367 -15.854 55.367 1.00 54.00 523 VAL A O 1
ATOM 4044 N N . ILE A 1 524 ? -53.934 -14.046 56.633 1.00 53.28 524 ILE A N 1
ATOM 4045 C CA . ILE A 1 524 ? -52.962 -13.423 55.748 1.00 53.28 524 ILE A CA 1
ATOM 4046 C C . ILE A 1 524 ? -51.770 -14.369 55.755 1.00 53.28 524 ILE A C 1
ATOM 4048 O O . ILE A 1 524 ? -50.926 -14.356 56.652 1.00 53.28 524 ILE A O 1
ATOM 4052 N N . THR A 1 525 ? -51.747 -15.256 54.767 1.00 60.94 525 THR A N 1
ATOM 4053 C CA . THR A 1 525 ? -50.684 -16.226 54.583 1.00 60.94 525 THR A CA 1
ATOM 4054 C C . THR A 1 525 ? -49.375 -15.441 54.454 1.00 60.94 525 THR A C 1
ATOM 4056 O O . THR A 1 525 ? -49.220 -14.634 53.529 1.00 60.94 525 THR A O 1
ATOM 4059 N N . PRO A 1 526 ? -48.392 -15.644 55.353 1.00 69.56 526 PRO A N 1
ATOM 4060 C CA . PRO A 1 526 ? -47.146 -14.870 55.373 1.00 69.56 526 PRO A CA 1
ATOM 4061 C C . PRO A 1 526 ? -46.337 -14.968 54.064 1.00 69.56 526 PRO A C 1
ATOM 4063 O O . PRO A 1 526 ? -45.373 -14.233 53.862 1.00 69.56 526 PRO A O 1
ATOM 4066 N N . HIS A 1 527 ? -46.724 -15.855 53.144 1.00 73.94 527 HIS A N 1
ATOM 4067 C CA . HIS A 1 527 ? -46.092 -16.061 51.845 1.00 73.94 527 HIS A CA 1
ATOM 4068 C C . HIS A 1 527 ? -46.287 -14.908 50.855 1.00 73.94 527 HIS A C 1
ATOM 4070 O O . HIS A 1 527 ? -45.327 -14.558 50.163 1.00 73.94 527 HIS A O 1
ATOM 4076 N N . ARG A 1 528 ? -47.443 -14.228 50.849 1.00 81.50 528 ARG A N 1
ATOM 4077 C CA . ARG A 1 528 ? -47.705 -13.144 49.883 1.00 81.50 528 ARG A CA 1
ATOM 4078 C C . ARG A 1 528 ? -46.726 -11.975 50.040 1.00 81.50 528 ARG A C 1
ATOM 4080 O O . ARG A 1 528 ? -46.221 -11.437 49.058 1.00 81.50 528 ARG A O 1
ATOM 4087 N N . GLY A 1 529 ? -46.365 -11.644 51.281 1.00 89.06 529 GLY A N 1
ATOM 4088 C CA . GLY A 1 529 ? -45.425 -10.560 51.577 1.00 89.06 529 GLY A CA 1
ATOM 4089 C C . GLY A 1 529 ? -43.976 -10.835 51.155 1.00 89.06 529 GLY A C 1
ATOM 4090 O O . GLY A 1 529 ? -43.190 -9.897 51.026 1.00 89.06 529 GLY A O 1
ATOM 4091 N N . HIS A 1 530 ? -43.583 -12.096 50.956 1.00 91.06 530 HIS A N 1
ATOM 4092 C CA . HIS A 1 530 ? -42.241 -12.429 50.468 1.00 91.06 530 HIS A CA 1
ATOM 4093 C C . HIS A 1 530 ? -42.131 -12.337 48.945 1.00 91.06 530 HIS A C 1
ATOM 4095 O O . HIS A 1 530 ? -41.086 -11.927 48.439 1.00 91.06 530 HIS A O 1
ATOM 4101 N N . LEU A 1 531 ? -43.200 -12.690 48.231 1.00 91.75 531 LEU A N 1
ATOM 4102 C CA . LEU A 1 531 ? -43.258 -12.600 46.776 1.00 91.75 531 LEU A CA 1
ATOM 4103 C C . LEU A 1 531 ? -43.194 -11.142 46.311 1.00 91.75 531 LEU A C 1
ATOM 4105 O O . LEU A 1 531 ? -42.360 -10.799 45.477 1.00 91.75 531 LEU A O 1
ATOM 4109 N N . GLU A 1 532 ? -43.990 -10.262 46.922 1.00 94.12 532 GLU A N 1
ATOM 4110 C CA . GLU A 1 532 ? -43.987 -8.830 46.592 1.00 94.12 532 GLU A CA 1
ATOM 4111 C C . GLU A 1 532 ? -42.622 -8.171 46.856 1.00 94.12 532 GLU A C 1
ATOM 4113 O O . GLU A 1 532 ? -42.147 -7.362 46.058 1.00 94.12 532 GLU A O 1
ATOM 4118 N N . ARG A 1 533 ? -41.914 -8.594 47.915 1.00 94.38 533 ARG A N 1
ATOM 4119 C CA . ARG A 1 533 ? -40.527 -8.163 48.169 1.00 94.38 533 ARG A CA 1
ATOM 4120 C C . ARG A 1 533 ? -39.556 -8.625 47.084 1.00 94.38 533 ARG A C 1
ATOM 4122 O O . ARG A 1 533 ? -38.690 -7.852 46.682 1.00 94.38 533 ARG A O 1
ATOM 4129 N N . ALA A 1 534 ? -39.700 -9.852 46.587 1.00 94.50 534 ALA A N 1
ATOM 4130 C CA . ALA A 1 534 ? -38.876 -10.337 45.485 1.00 94.50 534 ALA A CA 1
ATOM 4131 C C . ALA A 1 534 ? -39.150 -9.555 44.190 1.00 94.50 534 ALA A C 1
ATOM 4133 O O . ALA A 1 534 ? -38.204 -9.122 43.536 1.00 94.50 534 ALA A O 1
ATOM 4134 N N . LYS A 1 535 ? -40.414 -9.283 43.850 1.00 96.44 535 LYS A N 1
ATOM 4135 C CA . LYS A 1 535 ? -40.760 -8.463 42.674 1.00 96.44 535 LYS A CA 1
ATOM 4136 C C . LYS A 1 535 ? -40.134 -7.074 42.740 1.00 96.44 535 LYS A C 1
ATOM 4138 O O . LYS A 1 535 ? -39.429 -6.677 41.814 1.00 96.44 535 LYS A O 1
ATOM 4143 N N . ALA A 1 536 ? -40.309 -6.389 43.871 1.00 96.25 536 ALA A N 1
ATOM 4144 C CA . ALA A 1 536 ? -39.693 -5.088 44.113 1.00 96.25 536 ALA A CA 1
ATOM 4145 C C . ALA A 1 536 ? -38.159 -5.154 44.018 1.00 96.25 536 ALA A C 1
ATOM 4147 O O . ALA A 1 536 ? -37.521 -4.224 43.527 1.00 96.25 536 ALA A O 1
ATOM 4148 N N . GLY A 1 537 ? -37.558 -6.270 44.438 1.00 96.19 537 GLY A N 1
ATOM 4149 C CA . GLY A 1 537 ? -36.122 -6.490 44.325 1.00 96.19 537 GLY A CA 1
ATOM 4150 C C . GLY A 1 537 ? -35.622 -6.683 42.892 1.00 96.19 537 GLY A C 1
ATOM 4151 O O . GLY A 1 537 ? -34.572 -6.138 42.545 1.00 96.19 537 GLY A O 1
ATOM 4152 N N . ILE A 1 538 ? -36.358 -7.416 42.048 1.00 96.88 538 ILE A N 1
ATOM 4153 C CA . ILE A 1 538 ? -36.031 -7.585 40.619 1.00 96.88 538 ILE A CA 1
ATOM 4154 C C . ILE A 1 538 ? -36.044 -6.221 39.919 1.00 96.88 538 ILE A C 1
ATOM 4156 O O . ILE A 1 538 ? -35.093 -5.883 39.207 1.00 96.88 538 ILE A O 1
ATOM 4160 N N . ASP A 1 539 ? -37.088 -5.434 40.166 1.00 97.31 539 ASP A N 1
ATOM 4161 C CA . ASP A 1 539 ? -37.261 -4.087 39.625 1.00 97.31 539 ASP A CA 1
ATOM 4162 C C . ASP A 1 539 ? -36.144 -3.138 40.105 1.00 97.31 539 ASP A C 1
ATOM 4164 O O . ASP A 1 539 ? -35.431 -2.531 39.301 1.00 97.31 539 ASP A O 1
ATOM 4168 N N . ALA A 1 540 ? -35.868 -3.094 41.414 1.00 97.12 540 ALA A N 1
ATOM 4169 C CA . ALA A 1 540 ? -34.817 -2.244 41.979 1.00 97.12 540 ALA A CA 1
ATOM 4170 C C . ALA A 1 540 ? -33.421 -2.548 41.398 1.00 97.12 540 ALA A C 1
ATOM 4172 O O . ALA A 1 540 ? -32.693 -1.628 41.008 1.00 97.12 540 ALA A O 1
ATOM 4173 N N . VAL A 1 541 ? -33.048 -3.830 41.290 1.00 96.88 541 VAL A N 1
ATOM 4174 C CA . VAL A 1 541 ? -31.758 -4.244 40.708 1.00 96.88 541 VAL A CA 1
ATOM 4175 C C . VAL A 1 541 ? -31.699 -3.915 39.212 1.00 96.88 541 VAL A C 1
ATOM 4177 O O . VAL A 1 541 ? -30.661 -3.457 38.723 1.00 96.88 541 VAL A O 1
ATOM 4180 N N . THR A 1 542 ? -32.804 -4.092 38.481 1.00 97.44 542 THR A N 1
ATOM 4181 C CA . THR A 1 542 ? -32.876 -3.790 37.044 1.00 97.44 542 THR A CA 1
ATOM 4182 C C . THR A 1 542 ? -32.765 -2.289 36.780 1.00 97.44 542 THR A C 1
ATOM 4184 O O . THR A 1 542 ? -31.939 -1.870 35.961 1.00 97.44 542 THR A O 1
ATOM 4187 N N . ARG A 1 543 ? -33.509 -1.454 37.516 1.00 96.81 543 ARG A N 1
ATOM 4188 C CA . ARG A 1 543 ? -33.431 0.011 37.415 1.00 96.81 543 ARG A CA 1
ATOM 4189 C C . ARG A 1 543 ? -32.046 0.542 37.767 1.00 96.81 543 ARG A C 1
ATOM 4191 O O . ARG A 1 543 ? -31.516 1.375 37.027 1.00 96.81 543 ARG A O 1
ATOM 4198 N N . ALA A 1 544 ? -31.421 0.031 38.829 1.00 96.88 544 ALA A N 1
ATOM 4199 C CA . ALA A 1 544 ? -30.058 0.408 39.198 1.00 96.88 544 ALA A CA 1
ATOM 4200 C C . ALA A 1 544 ? -29.051 0.061 38.089 1.00 96.88 544 ALA A C 1
ATOM 4202 O O . ALA A 1 544 ? -28.231 0.895 37.701 1.00 96.88 544 ALA A O 1
ATOM 4203 N N . PHE A 1 545 ? -29.156 -1.136 37.502 1.00 97.06 545 PHE A N 1
ATOM 4204 C CA . PHE A 1 545 ? -28.307 -1.547 36.384 1.00 97.06 545 PHE A CA 1
ATOM 4205 C C . PHE A 1 545 ? -28.470 -0.644 35.155 1.00 97.06 545 PHE A C 1
ATOM 4207 O O . PHE A 1 545 ? -27.477 -0.248 34.540 1.00 97.06 545 PHE A O 1
ATOM 4214 N N . VAL A 1 546 ? -29.709 -0.297 34.797 1.00 96.25 546 VAL A N 1
ATOM 4215 C CA . VAL A 1 546 ? -30.008 0.612 33.680 1.00 96.25 546 VAL A CA 1
ATOM 4216 C C . VAL A 1 546 ? -29.424 2.003 33.949 1.00 96.25 546 VAL A C 1
ATOM 4218 O O . VAL A 1 546 ? -28.783 2.571 33.064 1.00 96.25 546 VAL A O 1
ATOM 4221 N N . ALA A 1 547 ? -29.570 2.529 35.168 1.00 95.38 547 ALA A N 1
ATOM 4222 C CA . ALA A 1 547 ? -29.025 3.830 35.550 1.00 95.38 547 ALA A CA 1
ATOM 4223 C C . ALA A 1 547 ? -27.491 3.881 35.439 1.00 95.38 547 ALA A C 1
ATOM 4225 O O . ALA A 1 547 ? -26.964 4.814 34.827 1.00 95.38 547 ALA A O 1
ATOM 4226 N N . VAL A 1 548 ? -26.793 2.853 35.939 1.00 94.44 548 VAL A N 1
ATOM 4227 C CA . VAL A 1 548 ? -25.329 2.725 35.816 1.00 94.44 548 VAL A CA 1
ATOM 4228 C C . VAL A 1 548 ? -24.911 2.593 34.352 1.00 94.44 548 VAL A C 1
ATOM 4230 O O . VAL A 1 548 ? -23.983 3.258 33.897 1.00 94.44 548 VAL A O 1
ATOM 4233 N N . ARG A 1 549 ? -25.589 1.738 33.574 1.00 90.81 549 ARG A N 1
ATOM 4234 C CA . ARG A 1 549 ? -25.177 1.437 32.195 1.00 90.81 549 ARG A CA 1
ATOM 4235 C C . ARG A 1 549 ? -25.313 2.628 31.249 1.00 90.81 549 ARG A C 1
ATOM 4237 O O . ARG A 1 549 ? -24.491 2.760 30.347 1.00 90.81 549 ARG A O 1
ATOM 4244 N N . TYR A 1 550 ? -26.320 3.471 31.450 1.00 88.88 550 TYR A N 1
ATOM 4245 C CA . TYR A 1 550 ? -26.526 4.679 30.649 1.00 88.88 550 TYR A CA 1
ATOM 4246 C C . TYR A 1 550 ? -25.932 5.940 31.294 1.00 88.88 550 TYR A C 1
ATOM 4248 O O . TYR A 1 550 ? -26.267 7.043 30.871 1.00 88.88 550 TYR A O 1
ATOM 4256 N N . GLY A 1 551 ? -25.067 5.789 32.308 1.00 81.19 551 GLY A N 1
ATOM 4257 C CA . GLY A 1 551 ? -24.341 6.896 32.939 1.00 81.19 551 GLY A CA 1
ATOM 4258 C C . GLY A 1 551 ? -25.240 7.944 33.597 1.00 81.19 551 GLY A C 1
ATOM 4259 O O . GLY A 1 551 ? -24.837 9.095 33.727 1.00 81.19 551 GLY A O 1
ATOM 4260 N N . ARG A 1 552 ? -26.471 7.577 33.976 1.00 77.62 552 ARG A N 1
ATOM 4261 C CA . ARG A 1 552 ? -27.458 8.521 34.523 1.00 77.62 552 ARG A CA 1
ATOM 4262 C C . ARG A 1 552 ? -27.239 8.817 36.004 1.00 77.62 552 ARG A C 1
ATOM 4264 O O . ARG A 1 552 ? -27.671 9.864 36.471 1.00 77.62 552 ARG A O 1
ATOM 4271 N N . LYS A 1 553 ? -26.627 7.888 36.743 1.00 89.94 553 LYS A N 1
ATOM 4272 C CA . LYS A 1 553 ? -26.401 7.995 38.188 1.00 89.94 553 LYS A CA 1
ATOM 4273 C C . LYS A 1 553 ? -25.199 7.141 38.600 1.00 89.94 553 LYS A C 1
ATOM 4275 O O . LYS A 1 553 ? -25.115 5.988 38.184 1.00 89.94 553 LYS A O 1
ATOM 4280 N N . THR A 1 554 ? -24.309 7.700 39.417 1.00 89.69 554 THR A N 1
ATOM 4281 C CA . THR A 1 554 ? -23.271 6.960 40.156 1.00 89.69 554 THR A CA 1
ATOM 4282 C C . THR A 1 554 ? -23.829 6.549 41.510 1.00 89.69 554 THR A C 1
ATOM 4284 O O . THR A 1 554 ? -24.490 7.367 42.154 1.00 89.69 554 THR A O 1
ATOM 4287 N N . PHE A 1 555 ? -23.569 5.319 41.945 1.00 95.50 555 PHE A N 1
ATOM 4288 C CA . PHE A 1 555 ? -24.085 4.823 43.222 1.00 95.50 555 PHE A CA 1
ATOM 4289 C C . PHE A 1 555 ? -23.023 4.884 44.319 1.00 95.50 555 PHE A C 1
ATOM 4291 O O . PHE A 1 555 ? -21.845 4.621 44.076 1.00 95.50 555 PHE A O 1
ATOM 4298 N N . SER A 1 556 ? -23.431 5.208 45.544 1.00 95.50 556 SER A N 1
ATOM 4299 C CA . SER A 1 556 ? -22.566 5.067 46.720 1.00 95.50 556 SER A CA 1
ATOM 4300 C C . SER A 1 556 ? -22.596 3.629 47.252 1.00 95.50 556 SER A C 1
ATOM 4302 O O . SER A 1 556 ? -23.501 2.851 46.951 1.00 95.50 556 SER A O 1
ATOM 4304 N N . ALA A 1 557 ? -21.615 3.251 48.078 1.00 93.44 557 ALA A N 1
ATOM 4305 C CA . ALA A 1 557 ? -21.603 1.928 48.712 1.00 93.44 557 ALA A CA 1
ATOM 4306 C C . ALA A 1 557 ? -22.841 1.682 49.602 1.00 93.44 557 ALA A C 1
ATOM 4308 O O . ALA A 1 557 ? -23.320 0.552 49.695 1.00 93.44 557 ALA A O 1
ATOM 4309 N N . GLU A 1 558 ? -23.383 2.737 50.213 1.00 95.12 558 GLU A N 1
ATOM 4310 C CA . GLU A 1 558 ? -24.580 2.675 51.058 1.00 95.12 558 GLU A CA 1
ATOM 4311 C C . GLU A 1 558 ? -25.843 2.388 50.237 1.00 95.12 558 GLU A C 1
ATOM 4313 O O . GLU A 1 558 ? -26.691 1.610 50.666 1.00 95.12 558 GLU A O 1
ATOM 4318 N N . GLU A 1 559 ? -25.938 2.930 49.018 1.00 95.94 559 GLU A N 1
ATOM 4319 C CA . GLU A 1 559 ? -27.056 2.666 48.105 1.00 95.94 559 GLU A CA 1
ATOM 4320 C C . GLU A 1 559 ? -27.027 1.241 47.520 1.00 95.94 559 GLU A C 1
ATOM 4322 O O . GLU A 1 559 ? -28.066 0.714 47.119 1.00 95.94 559 GLU A O 1
ATOM 4327 N N . VAL A 1 560 ? -25.860 0.585 47.483 1.00 96.00 560 VAL A N 1
ATOM 4328 C CA . VAL A 1 560 ? -25.726 -0.795 46.978 1.00 96.00 560 VAL A CA 1
ATOM 4329 C C . VAL A 1 560 ? -26.173 -1.838 48.010 1.00 96.00 560 VAL A C 1
ATOM 4331 O O . VAL A 1 560 ? -26.711 -2.881 47.635 1.00 96.00 560 VAL A O 1
ATOM 4334 N N . ALA A 1 561 ? -26.015 -1.567 49.307 1.00 94.25 561 ALA A N 1
ATOM 4335 C CA . ALA A 1 561 ? -26.402 -2.487 50.380 1.00 94.25 561 ALA A CA 1
ATOM 4336 C C . ALA A 1 561 ? -27.879 -2.963 50.325 1.00 94.25 561 ALA A C 1
ATOM 4338 O O . ALA A 1 561 ? -28.106 -4.178 50.399 1.00 94.25 561 ALA A O 1
ATOM 4339 N N . PRO A 1 562 ? -28.895 -2.090 50.144 1.00 96.19 562 PRO A N 1
ATOM 4340 C CA . PRO A 1 562 ? -30.287 -2.530 50.021 1.00 96.19 562 PRO A CA 1
ATOM 4341 C C . PRO A 1 562 ? -30.555 -3.324 48.732 1.00 96.19 562 PRO A C 1
ATOM 4343 O O . PRO A 1 562 ? -31.396 -4.225 48.734 1.00 96.19 562 PRO A O 1
ATOM 4346 N N . LEU A 1 563 ? -29.816 -3.058 47.647 1.00 96.19 563 LEU A N 1
ATOM 4347 C CA . LEU A 1 563 ? -29.903 -3.841 46.407 1.00 96.19 563 LEU A CA 1
ATOM 4348 C C . LEU A 1 563 ? -29.345 -5.256 46.597 1.00 96.19 563 LEU A C 1
ATOM 4350 O O . LEU A 1 563 ? -29.918 -6.218 46.087 1.00 96.19 563 LEU A O 1
ATOM 4354 N N . GLU A 1 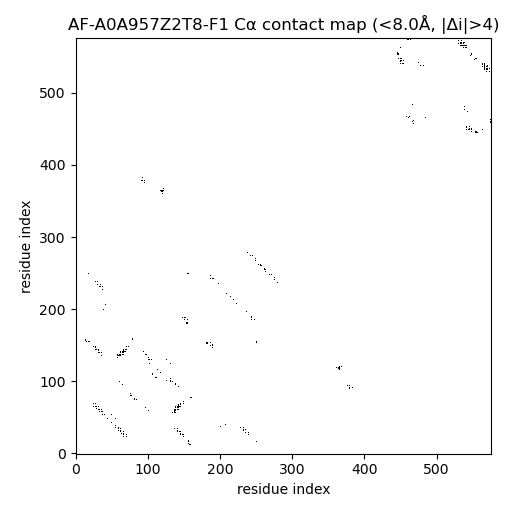564 ? -28.261 -5.404 47.366 1.00 95.00 564 GLU A N 1
ATOM 4355 C CA . GLU A 1 564 ? -27.721 -6.719 47.724 1.00 95.00 564 GLU A CA 1
ATOM 4356 C C . GLU A 1 564 ? -28.746 -7.527 48.529 1.00 95.00 564 GLU A C 1
ATOM 4358 O O . GLU A 1 564 ? -28.950 -8.709 48.248 1.00 95.00 564 GLU A O 1
ATOM 4363 N N . GLN A 1 565 ? -29.415 -6.898 49.500 1.00 94.75 565 GLN A N 1
ATOM 4364 C CA . GLN A 1 565 ? -30.460 -7.554 50.286 1.00 94.75 565 GLN A CA 1
ATOM 4365 C C . GLN A 1 565 ? -31.654 -7.958 49.412 1.00 94.75 565 GLN A C 1
ATOM 4367 O O . GLN A 1 565 ? -32.079 -9.111 49.459 1.00 94.75 565 GLN A O 1
ATOM 4372 N N . SER A 1 566 ? -32.115 -7.050 48.552 1.00 94.25 566 SER A N 1
ATOM 4373 C CA . SER A 1 566 ? -33.197 -7.309 47.599 1.00 94.25 566 SER A CA 1
ATOM 4374 C C . SER A 1 566 ? -32.882 -8.502 46.691 1.00 94.25 566 SER A C 1
ATOM 4376 O O . SER A 1 566 ? -33.707 -9.393 46.507 1.00 94.25 566 SER A O 1
ATOM 4378 N N . TRP A 1 567 ? -31.650 -8.588 46.181 1.00 94.50 567 TRP A N 1
ATOM 4379 C CA . TRP A 1 567 ? -31.207 -9.732 45.384 1.00 94.50 567 TRP A CA 1
ATOM 4380 C C . TRP A 1 567 ? -31.190 -11.048 46.178 1.00 94.50 567 TRP A C 1
ATOM 4382 O O . TRP A 1 567 ? -31.549 -12.093 45.632 1.00 94.50 567 TRP A O 1
ATOM 4392 N N . ARG A 1 568 ? -30.799 -11.037 47.462 1.00 94.06 568 ARG A N 1
ATOM 4393 C CA . ARG A 1 568 ? -30.847 -12.250 48.304 1.00 94.06 568 ARG A CA 1
ATOM 4394 C C . ARG A 1 568 ? -32.278 -12.756 48.476 1.00 94.06 568 ARG A C 1
ATOM 4396 O O . ARG A 1 568 ? -32.482 -13.968 48.409 1.00 94.06 568 ARG A O 1
ATOM 4403 N N . ASP A 1 569 ? -33.236 -11.851 48.647 1.00 92.56 569 ASP A N 1
ATOM 4404 C CA . ASP A 1 569 ? -34.653 -12.194 48.786 1.00 92.56 569 ASP A CA 1
ATOM 4405 C C . ASP A 1 569 ? -35.200 -12.801 47.485 1.00 92.56 569 ASP A C 1
ATOM 4407 O O . ASP A 1 569 ? -35.818 -13.867 47.513 1.00 92.56 569 ASP A O 1
ATOM 4411 N N . VAL A 1 570 ? -34.876 -12.200 46.332 1.00 92.50 570 VAL A N 1
ATOM 4412 C CA . VAL A 1 570 ? -35.206 -12.749 45.003 1.00 92.50 570 VAL A CA 1
ATOM 4413 C C . VAL A 1 570 ? -34.630 -14.144 44.823 1.00 92.50 570 VAL A C 1
ATOM 4415 O O . VAL A 1 570 ? -35.326 -15.075 44.425 1.00 92.50 570 VAL A O 1
ATOM 4418 N N . ARG A 1 571 ? -33.353 -14.315 45.159 1.00 94.62 571 ARG A N 1
ATOM 4419 C CA . ARG A 1 571 ? -32.669 -15.598 45.045 1.00 94.62 571 ARG A CA 1
ATOM 4420 C C . ARG A 1 571 ? -33.293 -16.675 45.925 1.00 94.62 571 ARG A C 1
ATOM 4422 O O . ARG A 1 571 ? -33.296 -17.841 45.543 1.00 94.62 571 ARG A O 1
ATOM 4429 N N . HIS A 1 572 ? -33.748 -16.305 47.116 1.00 93.00 572 HIS A N 1
ATOM 4430 C CA . HIS A 1 572 ? -34.422 -17.227 48.016 1.00 93.00 572 HIS A CA 1
ATOM 4431 C C . HIS A 1 572 ? -35.768 -17.681 47.437 1.00 93.00 572 HIS A C 1
ATOM 4433 O O . HIS A 1 572 ? -36.082 -18.862 47.536 1.00 93.00 572 HIS A O 1
ATOM 4439 N N . GLN A 1 573 ? -36.522 -16.784 46.791 1.00 91.75 573 GLN A N 1
ATOM 4440 C CA . GLN A 1 573 ? -37.765 -17.154 46.103 1.00 91.75 573 GLN A CA 1
ATOM 4441 C C . GLN A 1 573 ? -37.519 -18.017 44.864 1.00 91.75 573 GLN A C 1
ATOM 4443 O O . GLN A 1 573 ? -38.189 -19.020 44.709 1.00 91.75 573 GLN A O 1
ATOM 4448 N N . LEU A 1 574 ? -36.504 -17.714 44.049 1.00 89.06 574 LEU A N 1
ATOM 4449 C CA . LEU A 1 574 ? -36.125 -18.526 42.876 1.00 89.06 574 LEU A CA 1
ATOM 4450 C C . LEU A 1 574 ? -35.564 -19.921 43.219 1.00 89.06 574 LEU A C 1
ATOM 4452 O O . LEU A 1 574 ? -35.129 -20.648 42.332 1.00 89.06 574 LEU A O 1
ATOM 4456 N N . ARG A 1 575 ? -35.431 -20.272 44.499 1.00 89.50 575 ARG A N 1
ATOM 4457 C CA . ARG A 1 575 ? -34.922 -21.583 44.939 1.00 89.50 575 ARG A CA 1
ATOM 4458 C C . ARG A 1 575 ? -35.961 -22.419 45.669 1.00 89.50 575 ARG A C 1
ATOM 4460 O O . ARG A 1 575 ? -35.676 -23.588 45.919 1.00 89.50 575 ARG A O 1
ATOM 4467 N N . LYS A 1 576 ? -37.064 -21.796 46.073 1.00 83.88 576 LYS A N 1
ATOM 4468 C CA . LYS A 1 576 ? -38.253 -22.493 46.543 1.00 83.88 576 LYS A CA 1
ATOM 4469 C C . LYS A 1 576 ? -39.023 -22.962 45.326 1.00 83.88 576 LYS A C 1
ATOM 4471 O O . LYS A 1 576 ? -39.540 -24.089 45.427 1.00 83.88 576 LYS A O 1
#